Protein 4EPA (pdb70)

CATH classification: 2.40.170.20

B-factor: mean 43.35, std 13.49, range [16.46, 123.56]

Radius of gyration: 24.28 Å; Cα contacts (8 Å, |Δi|>4): 1868; chains: 1; bounding box: 48×56×70 Å

Structure (mmCIF, N/CA/C/O backbone):
data_4EPA
#
_entry.id   4EPA
#
_cell.length_a   181.179
_cell.length_b   181.179
_cell.length_c   319.861
_cell.angle_alpha   90.00
_cell.angle_beta   90.00
_cell.angle_gamma   90.00
#
_symmetry.space_group_name_H-M   'I 41 2 2'
#
loop_
_entity.id
_entity.type
_entity.pdbx_description
1 polymer 'Pesticin receptor'
2 non-polymer 'LAURYL DIMETHYLAMINE-N-OXIDE'
#
loop_
_atom_site.group_PDB
_atom_site.id
_atom_site.type_symbol
_atom_site.label_atom_id
_atom_site.label_alt_id
_atom_site.label_comp_id
_atom_site.label_asym_id
_atom_site.label_entity_id
_atom_site.label_seq_id
_atom_site.pdbx_PDB_ins_code
_atom_site.Cartn_x
_atom_site.Cartn_y
_atom_site.Cartn_z
_atom_site.occupancy
_atom_site.B_iso_or_equiv
_atom_site.auth_seq_id
_atom_site.auth_comp_id
_atom_site.auth_asym_id
_atom_site.auth_atom_id
_atom_site.pdbx_PDB_model_num
ATOM 1 N N . THR A 1 17 ? 75.825 77.296 111.862 1.00 60.42 13 THR A N 1
ATOM 2 C CA . THR A 1 17 ? 74.337 77.381 111.752 1.00 59.67 13 THR A CA 1
ATOM 3 C C . THR A 1 17 ? 73.723 78.028 113.037 1.00 60.37 13 THR A C 1
ATOM 4 O O . THR A 1 17 ? 72.678 78.683 112.994 1.00 57.40 13 THR A O 1
ATOM 8 N N . ALA A 1 18 ? 74.395 77.823 114.170 1.00 61.32 14 ALA A N 1
ATOM 9 C CA . ALA A 1 18 ? 74.212 78.625 115.383 1.00 59.83 14 ALA A CA 1
ATOM 10 C C . ALA A 1 18 ? 75.589 79.151 115.783 1.00 57.58 14 ALA A C 1
ATOM 11 O O . ALA A 1 18 ? 75.892 79.332 116.958 1.00 54.04 14 ALA A O 1
ATOM 13 N N . SER A 1 19 ? 76.418 79.366 114.765 1.00 57.07 15 SER A N 1
ATOM 14 C CA . SER A 1 19 ? 77.701 80.044 114.894 1.00 55.82 15 SER A CA 1
ATOM 15 C C . SER A 1 19 ? 77.530 81.495 114.491 1.00 53.91 15 SER A C 1
ATOM 16 O O . SER A 1 19 ? 78.506 82.227 114.396 1.00 52.90 15 SER A O 1
ATOM 19 N N . LYS A 1 20 ? 76.284 81.885 114.224 1.00 52.62 16 LYS A N 1
ATOM 20 C CA . LYS A 1 20 ? 75.941 83.225 113.755 1.00 52.57 16 LYS A CA 1
ATOM 21 C C . LYS A 1 20 ? 76.657 83.665 112.466 1.00 50.75 16 LYS A C 1
ATOM 22 O O . LYS A 1 20 ? 76.606 84.838 112.114 1.00 51.13 16 LYS A O 1
ATOM 28 N N . GLN A 1 21 ? 77.292 82.743 111.746 1.00 48.56 17 GLN A N 1
ATOM 29 C CA . GLN A 1 21 ? 78.063 83.124 110.566 1.00 48.98 17 GLN A CA 1
ATOM 30 C C . GLN A 1 21 ? 78.100 82.025 109.517 1.00 46.31 17 GLN A C 1
ATOM 31 O O . GLN A 1 21 ? 77.343 81.077 109.599 1.00 48.56 17 GLN A O 1
ATOM 37 N N . SER A 1 22 ? 78.963 82.152 108.522 1.00 44.57 18 SER A N 1
ATOM 38 C CA . SER A 1 22 ? 78.918 81.252 107.374 1.00 46.64 18 SER A CA 1
ATOM 39 C C . SER A 1 22 ? 79.084 79.772 107.736 1.00 46.04 18 SER A C 1
ATOM 40 O O . SER A 1 22 ? 79.630 79.433 108.766 1.00 44.73 18 SER A O 1
ATOM 43 N N . SER A 1 23 ? 78.610 78.898 106.856 1.00 49.39 19 SER A N 1
ATOM 44 C CA . SER A 1 23 ? 78.757 77.447 107.012 1.00 52.38 19 SER A CA 1
ATOM 45 C C . SER A 1 23 ? 80.212 77.029 106.972 1.00 53.55 19 SER A C 1
ATOM 46 O O . SER A 1 23 ? 80.555 75.939 107.415 1.00 53.13 19 SER A O 1
ATOM 49 N N . ARG A 1 24 ? 81.052 77.897 106.413 1.00 56.73 20 ARG A N 1
ATOM 50 C CA . ARG A 1 24 ? 82.458 77.595 106.152 1.00 59.46 20 ARG A CA 1
ATOM 51 C C . ARG A 1 24 ? 83.429 78.155 107.177 1.00 57.06 20 ARG A C 1
ATOM 52 O O . ARG A 1 24 ? 84.618 77.848 107.119 1.00 60.22 20 ARG A O 1
ATOM 60 N N . SER A 1 25 ? 82.933 78.967 108.104 1.00 53.37 21 SER A N 1
ATOM 61 C CA . SER A 1 25 ? 83.791 79.742 108.993 1.00 50.58 21 SER A CA 1
ATOM 62 C C . SER A 1 25 ? 84.620 78.926 109.977 1.00 50.22 21 SER A C 1
ATOM 63 O O . SER A 1 25 ? 84.448 77.709 110.123 1.00 48.73 21 SER A O 1
ATOM 66 N N . ALA A 1 26 ? 85.513 79.633 110.665 1.00 49.81 22 ALA A N 1
ATOM 67 C CA . ALA A 1 26 ? 86.342 79.054 111.719 1.00 50.07 22 ALA A CA 1
ATOM 68 C C . ALA A 1 26 ? 85.483 78.521 112.832 1.00 48.16 22 ALA A C 1
ATOM 69 O O . ALA A 1 26 ? 85.621 77.373 113.238 1.00 46.81 22 ALA A O 1
ATOM 71 N N . SER A 1 27 ? 84.593 79.380 113.313 1.00 47.09 23 SER A N 1
ATOM 72 C CA . SER A 1 27 ? 83.709 79.045 114.422 1.00 47.93 23 SER A CA 1
ATOM 73 C C . SER A 1 27 ? 82.689 77.935 114.125 1.00 46.96 23 SER A C 1
ATOM 74 O O . SER A 1 27 ? 82.144 77.343 115.047 1.00 49.69 23 SER A O 1
ATOM 77 N N . ALA A 1 28 ? 82.418 77.653 112.858 1.00 45.75 24 ALA A N 1
ATOM 78 C CA . ALA A 1 28 ? 81.470 76.611 112.522 1.00 43.88 24 ALA A CA 1
ATOM 79 C C . ALA A 1 28 ? 82.168 75.285 112.477 1.00 44.71 24 ALA A C 1
ATOM 80 O O . ALA A 1 28 ? 81.566 74.270 112.764 1.00 46.76 24 ALA A O 1
ATOM 82 N N . ASN A 1 29 ? 83.441 75.281 112.114 1.00 47.77 25 ASN A N 1
ATOM 83 C CA . ASN A 1 29 ? 84.130 74.020 111.819 1.00 50.04 25 ASN A CA 1
ATOM 84 C C . ASN A 1 29 ? 85.228 73.640 112.807 1.00 48.62 25 ASN A C 1
ATOM 85 O O . ASN A 1 29 ? 85.472 72.459 113.052 1.00 46.52 25 ASN A O 1
ATOM 90 N N . ASN A 1 30 ? 85.900 74.633 113.367 1.00 48.96 26 ASN A N 1
ATOM 91 C CA . ASN A 1 30 ? 86.937 74.371 114.349 1.00 50.58 26 ASN A CA 1
ATOM 92 C C . ASN A 1 30 ? 86.312 74.359 115.755 1.00 50.73 26 ASN A C 1
ATOM 93 O O . ASN A 1 30 ? 86.677 75.160 116.612 1.00 53.84 26 ASN A O 1
ATOM 98 N N . VAL A 1 31 ? 85.361 73.451 115.974 1.00 47.78 27 VAL A N 1
ATOM 99 C CA . VAL A 1 31 ? 84.560 73.418 117.198 1.00 44.25 27 VAL A CA 1
ATOM 100 C C . VAL A 1 31 ? 83.859 72.075 117.310 1.00 40.03 27 VAL A C 1
ATOM 101 O O . VAL A 1 31 ? 83.487 71.492 116.308 1.00 37.95 27 VAL A O 1
ATOM 105 N N . SER A 1 32 ? 83.679 71.574 118.522 1.00 37.92 28 SER A N 1
ATOM 106 C CA . SER A 1 32 ? 82.930 70.347 118.683 1.00 38.42 28 SER A CA 1
ATOM 107 C C . SER A 1 32 ? 81.498 70.734 118.899 1.00 41.61 28 SER A C 1
ATOM 108 O O . SER A 1 32 ? 81.168 71.346 119.918 1.00 46.40 28 SER A O 1
ATOM 111 N N . SER A 1 33 ? 80.649 70.392 117.933 1.00 42.11 29 SER A N 1
ATOM 112 C CA . SER A 1 33 ? 79.236 70.717 117.993 1.00 39.78 29 SER A CA 1
ATOM 113 C C . SER A 1 33 ? 78.446 69.476 117.711 1.00 38.46 29 SER A C 1
ATOM 114 O O . SER A 1 33 ? 78.987 68.515 117.190 1.00 37.36 29 SER A O 1
ATOM 117 N N . THR A 1 34 ? 77.164 69.515 118.051 1.00 38.28 30 THR A N 1
ATOM 118 C CA . THR A 1 34 ? 76.242 68.440 117.747 1.00 40.71 30 THR A CA 1
ATOM 119 C C . THR A 1 34 ? 74.907 69.059 117.453 1.00 39.91 30 THR A C 1
ATOM 120 O O . THR A 1 34 ? 74.492 69.955 118.180 1.00 43.36 30 THR A O 1
ATOM 124 N N . VAL A 1 35 ? 74.244 68.585 116.394 1.00 38.90 31 VAL A N 1
ATOM 125 C CA . VAL A 1 35 ? 72.922 69.078 116.007 1.00 35.58 31 VAL A CA 1
ATOM 126 C C . VAL A 1 35 ? 71.940 67.935 115.968 1.00 35.17 31 VAL A C 1
ATOM 127 O O . VAL A 1 35 ? 72.255 66.866 115.500 1.00 37.04 31 VAL A O 1
ATOM 131 N N . VAL A 1 36 ? 70.739 68.184 116.454 1.00 36.49 32 VAL A N 1
ATOM 132 C CA . VAL A 1 36 ? 69.723 67.170 116.579 1.00 37.68 32 VAL A CA 1
ATOM 133 C C . VAL A 1 36 ? 68.467 67.757 115.992 1.00 38.21 32 VAL A C 1
ATOM 134 O O . VAL A 1 36 ? 68.115 68.881 116.317 1.00 37.58 32 VAL A O 1
ATOM 138 N N . SER A 1 37 ? 67.805 66.992 115.129 1.00 40.32 33 SER A N 1
ATOM 139 C CA . SER A 1 37 ? 66.649 67.458 114.365 1.00 40.21 33 SER A CA 1
ATOM 140 C C . SER A 1 37 ? 65.367 67.151 115.100 1.00 39.28 33 SER A C 1
ATOM 141 O O . SER A 1 37 ? 65.359 66.307 115.983 1.00 39.79 33 SER A O 1
ATOM 144 N N . ALA A 1 38 ? 64.280 67.804 114.694 1.00 39.75 34 ALA A N 1
ATOM 145 C CA . ALA A 1 38 ? 62.978 67.682 115.370 1.00 39.29 34 ALA A CA 1
ATOM 146 C C . ALA A 1 38 ? 62.460 66.252 115.454 1.00 40.10 34 ALA A C 1
ATOM 147 O O . ALA A 1 38 ? 61.960 65.847 116.494 1.00 40.25 34 ALA A O 1
ATOM 149 N N . PRO A 1 39 ? 62.559 65.484 114.361 1.00 42.27 35 PRO A N 1
ATOM 150 C CA . PRO A 1 39 ? 62.138 64.092 114.464 1.00 44.45 35 PRO A CA 1
ATOM 151 C C . PRO A 1 39 ? 62.975 63.256 115.434 1.00 46.75 35 PRO A C 1
ATOM 152 O O . PRO A 1 39 ? 62.427 62.412 116.127 1.00 49.58 35 PRO A O 1
ATOM 156 N N . GLU A 1 40 ? 64.282 63.480 115.483 1.00 48.59 36 GLU A N 1
ATOM 157 C CA . GLU A 1 40 ? 65.138 62.747 116.414 1.00 51.67 36 GLU A CA 1
ATOM 158 C C . GLU A 1 40 ? 64.758 63.039 117.868 1.00 47.91 36 GLU A C 1
ATOM 159 O O . GLU A 1 40 ? 64.828 62.157 118.721 1.00 48.45 36 GLU A O 1
ATOM 165 N N . LEU A 1 41 ? 64.353 64.275 118.145 1.00 44.07 37 LEU A N 1
ATOM 166 C CA . LEU A 1 41 ? 63.958 64.663 119.487 1.00 41.79 37 LEU A CA 1
ATOM 167 C C . LEU A 1 41 ? 62.745 63.860 119.937 1.00 42.98 37 LEU A C 1
ATOM 168 O O . LEU A 1 41 ? 62.700 63.400 121.075 1.00 42.99 37 LEU A O 1
ATOM 173 N N . SER A 1 42 ? 61.776 63.680 119.038 1.00 44.75 38 SER A N 1
ATOM 174 C CA . SER A 1 42 ? 60.569 62.879 119.326 1.00 45.88 38 SER A CA 1
ATOM 175 C C . SER A 1 42 ? 60.899 61.427 119.527 1.00 44.37 38 SER A C 1
ATOM 176 O O . SER A 1 42 ? 60.414 60.809 120.459 1.00 46.29 38 SER A O 1
ATOM 179 N N . ASP A 1 43 ? 61.728 60.884 118.647 1.00 43.91 39 ASP A N 1
ATOM 180 C CA . ASP A 1 43 ? 62.149 59.494 118.753 1.00 44.16 39 ASP A CA 1
ATOM 181 C C . ASP A 1 43 ? 62.762 59.190 120.112 1.00 39.64 39 ASP A C 1
ATOM 182 O O . ASP A 1 43 ? 62.563 58.104 120.635 1.00 38.74 39 ASP A O 1
ATOM 187 N N . ALA A 1 44 ? 63.490 60.147 120.682 1.00 36.61 40 ALA A N 1
ATOM 188 C CA . ALA A 1 44 ? 64.106 59.966 122.002 1.00 34.54 40 ALA A CA 1
ATOM 189 C C . ALA A 1 44 ? 63.212 60.421 123.138 1.00 32.57 40 ALA A C 1
ATOM 190 O O . ALA A 1 44 ? 63.604 60.346 124.288 1.00 33.08 40 ALA A O 1
ATOM 192 N N . GLY A 1 45 ? 62.022 60.913 122.831 1.00 32.40 41 GLY A N 1
ATOM 193 C CA . GLY A 1 45 ? 61.115 61.388 123.872 1.00 33.19 41 GLY A CA 1
ATOM 194 C C . GLY A 1 45 ? 61.571 62.658 124.572 1.00 32.36 41 GLY A C 1
ATOM 195 O O . GLY A 1 45 ? 61.251 62.871 125.753 1.00 33.16 41 GLY A O 1
ATOM 196 N N . VAL A 1 46 ? 62.310 63.505 123.852 1.00 29.76 42 VAL A N 1
ATOM 197 C CA . VAL A 1 46 ? 62.785 64.753 124.412 1.00 28.49 42 VAL A CA 1
ATOM 198 C C . VAL A 1 46 ? 61.656 65.734 124.265 1.00 30.48 42 VAL A C 1
ATOM 199 O O . VAL A 1 46 ? 61.515 66.407 123.252 1.00 36.66 42 VAL A O 1
ATOM 203 N N . THR A 1 47 ? 60.840 65.809 125.293 1.00 31.01 43 THR A N 1
ATOM 204 C CA . THR A 1 47 ? 59.698 66.680 125.299 1.00 30.41 43 THR A CA 1
ATOM 205 C C . THR A 1 47 ? 59.970 67.967 126.058 1.00 30.46 43 THR A C 1
ATOM 206 O O . THR A 1 47 ? 59.095 68.799 126.156 1.00 33.69 43 THR A O 1
ATOM 210 N N . ALA A 1 48 ? 61.169 68.119 126.619 1.00 32.18 44 ALA A N 1
ATOM 211 C CA . ALA A 1 48 ? 61.492 69.238 127.519 1.00 31.34 44 ALA A CA 1
ATOM 212 C C . ALA A 1 48 ? 62.998 69.404 127.629 1.00 31.98 44 ALA A C 1
ATOM 213 O O . ALA A 1 48 ? 63.715 68.441 127.433 1.00 34.37 44 ALA A O 1
ATOM 215 N N . SER A 1 49 ? 63.470 70.611 127.948 1.00 34.18 45 SER A N 1
ATOM 216 C CA . SER A 1 49 ? 64.921 70.936 127.998 1.00 37.29 45 SER A CA 1
ATOM 217 C C . SER A 1 49 ? 65.761 69.902 128.691 1.00 38.03 45 SER A C 1
ATOM 218 O O . SER A 1 49 ? 66.798 69.488 128.189 1.00 41.02 45 SER A O 1
ATOM 221 N N . ASP A 1 50 ? 65.291 69.504 129.865 1.00 39.57 46 ASP A N 1
ATOM 222 C CA . ASP A 1 50 ? 66.026 68.653 130.783 1.00 39.15 46 ASP A CA 1
ATOM 223 C C . ASP A 1 50 ? 66.153 67.243 130.3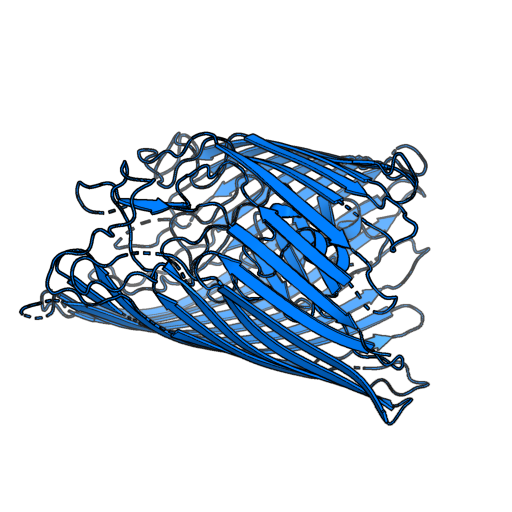19 1.00 34.30 46 ASP A C 1
ATOM 224 O O . ASP A 1 50 ? 66.602 66.421 131.073 1.00 38.62 46 ASP A O 1
ATOM 229 N N . LYS A 1 51 ? 65.714 66.935 129.115 1.00 32.93 47 LYS A N 1
ATOM 230 C CA . LYS A 1 51 ? 65.897 65.605 128.571 1.00 33.57 47 LYS A CA 1
ATOM 231 C C . LYS A 1 51 ? 66.833 65.624 127.376 1.00 31.82 47 LYS A C 1
ATOM 232 O O . LYS A 1 51 ? 67.064 64.608 126.743 1.00 33.69 47 LYS A O 1
ATOM 238 N N . LEU A 1 52 ? 67.409 66.779 127.091 1.00 31.18 48 LEU A N 1
ATOM 239 C CA . LEU A 1 52 ? 68.369 66.892 126.021 1.00 32.89 48 LEU A CA 1
ATOM 240 C C . LEU A 1 52 ? 69.585 65.990 126.219 1.00 34.88 48 LEU A C 1
ATOM 241 O O . LEU A 1 52 ? 70.185 65.560 125.245 1.00 40.28 48 LEU A O 1
ATOM 246 N N . PRO A 1 53 ? 69.970 65.694 127.470 1.00 34.75 49 PRO A N 1
ATOM 247 C CA . PRO A 1 53 ? 71.043 64.725 127.589 1.00 33.58 49 PRO A CA 1
ATOM 248 C C . PRO A 1 53 ? 70.837 63.461 126.771 1.00 33.35 49 PRO A C 1
ATOM 249 O O . PRO A 1 53 ? 71.803 62.912 126.283 1.00 38.60 49 PRO A O 1
ATOM 253 N N . ARG A 1 54 ? 69.605 63.008 126.590 1.00 32.88 50 ARG A N 1
ATOM 254 C CA . ARG A 1 54 ? 69.367 61.804 125.787 1.00 33.86 50 ARG A CA 1
ATOM 255 C C . ARG A 1 54 ? 69.898 61.899 124.355 1.00 32.28 50 ARG A C 1
ATOM 256 O O . ARG A 1 54 ? 70.069 60.881 123.704 1.00 33.55 50 ARG A O 1
ATOM 264 N N . VAL A 1 55 ? 70.102 63.111 123.849 1.00 31.08 51 VAL A N 1
ATOM 265 C CA . VAL A 1 55 ? 70.548 63.306 122.472 1.00 32.54 51 VAL A CA 1
ATOM 266 C C . VAL A 1 55 ? 71.783 64.205 122.342 1.00 34.46 51 VAL A C 1
ATOM 267 O O . VAL A 1 55 ? 72.340 64.324 121.258 1.00 39.24 51 VAL A O 1
ATOM 271 N N . LEU A 1 56 ? 72.213 64.844 123.424 1.00 36.09 52 LEU A N 1
ATOM 272 C CA . LEU A 1 56 ? 73.416 65.681 123.403 1.00 36.88 52 LEU A CA 1
ATOM 273 C C . LEU A 1 56 ? 74.513 65.075 124.301 1.00 37.22 52 LEU A C 1
ATOM 274 O O . LEU A 1 56 ? 74.525 65.278 125.505 1.00 38.45 52 LEU A O 1
ATOM 279 N N . PRO A 1 57 ? 75.417 64.291 123.718 1.00 36.92 53 PRO A N 1
ATOM 280 C CA . PRO A 1 57 ? 76.454 63.654 124.491 1.00 37.49 53 PRO A CA 1
ATOM 281 C C . PRO A 1 57 ? 77.265 64.615 125.334 1.00 37.45 53 PRO A C 1
ATOM 282 O O . PRO A 1 57 ? 77.621 65.682 124.864 1.00 35.68 53 PRO A O 1
ATOM 286 N N . GLY A 1 58 ? 77.546 64.223 126.574 1.00 39.29 54 GLY A N 1
ATOM 287 C CA . GLY A 1 58 ? 78.382 65.010 127.475 1.00 40.35 54 GLY A CA 1
ATOM 288 C C . GLY A 1 58 ? 77.599 65.976 128.345 1.00 41.77 54 GLY A C 1
ATOM 289 O O . GLY A 1 58 ? 78.156 66.581 129.265 1.00 45.76 54 GLY A O 1
ATOM 290 N N . LEU A 1 59 ? 76.311 66.133 128.061 1.00 40.72 55 LEU A N 1
ATOM 291 C CA . LEU A 1 59 ? 75.496 67.117 128.745 1.00 39.40 55 LEU A CA 1
ATOM 292 C C . LEU A 1 59 ? 74.848 66.431 129.908 1.00 40.62 55 LEU A C 1
ATOM 293 O O . LEU A 1 59 ? 74.332 65.329 129.760 1.00 41.32 55 LEU A O 1
ATOM 298 N N . ASN A 1 60 ? 74.901 67.077 131.068 1.00 42.08 56 ASN A N 1
ATOM 299 C CA . ASN A 1 60 ? 74.171 66.634 132.245 1.00 42.24 56 ASN A CA 1
ATOM 300 C C . ASN A 1 60 ? 73.322 67.768 132.761 1.00 41.05 56 ASN A C 1
ATOM 301 O O . ASN A 1 60 ? 73.845 68.832 133.046 1.00 42.74 56 ASN A O 1
ATOM 306 N N . ILE A 1 61 ? 72.014 67.542 132.837 1.00 40.63 57 ILE A N 1
ATOM 307 C CA . ILE A 1 61 ? 71.095 68.480 133.447 1.00 40.81 57 ILE A CA 1
ATOM 308 C C . ILE A 1 61 ? 70.338 67.738 134.513 1.00 43.06 57 ILE A C 1
ATOM 309 O O . ILE A 1 61 ? 69.886 66.615 134.274 1.00 43.18 57 ILE A O 1
ATOM 314 N N . GLU A 1 62 ? 70.213 68.368 135.680 1.00 45.39 58 GLU A N 1
ATOM 315 C CA . GLU A 1 62 ? 69.335 67.896 136.752 1.00 47.16 58 GLU A CA 1
ATOM 316 C C . GLU A 1 62 ? 68.771 69.100 137.500 1.00 45.51 58 GLU A C 1
ATOM 317 O O . GLU A 1 62 ? 69.378 70.161 137.491 1.00 44.80 58 GLU A O 1
ATOM 323 N N . ASN A 1 63 ? 67.610 68.943 138.133 1.00 46.18 59 ASN A N 1
ATOM 324 C CA . ASN A 1 63 ? 67.067 70.000 139.004 1.00 47.10 59 ASN A CA 1
ATOM 325 C C . ASN A 1 63 ? 67.883 70.039 140.284 1.00 46.89 59 ASN A C 1
ATOM 326 O O . ASN A 1 63 ? 68.182 68.998 140.861 1.00 50.61 59 ASN A O 1
ATOM 331 N N . SER A 1 64 ? 68.230 71.229 140.741 1.00 45.25 60 SER A N 1
ATOM 332 C CA . SER A 1 64 ? 68.831 71.374 142.048 1.00 45.49 60 SER A CA 1
ATOM 333 C C . SER A 1 64 ? 67.753 71.957 142.945 1.00 43.02 60 SER A C 1
ATOM 334 O O . SER A 1 64 ? 67.581 73.175 143.018 1.00 41.66 60 SER A O 1
ATOM 337 N N . GLY A 1 65 ? 67.003 71.084 143.604 1.00 40.11 61 GLY A N 1
ATOM 338 C CA . GLY A 1 65 ? 65.894 71.524 144.424 1.00 39.23 61 GLY A CA 1
ATOM 339 C C . GLY A 1 65 ? 64.625 71.524 143.609 1.00 38.76 61 GLY A C 1
ATOM 340 O O . GLY A 1 65 ? 63.683 70.849 143.977 1.00 35.93 61 GLY A O 1
ATOM 341 N N . ASN A 1 66 ? 64.600 72.285 142.513 1.00 41.12 62 ASN A N 1
ATOM 342 C CA . ASN A 1 66 ? 63.504 72.221 141.538 1.00 43.82 62 ASN A CA 1
ATOM 343 C C . ASN A 1 66 ? 63.716 73.001 140.254 1.00 45.92 62 ASN A C 1
ATOM 344 O O . ASN A 1 66 ? 64.484 73.940 140.208 1.00 47.56 62 ASN A O 1
ATOM 357 N N . LEU A 1 68 ? 63.316 75.597 138.676 1.00 45.64 64 LEU A N 1
ATOM 358 C CA . LEU A 1 68 ? 63.862 76.939 138.531 1.00 40.09 64 LEU A CA 1
ATOM 359 C C . LEU A 1 68 ? 65.382 76.958 138.517 1.00 38.05 64 LEU A C 1
ATOM 360 O O . LEU A 1 68 ? 65.988 77.864 137.965 1.00 41.07 64 LEU A O 1
ATOM 365 N N . PHE A 1 69 ? 66.006 75.974 139.138 1.00 33.80 65 PHE A N 1
ATOM 366 C CA . PHE A 1 69 ? 67.442 75.957 139.228 1.00 34.82 65 PHE A CA 1
ATOM 367 C C . PHE A 1 69 ? 67.947 74.672 138.660 1.00 36.26 65 PHE A C 1
ATOM 368 O O . PHE A 1 69 ? 67.610 73.613 139.156 1.00 40.17 65 PHE A O 1
ATOM 376 N N . SER A 1 70 ? 68.737 74.758 137.604 1.00 38.25 66 SER A N 1
ATOM 377 C CA . SER A 1 70 ? 69.335 73.578 137.025 1.00 40.25 66 SER A CA 1
ATOM 378 C C . SER A 1 70 ? 70.729 73.425 137.586 1.00 41.27 66 SER A C 1
ATOM 379 O O . SER A 1 70 ? 71.246 74.317 138.252 1.00 41.96 66 SER A O 1
ATOM 382 N N . THR A 1 71 ? 71.317 72.267 137.336 1.00 43.68 67 THR A N 1
ATOM 383 C CA . THR A 1 71 ? 72.713 72.014 137.649 1.00 45.05 67 THR A CA 1
ATOM 384 C C . THR A 1 71 ? 73.332 71.542 136.351 1.00 42.60 67 THR A C 1
ATOM 385 O O . THR A 1 71 ? 73.968 70.493 136.279 1.00 44.23 67 THR A O 1
ATOM 389 N N . ILE A 1 72 ? 73.109 72.331 135.313 1.00 40.20 68 ILE A N 1
ATOM 390 C CA . ILE A 1 72 ? 73.576 72.001 133.988 1.00 40.26 68 ILE A CA 1
ATOM 391 C C . ILE A 1 72 ? 75.095 71.982 133.994 1.00 37.80 68 ILE A C 1
ATOM 392 O O . ILE A 1 72 ? 75.714 72.852 134.611 1.00 40.58 68 ILE A O 1
ATOM 397 N N . SER A 1 73 ? 75.692 70.981 133.348 1.00 35.29 69 SER A N 1
ATOM 398 C CA . SER A 1 73 ? 77.150 70.880 133.282 1.00 36.79 69 SER A CA 1
ATOM 399 C C . SER A 1 73 ? 77.640 70.146 132.037 1.00 38.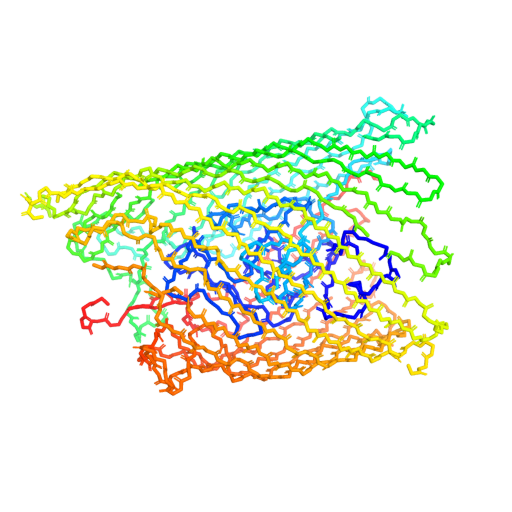41 69 SER A C 1
ATOM 400 O O . SER A 1 73 ? 76.982 69.228 131.552 1.00 41.25 69 SER A O 1
ATOM 403 N N . LEU A 1 74 ? 78.822 70.528 131.555 1.00 39.31 70 LEU A N 1
ATOM 404 C CA . LEU A 1 74 ? 79.333 70.056 130.264 1.00 39.69 70 LEU A CA 1
ATOM 405 C C . LEU A 1 74 ? 80.830 70.324 130.156 1.00 40.53 70 LEU A C 1
ATOM 406 O O . LEU A 1 74 ? 81.270 71.447 130.383 1.00 37.56 70 LEU A O 1
ATOM 411 N N . ARG A 1 75 ? 81.602 69.304 129.779 1.00 42.34 71 ARG A N 1
ATOM 412 C CA . ARG A 1 75 ? 83.051 69.424 129.720 1.00 43.36 71 ARG A CA 1
ATOM 413 C C . ARG A 1 75 ? 83.567 69.752 131.105 1.00 42.96 71 ARG A C 1
ATOM 414 O O . ARG A 1 75 ? 84.444 70.596 131.271 1.00 45.90 71 ARG A O 1
ATOM 422 N N . GLY A 1 76 ? 82.990 69.122 132.113 1.00 42.75 72 GLY A N 1
ATOM 423 C CA . GLY A 1 76 ? 83.454 69.307 133.481 1.00 43.63 72 GLY A CA 1
ATOM 424 C C . GLY A 1 76 ? 83.561 70.743 133.964 1.00 42.89 72 GLY A C 1
ATOM 425 O O . GLY A 1 76 ? 84.393 71.051 134.821 1.00 44.01 72 GLY A O 1
ATOM 426 N N . VAL A 1 77 ? 82.732 71.616 133.405 1.00 40.53 73 VAL A N 1
ATOM 427 C CA . VAL A 1 77 ? 82.582 72.967 133.895 1.00 40.92 73 VAL A CA 1
ATOM 428 C C . VAL A 1 77 ? 81.188 72.992 134.473 1.00 44.60 73 VAL A C 1
ATOM 429 O O . VAL A 1 77 ? 80.265 72.492 133.845 1.00 47.12 73 VAL A O 1
ATOM 433 N N . SER A 1 78 ? 81.016 73.537 135.673 1.00 50.43 74 SER A N 1
ATOM 434 C CA . SER A 1 78 ? 79.692 73.549 136.275 1.00 53.41 74 SER A CA 1
ATOM 435 C C . SER A 1 78 ? 79.391 74.691 137.221 1.00 55.42 74 SER A C 1
ATOM 436 O O . SER A 1 78 ? 80.175 75.602 137.403 1.00 53.37 74 SER A O 1
ATOM 439 N N . SER A 1 79 ? 78.247 74.558 137.869 1.00 62.17 75 SER A N 1
ATOM 440 C CA . SER A 1 79 ? 77.408 75.684 138.257 1.00 67.69 75 SER A CA 1
ATOM 441 C C . SER A 1 79 ? 77.930 76.682 139.313 1.00 68.16 75 SER A C 1
ATOM 442 O O . SER A 1 79 ? 77.712 77.872 139.107 1.00 67.32 75 SER A O 1
ATOM 445 N N . ALA A 1 80 ? 78.527 76.282 140.451 1.00 70.21 76 ALA A N 1
ATOM 446 C CA . ALA A 1 80 ? 78.423 74.965 141.103 1.00 70.16 76 ALA A CA 1
ATOM 447 C C . ALA A 1 80 ? 77.512 75.145 142.332 1.00 69.06 76 ALA A C 1
ATOM 448 O O . ALA A 1 80 ? 76.452 74.529 142.423 1.00 69.94 76 ALA A O 1
ATOM 450 N N . GLN A 1 81 ? 77.927 76.006 143.260 1.00 67.24 77 GLN A N 1
ATOM 451 C CA . GLN A 1 81 ? 77.062 76.450 144.357 1.00 67.76 77 GLN A CA 1
ATOM 452 C C . GLN A 1 81 ? 76.021 77.523 143.909 1.00 68.07 77 GLN A C 1
ATOM 453 O O . GLN A 1 81 ? 74.948 77.613 144.502 1.00 68.52 77 GLN A O 1
ATOM 455 N N . ASP A 1 82 ? 76.319 78.321 142.874 1.00 69.44 78 ASP A N 1
ATOM 456 C CA . ASP A 1 82 ? 75.414 79.422 142.414 1.00 68.19 78 ASP A CA 1
ATOM 457 C C . ASP A 1 82 ? 74.554 79.063 141.196 1.00 63.42 78 ASP A C 1
ATOM 458 O O . ASP A 1 82 ? 75.072 78.898 140.086 1.00 59.38 78 ASP A O 1
ATOM 463 N N . PHE A 1 83 ? 73.240 79.019 141.395 1.00 58.10 79 PHE A N 1
ATOM 464 C CA . PHE A 1 83 ? 72.349 78.467 140.388 1.00 57.10 79 PHE A CA 1
ATOM 465 C C . PHE A 1 83 ? 71.631 79.495 139.533 1.00 52.77 79 PHE A C 1
ATOM 466 O O . PHE A 1 83 ? 70.928 79.122 138.604 1.00 50.84 79 PHE A O 1
ATOM 474 N N . TYR A 1 84 ? 71.802 80.776 139.833 1.00 48.24 80 TYR A N 1
ATOM 475 C CA . TYR A 1 84 ? 71.306 81.826 138.952 1.00 45.60 80 TYR A CA 1
ATOM 476 C C . TYR A 1 84 ? 72.271 82.171 137.803 1.00 45.93 80 TYR A C 1
ATOM 477 O O . TYR A 1 84 ? 71.926 82.948 136.926 1.00 46.39 80 TYR A O 1
ATOM 486 N N . ASN A 1 85 ? 73.478 81.620 137.809 1.00 47.85 81 ASN A N 1
ATOM 487 C CA . ASN A 1 85 ? 74.428 81.835 136.714 1.00 48.99 81 ASN A CA 1
ATOM 488 C C . ASN A 1 85 ? 75.073 80.523 136.308 1.00 48.10 81 ASN A C 1
ATOM 489 O O . ASN A 1 85 ? 76.074 80.126 136.890 1.00 49.75 81 ASN A O 1
ATOM 494 N N . PRO A 1 86 ? 74.524 79.857 135.294 1.00 46.31 82 PRO A N 1
ATOM 495 C CA . PRO A 1 86 ? 75.009 78.542 134.909 1.00 46.70 82 PRO A CA 1
ATOM 496 C C . PRO A 1 86 ? 76.268 78.627 134.051 1.00 46.71 82 PRO A C 1
ATOM 497 O O . PRO A 1 86 ? 76.693 79.730 133.689 1.00 48.93 82 PRO A O 1
ATOM 501 N N . ALA A 1 87 ? 76.853 77.472 133.729 1.00 43.99 83 ALA A N 1
ATOM 502 C CA . ALA A 1 87 ? 78.030 77.412 132.855 1.00 40.42 83 ALA A CA 1
ATOM 503 C C . ALA A 1 87 ? 77.629 77.226 131.398 1.00 37.63 83 ALA A C 1
ATOM 504 O O . ALA A 1 87 ? 78.360 77.621 130.501 1.00 39.17 83 ALA A O 1
ATOM 506 N N . VAL A 1 88 ? 76.483 76.599 131.165 1.00 34.30 84 VAL A N 1
ATOM 507 C CA . VAL A 1 88 ? 75.909 76.506 129.834 1.00 32.28 84 VAL A CA 1
ATOM 508 C C . VAL A 1 88 ? 74.677 77.368 129.815 1.00 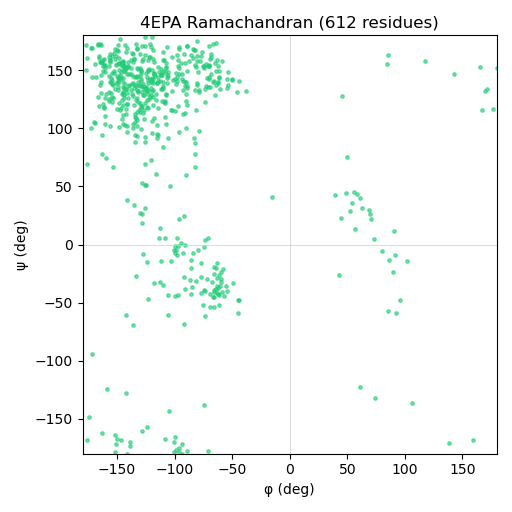31.46 84 VAL A C 1
ATOM 509 O O . VAL A 1 88 ? 73.912 77.329 130.764 1.00 35.61 84 VAL A O 1
ATOM 513 N N . THR A 1 89 ? 74.466 78.146 128.758 1.00 28.69 85 THR A N 1
ATOM 514 C CA . THR A 1 89 ? 73.246 78.935 128.673 1.00 28.34 85 THR A CA 1
ATOM 515 C C . THR A 1 89 ? 72.391 78.515 127.489 1.00 27.42 85 THR A C 1
ATOM 516 O O . THR A 1 89 ? 72.906 78.107 126.458 1.00 29.09 85 THR A O 1
ATOM 520 N N . LEU A 1 90 ? 71.078 78.583 127.672 1.00 26.45 86 LEU A N 1
ATOM 521 C CA . LEU A 1 90 ? 70.130 78.158 126.663 1.00 27.62 86 LEU A CA 1
ATOM 522 C C . LEU A 1 90 ? 69.688 79.383 125.909 1.00 29.43 86 LEU A C 1
ATOM 523 O O . LEU A 1 90 ? 69.130 80.293 126.511 1.00 36.59 86 LEU A O 1
ATOM 528 N N . TYR A 1 91 ? 69.943 79.423 124.607 1.00 29.35 87 TYR A N 1
ATOM 529 C CA . TYR A 1 91 ? 69.473 80.516 123.773 1.00 29.48 87 TYR A CA 1
ATOM 530 C C . TYR A 1 91 ? 68.394 79.945 122.876 1.00 30.47 87 TYR A C 1
ATOM 531 O O . TYR A 1 91 ? 68.526 78.825 122.430 1.00 35.13 87 TYR A O 1
ATOM 540 N N . VAL A 1 92 ? 67.312 80.683 122.644 1.00 31.37 88 VAL A N 1
ATOM 541 C CA . VAL A 1 92 ? 66.264 80.262 121.711 1.00 31.39 88 VAL A CA 1
ATOM 542 C C . VAL A 1 92 ? 66.107 81.260 120.580 1.00 34.66 88 VAL A C 1
ATOM 543 O O . VAL A 1 92 ? 65.532 82.331 120.764 1.00 34.45 88 VAL A O 1
ATOM 547 N N . ASP A 1 93 ? 66.588 80.861 119.403 1.00 38.32 89 ASP A N 1
ATOM 548 C CA . ASP A 1 93 ? 66.816 81.745 118.263 1.00 40.14 89 ASP A CA 1
ATOM 549 C C . ASP A 1 93 ? 67.773 82.833 118.657 1.00 40.26 89 ASP A C 1
ATOM 550 O O . ASP A 1 93 ? 67.581 83.999 118.344 1.00 46.53 89 ASP A O 1
ATOM 555 N N . GLY A 1 94 ? 68.821 82.446 119.357 1.00 41.54 90 GLY A N 1
ATOM 556 C CA . GLY A 1 94 ? 69.868 83.388 119.721 1.00 43.91 90 GLY A CA 1
ATOM 557 C C . GLY A 1 94 ? 69.542 84.262 120.915 1.00 42.29 90 GLY A C 1
ATOM 558 O O . GLY A 1 94 ? 70.412 85.001 121.377 1.00 45.52 90 GLY A O 1
ATOM 559 N N . VAL A 1 95 ? 68.313 84.172 121.423 1.00 37.61 91 VAL A N 1
ATOM 560 C CA . VAL A 1 95 ? 67.905 84.954 122.577 1.00 37.27 91 VAL A CA 1
ATOM 561 C C . VAL A 1 95 ? 68.197 84.219 123.877 1.00 34.92 91 VAL A C 1
ATOM 562 O O . VAL A 1 95 ? 67.656 83.154 124.111 1.00 38.35 91 VAL A O 1
ATOM 566 N N . PRO A 1 96 ? 69.012 84.801 124.759 1.00 33.74 92 PRO A N 1
ATOM 567 C CA . PRO A 1 96 ? 69.294 84.074 125.986 1.00 32.97 92 PRO A CA 1
ATOM 568 C C . PRO A 1 96 ? 68.055 83.946 126.823 1.00 32.22 92 PRO A C 1
ATOM 569 O O . PRO A 1 96 ? 67.281 84.893 126.924 1.00 34.65 92 PRO A O 1
ATOM 573 N N . GLN A 1 97 ? 67.875 82.792 127.431 1.00 31.04 93 GLN A N 1
ATOM 574 C CA . GLN A 1 97 ? 66.766 82.608 128.327 1.00 34.62 93 GLN A CA 1
ATOM 575 C C . GLN A 1 97 ? 67.113 83.082 129.738 1.00 34.50 93 GLN A C 1
ATOM 576 O O . GLN A 1 97 ? 68.272 83.298 130.063 1.00 38.18 93 GLN A O 1
ATOM 582 N N . LEU A 1 98 ? 66.098 83.292 130.566 1.00 32.68 94 LEU A N 1
ATOM 583 C CA . LEU A 1 98 ? 66.336 83.559 131.960 1.00 29.63 94 LEU A CA 1
ATOM 584 C C . LEU A 1 98 ? 66.872 82.263 132.529 1.00 30.06 94 LEU A C 1
ATOM 585 O O . LEU A 1 98 ? 66.522 81.188 132.062 1.00 31.44 94 LEU A O 1
ATOM 590 N N . SER A 1 99 ? 67.755 82.352 133.510 1.00 33.00 95 SER A N 1
ATOM 591 C CA . SER A 1 99 ? 68.319 81.150 134.143 1.00 34.04 95 SER A CA 1
ATOM 592 C C . SER A 1 99 ? 67.217 80.300 134.730 1.00 30.75 95 SER A C 1
ATOM 593 O O . SER A 1 99 ? 67.245 79.088 134.634 1.00 30.06 95 SER A O 1
ATOM 596 N N . THR A 1 100 ? 66.245 80.968 135.339 1.00 30.16 96 THR A N 1
ATOM 597 C CA . THR A 1 100 ? 65.095 80.320 135.946 1.00 31.14 96 THR A CA 1
ATOM 598 C C . THR A 1 100 ? 64.080 79.787 134.946 1.00 30.59 96 THR A C 1
ATOM 599 O O . THR A 1 100 ? 63.041 79.311 135.339 1.00 32.43 96 THR A O 1
ATOM 603 N N . ASN A 1 101 ? 64.364 79.882 133.659 1.00 33.51 97 ASN A N 1
ATOM 604 C CA . ASN A 1 101 ? 63.487 79.339 132.636 1.00 35.25 97 ASN A CA 1
ATOM 605 C C . ASN A 1 101 ? 64.272 78.454 131.695 1.00 36.36 97 ASN A C 1
ATOM 606 O O . ASN A 1 101 ? 63.908 78.300 130.538 1.00 41.75 97 ASN A O 1
ATOM 611 N N . THR A 1 102 ? 65.368 77.890 132.174 1.00 35.90 98 THR A N 1
ATOM 612 C CA . THR A 1 102 ? 66.171 77.012 131.353 1.00 35.24 98 THR A CA 1
ATOM 613 C C . THR A 1 102 ? 65.494 75.676 131.173 1.00 34.76 98 THR A C 1
ATOM 614 O O . THR A 1 102 ? 65.552 75.110 130.099 1.00 37.17 98 THR A O 1
ATOM 618 N N . ILE A 1 103 ? 64.872 75.159 132.224 1.00 34.17 99 ILE A N 1
ATOM 619 C CA . ILE A 1 103 ? 64.161 73.907 132.117 1.00 34.10 99 ILE A CA 1
ATOM 620 C C . ILE A 1 103 ? 62.773 74.305 131.737 1.00 33.96 99 ILE A C 1
ATOM 621 O O . ILE A 1 103 ? 62.020 74.735 132.584 1.00 35.98 99 ILE A O 1
ATOM 626 N N . GLN A 1 104 ? 62.464 74.194 130.449 1.00 33.61 100 GLN A N 1
ATOM 627 C CA . GLN A 1 104 ? 61.177 74.582 129.878 1.00 33.06 100 GLN A CA 1
ATOM 628 C C . GLN A 1 104 ? 60.710 73.449 128.989 1.00 32.18 100 GLN A C 1
ATOM 629 O O . GLN A 1 104 ? 61.474 72.539 128.715 1.00 35.07 100 GLN A O 1
ATOM 635 N N . ALA A 1 105 ? 59.460 73.484 128.548 1.00 33.69 101 ALA A N 1
ATOM 636 C CA . ALA A 1 105 ? 58.971 72.505 127.581 1.00 34.08 101 ALA A CA 1
ATOM 637 C C . ALA A 1 105 ? 59.458 72.939 126.218 1.00 36.55 101 ALA A C 1
ATOM 638 O O . ALA A 1 105 ? 59.629 74.136 125.982 1.00 40.04 101 ALA A O 1
ATOM 640 N N . LEU A 1 106 ? 59.711 71.984 125.329 1.00 39.36 102 LEU A N 1
ATOM 641 C CA . LEU A 1 106 ? 60.034 72.304 123.934 1.00 43.49 102 LEU A CA 1
ATOM 642 C C . LEU A 1 106 ? 58.727 72.338 123.182 1.00 46.01 102 LEU A C 1
ATOM 643 O O . LEU A 1 106 ? 57.987 71.357 123.206 1.00 48.80 102 LEU A O 1
ATOM 648 N N . THR A 1 107 ? 58.419 73.454 122.529 1.00 47.05 103 THR A N 1
ATOM 649 C CA . THR A 1 107 ? 57.080 73.615 122.021 1.00 50.20 103 THR A CA 1
ATOM 650 C C . THR A 1 107 ? 56.999 73.449 120.513 1.00 54.43 103 THR A C 1
ATOM 651 O O . THR A 1 107 ? 56.079 72.800 120.038 1.00 60.78 103 THR A O 1
ATOM 655 N N . ASP A 1 108 ? 57.921 74.018 119.744 1.00 56.91 104 ASP A N 1
ATOM 656 C CA . ASP A 1 108 ? 57.877 73.816 118.283 1.00 58.77 104 ASP A CA 1
ATOM 657 C C . ASP A 1 108 ? 59.250 73.954 117.681 1.00 56.08 104 ASP A C 1
ATOM 658 O O . ASP A 1 108 ? 59.536 74.873 116.919 1.00 55.92 104 ASP A O 1
ATOM 663 N N . VAL A 1 109 ? 60.098 73.010 118.038 1.00 53.90 105 VAL A N 1
ATOM 664 C CA . VAL A 1 109 ? 61.500 73.105 117.722 1.00 53.63 105 VAL A CA 1
ATOM 665 C C . VAL A 1 109 ? 61.757 72.462 116.384 1.00 50.53 105 VAL A C 1
ATOM 666 O O . VAL A 1 109 ? 61.177 71.431 116.071 1.00 52.45 105 VAL A O 1
ATOM 670 N N . GLN A 1 110 ? 62.614 73.083 115.590 1.00 47.68 106 GLN A N 1
ATOM 671 C CA . GLN A 1 110 ? 63.100 72.466 114.364 1.00 47.91 106 GLN A CA 1
ATOM 672 C C . GLN A 1 110 ? 64.370 71.688 114.623 1.00 44.79 106 GLN A C 1
ATOM 673 O O . GLN A 1 110 ? 64.574 70.642 114.031 1.00 45.92 106 GLN A O 1
ATOM 679 N N . SER A 1 111 ? 65.230 72.217 115.486 1.00 43.88 107 SER A N 1
ATOM 680 C CA . SER A 1 111 ? 66.503 71.578 115.825 1.00 43.28 107 SER A CA 1
ATOM 681 C C . SER A 1 111 ? 67.085 72.166 117.096 1.00 42.34 107 SER A C 1
ATOM 682 O O . SER A 1 111 ? 66.747 73.289 117.460 1.00 45.07 107 SER A O 1
ATOM 685 N N . VAL A 1 112 ? 67.951 71.409 117.768 1.00 39.82 108 VAL A N 1
ATOM 686 C CA . VAL A 1 112 ? 68.754 71.951 118.857 1.00 39.97 108 VAL A CA 1
ATOM 687 C C . VAL A 1 112 ? 70.208 71.716 118.539 1.00 41.06 108 VAL A C 1
ATOM 688 O O . VAL A 1 112 ? 70.607 70.637 118.138 1.00 42.90 108 VAL A O 1
ATOM 692 N N . GLU A 1 113 ? 71.001 72.749 118.706 1.00 42.74 109 GLU A N 1
ATOM 693 C CA . GLU A 1 113 ? 72.385 72.687 118.376 1.00 47.74 109 GLU A CA 1
ATOM 694 C C . GLU A 1 113 ? 73.148 72.948 119.658 1.00 40.92 109 GLU A C 1
ATOM 695 O O . GLU A 1 113 ? 72.757 73.803 120.445 1.00 40.42 109 GLU A O 1
ATOM 701 N N . LEU A 1 114 ? 74.220 72.199 119.879 1.00 36.70 110 LEU A N 1
ATOM 702 C CA . LEU A 1 114 ? 75.036 72.347 121.075 1.00 36.31 110 LEU A CA 1
ATOM 703 C C . LEU A 1 114 ? 76.431 72.692 120.672 1.00 34.37 110 LEU A C 1
ATOM 704 O O . LEU A 1 114 ? 77.006 71.997 119.869 1.00 40.41 110 LEU A O 1
ATOM 709 N N . LEU A 1 115 ? 77.002 73.733 121.242 1.00 32.32 111 LEU A N 1
ATOM 710 C CA . LEU A 1 115 ? 78.405 74.000 121.012 1.00 32.81 111 LEU A CA 1
ATOM 711 C C . LEU A 1 115 ? 79.176 73.754 122.293 1.00 33.29 111 LEU A C 1
ATOM 712 O O . LEU A 1 115 ? 78.889 74.362 123.312 1.00 34.34 111 LEU A O 1
ATOM 717 N N . ARG A 1 116 ? 80.172 72.883 122.236 1.00 31.78 112 ARG A N 1
ATOM 718 C CA . ARG A 1 116 ? 80.951 72.562 123.404 1.00 30.24 112 ARG A CA 1
ATOM 719 C C . ARG A 1 116 ? 82.127 73.507 123.451 1.00 31.92 112 ARG A C 1
ATOM 720 O O . ARG A 1 116 ? 82.526 74.043 122.421 1.00 34.88 112 ARG A O 1
ATOM 728 N N . GLY A 1 117 ? 82.675 73.712 124.646 1.00 33.92 113 GLY A N 1
ATOM 729 C CA . GLY A 1 117 ? 83.776 74.652 124.865 1.00 33.96 113 GLY A CA 1
ATOM 730 C C . GLY A 1 117 ? 83.241 76.060 125.083 1.00 34.49 113 GLY A C 1
ATOM 731 O O . GLY A 1 117 ? 82.094 76.339 124.746 1.00 37.04 113 GLY A O 1
ATOM 732 N N . PRO A 1 118 ? 84.069 76.968 125.626 1.00 33.14 114 PRO A N 1
ATOM 733 C CA . PRO A 1 118 ? 83.593 78.302 125.955 1.00 32.82 114 PRO A CA 1
ATOM 734 C C . PRO A 1 118 ? 83.187 79.022 124.722 1.00 34.04 114 PRO A C 1
ATOM 735 O O . PRO A 1 118 ? 83.757 78.783 123.677 1.00 36.67 114 PRO A O 1
ATOM 739 N N . GLN A 1 119 ? 82.214 79.905 124.841 1.00 35.20 115 GLN A N 1
ATOM 740 C CA . GLN A 1 119 ? 81.704 80.612 123.692 1.00 36.77 115 GLN A CA 1
ATOM 741 C C . GLN A 1 119 ? 81.542 82.076 123.996 1.00 36.49 115 GLN A C 1
ATOM 742 O O . GLN A 1 119 ? 80.654 82.735 123.481 1.00 38.48 115 GLN A O 1
ATOM 748 N N . GLY A 1 120 ? 82.425 82.602 124.822 1.00 36.33 116 GLY A N 1
ATOM 749 C CA . GLY A 1 120 ? 82.227 83.942 125.330 1.00 37.58 116 GLY A CA 1
ATOM 750 C C . GLY A 1 120 ? 82.158 84.998 124.256 1.00 36.96 116 GLY A C 1
ATOM 751 O O . GLY A 1 120 ? 81.455 85.997 124.414 1.00 34.61 116 GLY A O 1
ATOM 752 N N . THR A 1 121 ? 82.896 84.769 123.171 1.00 39.23 117 THR A N 1
ATOM 753 C CA . THR A 1 121 ? 83.006 85.727 122.078 1.00 41.30 117 THR A CA 1
ATOM 754 C C . THR A 1 121 ? 81.687 85.906 121.365 1.00 41.06 117 THR A C 1
ATOM 755 O O . THR A 1 121 ? 81.187 87.024 121.218 1.00 38.06 117 THR A O 1
ATOM 759 N N . LEU A 1 122 ? 81.128 84.784 120.928 1.00 40.76 118 LEU A N 1
ATOM 760 C CA . LEU A 1 122 ? 79.937 84.809 120.114 1.00 40.63 118 LEU A CA 1
ATOM 761 C C . LEU A 1 122 ? 78.673 84.982 120.933 1.00 39.96 118 LEU A C 1
ATOM 762 O O . LEU A 1 122 ? 77.729 85.579 120.448 1.00 45.32 118 LEU A O 1
ATOM 767 N N . TYR A 1 123 ? 78.646 84.482 122.165 1.00 39.19 119 TYR A N 1
ATOM 768 C CA . TYR A 1 123 ? 77.404 84.467 122.951 1.00 39.18 119 TYR A CA 1
ATOM 769 C C . TYR A 1 123 ? 77.421 85.272 124.244 1.00 39.08 119 TYR A C 1
ATOM 770 O O . TYR A 1 123 ? 76.384 85.804 124.629 1.00 42.84 119 TYR A O 1
ATOM 779 N N . GLY A 1 124 ? 78.562 85.345 124.920 1.00 38.16 120 GLY A N 1
ATOM 780 C CA . GLY A 1 124 ? 78.711 86.231 126.071 1.00 37.96 120 GLY A CA 1
ATOM 781 C C . GLY A 1 124 ? 78.730 85.531 127.418 1.00 38.77 120 GLY A C 1
ATOM 782 O O . GLY A 1 124 ? 79.403 84.500 127.603 1.00 39.12 120 GLY A O 1
ATOM 783 N N . LYS A 1 125 ? 78.003 86.099 128.374 1.00 37.12 121 LYS A N 1
ATOM 784 C CA . LYS A 1 125 ? 78.093 85.622 129.737 1.00 38.80 121 LYS A CA 1
ATOM 785 C C . LYS A 1 125 ? 77.495 84.239 129.890 1.00 34.94 121 LYS A C 1
ATOM 786 O O . LYS A 1 125 ? 76.731 83.784 129.054 1.00 33.02 121 LYS A O 1
ATOM 792 N N . SER A 1 126 ? 77.895 83.573 130.964 1.00 36.02 122 SER A N 1
ATOM 793 C CA . SER A 1 126 ? 77.463 82.218 131.285 1.00 37.38 122 SER A CA 1
ATOM 794 C C . SER A 1 126 ? 77.600 81.271 130.086 1.00 36.06 122 SER A C 1
ATOM 795 O O . SER A 1 126 ? 76.706 80.485 129.801 1.00 35.80 122 SER A O 1
ATOM 798 N N . ALA A 1 127 ? 78.730 81.350 129.386 1.00 37.37 123 ALA A N 1
ATOM 799 C CA . ALA A 1 127 ? 78.960 80.530 128.197 1.00 36.16 123 ALA A CA 1
ATOM 800 C C . ALA A 1 127 ? 80.280 79.790 128.283 1.00 35.79 123 ALA A C 1
ATOM 801 O O . ALA A 1 127 ? 81.067 79.853 127.357 1.00 39.99 123 ALA A O 1
ATOM 803 N N . GLN A 1 128 ? 80.501 79.061 129.371 1.00 34.31 124 GLN A N 1
ATOM 804 C CA . GLN A 1 128 ? 81.809 78.488 129.669 1.00 34.73 124 GLN A CA 1
ATOM 805 C C . GLN A 1 128 ? 81.930 77.026 129.303 1.00 33.60 124 GLN A C 1
ATOM 806 O O . GLN A 1 128 ? 82.949 76.596 128.781 1.00 36.17 124 GLN A O 1
ATOM 812 N N . GLY A 1 129 ? 80.920 76.241 129.634 1.00 33.53 125 GLY A N 1
ATOM 813 C CA . GLY A 1 129 ? 80.886 74.847 129.196 1.00 34.54 125 GLY A CA 1
ATOM 814 C C . GLY A 1 129 ? 80.516 74.799 127.723 1.00 33.14 125 GLY A C 1
ATOM 815 O O . GLY A 1 129 ? 81.200 74.181 126.899 1.00 31.44 125 GLY A O 1
ATOM 816 N N . GLY A 1 130 ? 79.421 75.471 127.396 1.00 29.96 126 GLY A N 1
ATOM 817 C CA . GLY A 1 130 ? 79.050 75.642 126.019 1.00 28.91 126 GLY A CA 1
ATOM 818 C C . GLY A 1 130 ? 77.862 76.552 125.864 1.00 27.36 126 GLY A C 1
ATOM 819 O O . GLY A 1 130 ? 77.689 77.489 126.636 1.00 27.49 126 GLY A O 1
ATOM 820 N N . ILE A 1 131 ? 77.073 76.283 124.829 1.00 25.72 127 ILE A N 1
ATOM 821 C CA . ILE A 1 131 ? 75.743 76.823 124.706 1.00 24.99 127 ILE A CA 1
ATOM 822 C C . ILE A 1 131 ? 74.865 75.808 124.014 1.00 24.85 127 ILE A C 1
ATOM 823 O O . ILE A 1 131 ? 75.341 75.023 123.202 1.00 21.57 127 ILE A O 1
ATOM 828 N N . ILE A 1 132 ? 73.584 75.827 124.381 1.00 27.96 128 ILE A N 1
ATOM 829 C CA . ILE A 1 132 ? 72.535 75.078 123.713 1.00 27.42 128 ILE A CA 1
ATOM 830 C C . ILE A 1 132 ? 71.689 76.109 123.007 1.00 28.09 128 ILE A C 1
ATOM 831 O O . ILE A 1 132 ? 71.353 77.145 123.596 1.00 24.59 128 ILE A O 1
ATOM 836 N N . ASN A 1 133 ? 71.354 75.828 121.749 1.00 28.81 129 ASN A N 1
ATOM 837 C CA . ASN A 1 133 ? 70.591 76.752 120.935 1.00 28.97 129 ASN A CA 1
ATOM 838 C C . ASN A 1 133 ? 69.452 76.070 120.227 1.00 29.98 129 ASN A C 1
ATOM 839 O O . ASN A 1 133 ? 69.666 75.327 119.285 1.00 31.67 129 ASN A O 1
ATOM 844 N N . ILE A 1 134 ? 68.240 76.334 120.694 1.00 32.53 130 ILE A N 1
ATOM 845 C CA . ILE A 1 134 ? 67.030 75.898 120.029 1.00 32.84 130 ILE A CA 1
ATOM 846 C C . ILE A 1 134 ? 66.720 76.819 118.850 1.00 35.31 130 ILE A C 1
ATOM 847 O O . ILE A 1 134 ? 66.735 78.045 118.999 1.00 34.73 130 ILE A O 1
ATOM 852 N N . VAL A 1 135 ? 66.442 76.218 117.687 1.00 37.22 131 VAL A N 1
ATOM 853 C CA . VAL A 1 135 ? 66.023 76.949 116.489 1.00 37.14 131 VAL A CA 1
ATOM 854 C C . VAL A 1 135 ? 64.571 76.634 116.291 1.00 36.90 131 VAL A C 1
ATOM 855 O O . VAL A 1 135 ? 64.234 75.512 115.963 1.00 37.05 131 VAL A O 1
ATOM 859 N N . THR A 1 136 ? 63.699 77.604 116.521 1.00 39.68 132 THR A N 1
ATOM 860 C CA . THR A 1 136 ? 62.266 77.366 116.385 1.00 42.77 132 THR A CA 1
ATOM 861 C C . THR A 1 136 ? 61.982 77.365 114.910 1.00 43.08 132 THR A C 1
ATOM 862 O O . THR A 1 136 ? 62.797 77.874 114.146 1.00 44.37 132 THR A O 1
ATOM 866 N N . GLN A 1 137 ? 60.844 76.816 114.497 1.00 43.37 133 GLN A N 1
ATOM 867 C CA . GLN A 1 137 ? 60.557 76.770 113.068 1.00 45.21 133 GLN A CA 1
ATOM 868 C C . GLN A 1 137 ? 59.645 77.865 112.635 1.00 44.45 133 GLN A C 1
ATOM 869 O O . GLN A 1 137 ? 58.660 78.162 113.304 1.00 43.87 133 GLN A O 1
ATOM 875 N N . GLN A 1 138 ? 60.003 78.435 111.484 1.00 45.73 134 GLN A N 1
ATOM 876 C CA . GLN A 1 138 ? 59.332 79.588 110.918 1.00 45.78 134 GLN A CA 1
ATOM 877 C C . GLN A 1 138 ? 58.237 79.082 110.018 1.00 40.75 134 GLN A C 1
ATOM 878 O O . GLN A 1 138 ? 58.443 78.128 109.282 1.00 36.81 134 GLN A O 1
ATOM 884 N N . PRO A 1 139 ? 57.055 79.699 110.106 1.00 38.76 135 PRO A N 1
ATOM 885 C CA . PRO A 1 139 ? 55.972 79.323 109.230 1.00 39.39 135 PRO A CA 1
ATOM 886 C C . PRO A 1 139 ? 56.284 79.804 107.839 1.00 39.18 135 PRO A C 1
ATOM 887 O O . PRO A 1 139 ? 56.857 80.876 107.688 1.00 38.03 135 PRO A O 1
ATOM 891 N N . ASP A 1 140 ? 55.909 79.023 106.835 1.00 39.58 136 ASP A N 1
ATOM 892 C CA . ASP A 1 140 ? 56.179 79.390 105.461 1.00 40.30 136 ASP A CA 1
ATOM 893 C C . ASP A 1 140 ? 54.971 79.066 104.598 1.00 39.29 136 ASP A C 1
ATOM 894 O O . ASP A 1 140 ? 53.917 78.748 105.126 1.00 39.41 136 ASP A O 1
ATOM 899 N N . SER A 1 141 ? 55.135 79.150 103.279 1.00 39.80 137 SER A N 1
ATOM 900 C CA . SER A 1 141 ? 54.038 78.977 102.323 1.00 38.64 137 SER A CA 1
ATOM 901 C C . SER A 1 141 ? 53.430 77.597 102.346 1.00 35.80 137 SER A C 1
ATOM 902 O O . SER A 1 141 ? 52.260 77.458 102.043 1.00 36.40 137 SER A O 1
ATOM 905 N N . THR A 1 142 ? 54.209 76.582 102.697 1.00 33.65 138 THR A N 1
ATOM 906 C CA . THR A 1 142 ? 53.659 75.235 102.855 1.00 35.32 138 THR A CA 1
ATOM 907 C C . THR A 1 142 ? 52.829 75.104 104.122 1.00 36.05 138 THR A C 1
ATOM 908 O O . THR A 1 142 ? 53.325 75.355 105.214 1.00 40.52 138 THR A O 1
ATOM 912 N N . PRO A 1 143 ? 51.562 74.715 103.994 1.00 36.83 139 PRO A N 1
ATOM 913 C CA . PRO A 1 143 ? 50.777 74.462 105.183 1.00 38.08 139 PRO A CA 1
ATOM 914 C C . PRO A 1 143 ? 51.259 73.221 105.885 1.00 37.04 139 PRO A C 1
ATOM 915 O O . PRO A 1 143 ? 51.610 72.250 105.231 1.00 36.66 139 PRO A O 1
ATOM 919 N N . ARG A 1 144 ? 51.245 73.261 107.210 1.00 36.27 140 ARG A N 1
ATOM 920 C CA . ARG A 1 144 ? 51.889 72.260 108.026 1.00 37.69 140 ARG A CA 1
ATOM 921 C C . ARG A 1 144 ? 51.189 72.260 109.370 1.00 33.20 140 ARG A C 1
ATOM 922 O O . ARG A 1 144 ? 50.843 73.319 109.879 1.00 32.51 140 ARG A O 1
ATOM 930 N N . GLY A 1 145 ? 50.966 71.086 109.945 1.00 30.79 141 GLY A N 1
ATOM 931 C CA . GLY A 1 145 ? 50.378 71.010 111.285 1.00 30.50 141 GLY A CA 1
ATOM 932 C C . GLY A 1 145 ? 50.260 69.596 111.823 1.00 29.78 141 GLY A C 1
ATOM 933 O O . GLY A 1 145 ? 50.488 68.649 111.083 1.00 33.29 141 GLY A O 1
ATOM 934 N N . TYR A 1 146 ? 49.898 69.446 113.099 1.00 26.79 142 TYR A N 1
ATOM 935 C CA . TYR A 1 146 ? 49.737 68.129 113.686 1.00 25.44 142 TYR A CA 1
ATOM 936 C C . TYR A 1 146 ? 49.167 68.114 115.079 1.00 24.57 142 TYR A C 1
ATOM 937 O O . TYR A 1 146 ? 49.069 69.120 115.739 1.00 24.76 142 TYR A O 1
ATOM 946 N N . ILE A 1 147 ? 48.817 66.920 115.519 1.00 26.06 143 ILE A N 1
ATOM 947 C CA . ILE A 1 147 ? 48.422 66.644 116.884 1.00 26.70 143 ILE A CA 1
ATOM 948 C C . ILE A 1 147 ? 49.363 65.600 117.431 1.00 27.90 143 ILE A C 1
ATOM 949 O O . ILE A 1 147 ? 49.738 64.685 116.723 1.00 32.25 143 ILE A O 1
ATOM 954 N N . GLU A 1 148 ? 49.737 65.715 118.688 1.00 27.51 144 GLU A N 1
ATOM 955 C CA . GLU A 1 148 ? 50.583 64.721 119.304 1.00 29.36 144 GLU A CA 1
ATOM 956 C C . GLU A 1 148 ? 49.931 64.503 120.653 1.00 29.09 144 GLU A C 1
ATOM 957 O O . GLU A 1 148 ? 49.475 65.443 121.269 1.00 31.26 144 GLU A O 1
ATOM 960 N N . GLY A 1 149 ? 49.844 63.271 121.116 1.00 31.44 145 GLY A N 1
ATOM 961 C CA . GLY A 1 149 ? 49.071 63.019 122.328 1.00 33.19 145 GLY A CA 1
ATOM 962 C C . GLY A 1 149 ? 49.394 61.721 123.026 1.00 32.36 145 GLY A C 1
ATOM 963 O O . GLY A 1 149 ? 49.320 60.653 122.430 1.00 32.35 145 GLY A O 1
ATOM 964 N N . GLY A 1 150 ? 49.717 61.821 124.309 1.00 33.25 146 GLY A N 1
ATOM 965 C CA . GLY A 1 150 ? 50.188 60.677 125.063 1.00 34.49 146 GLY A CA 1
ATOM 966 C C . GLY A 1 150 ? 49.544 60.510 126.417 1.00 33.35 146 GLY A C 1
ATOM 967 O O . GLY A 1 150 ? 48.770 61.347 126.867 1.00 35.55 146 GLY A O 1
ATOM 968 N N . VAL A 1 151 ? 49.854 59.390 127.046 1.00 30.39 147 VAL A N 1
ATOM 969 C CA . VAL A 1 151 ? 49.479 59.155 128.411 1.00 29.48 147 VAL A CA 1
ATOM 970 C C . VAL A 1 151 ? 50.563 58.226 128.930 1.00 30.44 147 VAL A C 1
ATOM 971 O O . VAL A 1 151 ? 51.013 57.359 128.191 1.00 35.29 147 VAL A O 1
ATOM 975 N N . SER A 1 152 ? 51.027 58.439 130.162 1.00 30.74 148 SER A N 1
ATOM 976 C CA . SER A 1 152 ? 52.163 57.685 130.713 1.00 30.95 148 SER A CA 1
ATOM 977 C C . SER A 1 152 ? 51.926 57.315 132.159 1.00 28.68 148 SER A C 1
ATOM 978 O O . SER A 1 152 ? 50.853 57.544 132.690 1.00 30.84 148 SER A O 1
ATOM 981 N N . SER A 1 153 ? 52.944 56.748 132.795 1.00 28.52 149 SER A N 1
ATOM 982 C CA . SER A 1 153 ? 52.849 56.311 134.180 1.00 28.31 149 SER A CA 1
ATOM 983 C C . SER A 1 153 ? 52.602 57.475 135.102 1.00 26.98 149 SER A C 1
ATOM 984 O O . SER A 1 153 ? 52.873 58.607 134.764 1.00 27.88 149 SER A O 1
ATOM 987 N N . ARG A 1 154 ? 52.074 57.178 136.275 1.00 29.65 150 ARG A N 1
ATOM 988 C CA . ARG A 1 154 ? 51.829 58.187 137.302 1.00 31.88 150 ARG A CA 1
ATOM 989 C C . ARG A 1 154 ? 50.822 59.216 136.828 1.00 32.40 150 ARG A C 1
ATOM 990 O O . ARG A 1 154 ? 50.861 60.375 137.233 1.00 36.33 150 ARG A O 1
ATOM 998 N N . ASP A 1 155 ? 49.901 58.770 135.987 1.00 33.62 151 ASP A N 1
ATOM 999 C CA . ASP A 1 155 ? 48.835 59.616 135.485 1.00 35.97 151 ASP A CA 1
ATOM 1000 C C . ASP A 1 155 ? 49.366 60.864 134.819 1.00 34.36 151 ASP A C 1
ATOM 1001 O O . ASP A 1 155 ? 48.871 61.964 135.066 1.00 36.83 151 ASP A O 1
ATOM 1006 N N . SER A 1 156 ? 50.387 60.673 133.992 1.00 31.95 152 SER A N 1
ATOM 1007 C CA . SER A 1 156 ? 50.986 61.734 133.210 1.00 30.78 152 SER A CA 1
ATOM 1008 C C . SER A 1 156 ? 50.379 61.714 131.819 1.00 31.06 152 SER A C 1
ATOM 1009 O O . SER A 1 156 ? 50.022 60.662 131.330 1.00 36.11 152 SER A O 1
ATOM 1012 N N . TYR A 1 157 ? 50.242 62.879 131.198 1.00 30.26 153 TYR A N 1
ATOM 1013 C CA . TYR A 1 157 ? 49.756 62.983 129.834 1.00 29.30 153 TYR A CA 1
ATOM 1014 C C . TYR A 1 157 ? 50.413 64.152 129.170 1.00 29.73 153 TYR A C 1
ATOM 1015 O O . TYR A 1 157 ? 51.167 64.881 129.799 1.00 33.97 153 TYR A O 1
ATOM 1024 N N . ARG A 1 158 ? 50.120 64.334 127.894 1.00 28.19 154 ARG A N 1
ATOM 1025 C CA . ARG A 1 158 ? 50.797 65.329 127.095 1.00 27.35 154 ARG A CA 1
ATOM 1026 C C . ARG A 1 158 ? 49.960 65.532 125.861 1.00 27.13 154 ARG A C 1
ATOM 1027 O O . ARG A 1 158 ? 49.442 64.574 125.319 1.00 31.82 154 ARG A O 1
ATOM 1035 N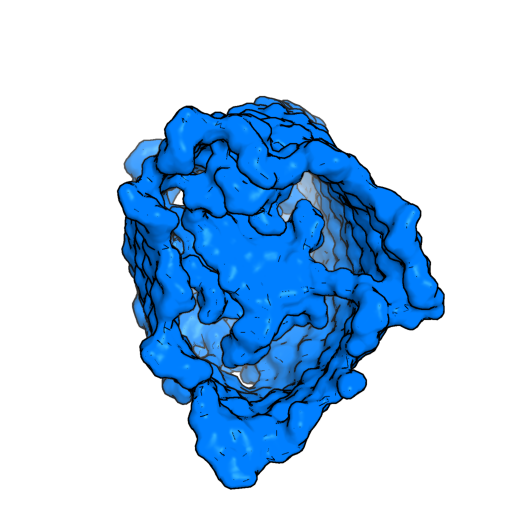 N . SER A 1 159 ? 49.815 66.769 125.413 1.00 27.20 155 SER A N 1
ATOM 1036 C CA . SER A 1 159 ? 48.919 67.059 124.308 1.00 27.48 155 SER A CA 1
ATOM 1037 C C . SER A 1 159 ? 49.284 68.339 123.612 1.00 26.35 155 SER A C 1
ATOM 1038 O O . SER A 1 159 ? 49.303 69.387 124.228 1.00 30.16 155 SER A O 1
ATOM 1041 N N . LYS A 1 160 ? 49.528 68.254 122.315 1.00 25.67 156 LYS A N 1
ATOM 1042 C CA . LYS A 1 160 ? 50.065 69.350 121.553 1.00 24.63 156 LYS A CA 1
ATOM 1043 C C . LYS A 1 160 ? 49.317 69.502 120.231 1.00 24.45 156 LYS A C 1
ATOM 1044 O O . LYS A 1 160 ? 49.048 68.527 119.543 1.00 26.79 156 LYS A O 1
ATOM 1050 N N . PHE A 1 161 ? 48.966 70.732 119.888 1.00 23.50 157 PHE A N 1
ATOM 1051 C CA . PHE A 1 161 ? 48.278 71.025 118.642 1.00 22.20 157 PHE A CA 1
ATOM 1052 C C . PHE A 1 161 ? 49.056 72.118 117.977 1.00 20.63 157 PHE A C 1
ATOM 1053 O O . PHE A 1 161 ? 49.371 73.104 118.604 1.00 21.91 157 PHE A O 1
ATOM 1061 N N . ASN A 1 162 ? 49.363 71.950 116.706 1.00 21.72 158 ASN A N 1
ATOM 1062 C CA . ASN A 1 162 ? 50.111 72.946 115.973 1.00 22.73 158 ASN A CA 1
ATOM 1063 C C . ASN A 1 162 ? 49.567 73.111 114.580 1.00 22.73 158 ASN A C 1
ATOM 1064 O O . ASN A 1 162 ? 49.281 72.139 113.918 1.00 24.41 158 ASN A O 1
ATOM 1069 N N . LEU A 1 163 ? 49.452 74.350 114.133 1.00 25.99 159 LEU A N 1
ATOM 1070 C CA . LEU A 1 163 ? 48.959 74.662 112.803 1.00 28.64 159 LEU A CA 1
ATOM 1071 C C . LEU A 1 163 ? 49.774 75.818 112.301 1.00 28.24 159 LEU A C 1
ATOM 1072 O O . LEU A 1 163 ? 49.933 76.775 113.027 1.00 32.98 159 LEU A O 1
ATOM 1077 N N . SER A 1 164 ? 50.315 75.741 111.092 1.00 28.88 160 SER A N 1
ATOM 1078 C CA . SER A 1 164 ? 51.042 76.882 110.528 1.00 30.66 160 SER A CA 1
ATOM 1079 C C . SER A 1 164 ? 50.808 77.022 109.038 1.00 32.03 160 SER A C 1
ATOM 1080 O O . SER A 1 164 ? 50.216 76.141 108.411 1.00 37.07 160 SER A O 1
ATOM 1083 N N . GLY A 1 165 ? 51.282 78.115 108.457 1.00 31.89 161 GLY A N 1
ATOM 1084 C CA . GLY A 1 165 ? 51.099 78.325 107.020 1.00 32.62 161 GLY A CA 1
ATOM 1085 C C . GLY A 1 165 ? 50.735 79.744 106.647 1.00 32.45 161 GLY A C 1
ATOM 1086 O O . GLY A 1 165 ? 50.777 80.628 107.483 1.00 37.22 161 GLY A O 1
ATOM 1087 N N . PRO A 1 166 ? 50.370 79.970 105.384 1.00 31.91 162 PRO A N 1
ATOM 1088 C CA . PRO A 1 166 ? 50.108 81.306 104.873 1.00 32.73 162 PRO A CA 1
ATOM 1089 C C . PRO A 1 166 ? 48.847 81.941 105.394 1.00 32.36 162 PRO A C 1
ATOM 1090 O O . PRO A 1 166 ? 47.816 81.288 105.455 1.00 32.97 162 PRO A O 1
ATOM 1094 N N . ILE A 1 167 ? 48.953 83.212 105.763 1.00 35.19 163 ILE A N 1
ATOM 1095 C CA . ILE A 1 167 ? 47.810 84.029 106.153 1.00 40.17 163 ILE A CA 1
ATOM 1096 C C . ILE A 1 167 ? 47.354 84.843 104.961 1.00 43.85 163 ILE A C 1
ATOM 1097 O O . ILE A 1 167 ? 46.156 84.976 104.729 1.00 48.83 163 ILE A O 1
ATOM 1102 N N . GLN A 1 168 ? 48.317 85.406 104.230 1.00 45.92 164 GLN A N 1
ATOM 1103 C CA . GLN A 1 168 ? 48.088 86.050 102.938 1.00 46.83 164 GLN A CA 1
ATOM 1104 C C . GLN A 1 168 ? 49.264 85.710 102.031 1.00 42.79 164 GLN A C 1
ATOM 1105 O O . GLN A 1 168 ? 50.297 86.365 102.095 1.00 41.80 164 GLN A O 1
ATOM 1111 N N . ASP A 1 169 ? 49.115 84.688 101.191 1.00 40.98 165 ASP A N 1
ATOM 1112 C CA . ASP A 1 169 ? 50.284 84.070 100.543 1.00 40.20 165 ASP A CA 1
ATOM 1113 C C . ASP A 1 169 ? 51.133 85.102 99.823 1.00 37.08 165 ASP A C 1
ATOM 1114 O O . ASP A 1 169 ? 50.638 86.112 99.348 1.00 36.54 165 ASP A O 1
ATOM 1119 N N . GLY A 1 170 ? 52.429 84.838 99.783 1.00 36.73 166 GLY A N 1
ATOM 1120 C CA . GLY A 1 170 ? 53.408 85.779 99.262 1.00 36.33 166 GLY A CA 1
ATOM 1121 C C . GLY A 1 170 ? 53.681 86.977 100.156 1.00 34.35 166 GLY A C 1
ATOM 1122 O O . GLY A 1 170 ? 54.421 87.873 99.768 1.00 36.43 166 GLY A O 1
ATOM 1123 N N . LEU A 1 171 ? 53.097 87.012 101.346 1.00 31.52 167 LEU A N 1
ATOM 1124 C CA . LEU A 1 171 ? 53.294 88.154 102.216 1.00 30.98 167 LEU A CA 1
ATOM 1125 C C . LEU A 1 171 ? 53.420 87.768 103.687 1.00 31.27 167 LEU A C 1
ATOM 1126 O O . LEU A 1 171 ? 54.439 88.040 104.297 1.00 37.18 167 LEU A O 1
ATOM 1131 N N . LEU A 1 172 ? 52.397 87.151 104.256 1.00 28.96 168 LEU A N 1
ATOM 1132 C CA . LEU A 1 172 ? 52.323 86.966 105.694 1.00 27.39 168 LEU A CA 1
ATOM 1133 C C . LEU A 1 172 ? 52.078 85.509 106.019 1.00 28.60 168 LEU A C 1
ATOM 1134 O O . LEU A 1 172 ? 51.177 84.896 105.474 1.00 35.55 168 LEU A O 1
ATOM 1139 N N . TYR A 1 173 ? 52.883 84.937 106.896 1.00 27.89 169 TYR A N 1
ATOM 1140 C CA . TYR A 1 173 ? 52.680 83.560 107.295 1.00 26.65 169 TYR A CA 1
ATOM 1141 C C . TYR A 1 173 ? 52.594 83.515 108.808 1.00 26.41 169 TYR A C 1
ATOM 1142 O O . TYR A 1 173 ? 52.970 84.472 109.479 1.00 27.21 169 TYR A O 1
ATOM 1151 N N . GLY A 1 174 ? 52.067 82.420 109.342 1.00 24.85 170 GLY A N 1
ATOM 1152 C CA . GLY A 1 174 ? 51.736 82.348 110.761 1.00 22.52 170 GLY A CA 1
ATOM 1153 C C . GLY A 1 174 ? 51.727 80.947 111.325 1.00 20.57 170 GLY A C 1
ATOM 1154 O O . GLY A 1 174 ? 51.672 79.966 110.584 1.00 21.03 170 GLY A O 1
ATOM 1155 N N . SER A 1 175 ? 51.800 80.856 112.645 1.00 18.65 171 SER A N 1
ATOM 1156 C CA . SER A 1 175 ? 51.720 79.575 113.316 1.00 21.40 171 SER A CA 1
ATOM 1157 C C . SER A 1 175 ? 51.244 79.724 114.735 1.00 20.29 171 SER A C 1
ATOM 1158 O O . SER A 1 175 ? 51.350 80.780 115.327 1.00 18.41 171 SER A O 1
ATOM 1161 N N . VAL A 1 176 ? 50.702 78.635 115.257 1.00 23.64 172 VAL A N 1
ATOM 1162 C CA . VAL A 1 176 ? 50.128 78.593 116.585 1.00 25.49 172 VAL A CA 1
ATOM 1163 C C . VAL A 1 176 ? 50.422 77.230 117.160 1.00 26.98 172 VAL A C 1
ATOM 1164 O O . VAL A 1 176 ? 50.179 76.228 116.499 1.00 30.70 172 VAL A O 1
ATOM 1168 N N . THR A 1 177 ? 50.943 77.184 118.381 1.00 26.33 173 THR A N 1
ATOM 1169 C CA . THR A 1 177 ? 51.104 75.917 119.069 1.00 25.23 173 THR A CA 1
ATOM 1170 C C . THR A 1 177 ? 50.525 76.033 120.461 1.00 20.67 173 THR A C 1
ATOM 1171 O O . THR A 1 177 ? 50.694 77.046 121.113 1.00 18.57 173 THR A O 1
ATOM 1175 N N . LEU A 1 178 ? 49.793 75.006 120.867 1.00 18.17 174 LEU A N 1
ATOM 1176 C CA . LEU A 1 178 ? 49.275 74.882 122.210 1.00 18.88 174 LEU A CA 1
ATOM 1177 C C . LEU A 1 178 ? 49.737 73.558 122.764 1.00 19.54 174 LEU A C 1
ATOM 1178 O O . LEU A 1 178 ? 49.648 72.539 122.089 1.00 16.46 174 LEU A O 1
ATOM 1183 N N . LEU A 1 179 ? 50.205 73.581 124.008 1.00 21.27 175 LEU A N 1
ATOM 1184 C CA . LEU A 1 179 ? 50.786 72.415 124.639 1.00 22.70 175 LEU A CA 1
ATOM 1185 C C . LEU A 1 179 ? 50.299 72.301 126.063 1.00 20.99 175 LEU A C 1
ATOM 1186 O O . LEU A 1 179 ? 50.208 73.277 126.767 1.00 22.41 175 LEU A O 1
ATOM 1191 N N . ARG A 1 180 ? 49.984 71.086 126.471 1.00 22.38 176 ARG A N 1
ATOM 1192 C CA . ARG A 1 180 ? 49.695 70.783 127.847 1.00 22.72 176 ARG A CA 1
ATOM 1193 C C . ARG A 1 180 ? 50.496 69.542 128.181 1.00 23.28 176 ARG A C 1
ATOM 1194 O O . ARG A 1 180 ? 50.117 68.463 127.776 1.00 26.19 176 ARG A O 1
ATOM 1202 N N . GLN A 1 181 ? 51.618 69.707 128.877 1.00 24.37 177 GLN A N 1
ATOM 1203 C CA . GLN A 1 181 ? 52.406 68.591 129.390 1.00 26.32 177 GLN A CA 1
ATOM 1204 C C . GLN A 1 181 ? 52.246 68.487 130.888 1.00 25.77 177 GLN A C 1
ATOM 1205 O O . GLN A 1 181 ? 52.426 69.473 131.597 1.00 27.49 177 GLN A O 1
ATOM 1211 N N . VAL A 1 182 ? 51.918 67.288 131.360 1.00 25.65 178 VAL A N 1
ATOM 1212 C CA . VAL A 1 182 ? 51.938 66.960 132.778 1.00 25.45 178 VAL A CA 1
ATOM 1213 C C . VAL A 1 182 ? 52.785 65.729 132.971 1.00 27.27 178 VAL A C 1
ATOM 1214 O O . VAL A 1 182 ? 52.360 64.661 132.579 1.00 29.56 178 VAL A O 1
ATOM 1218 N N . ASP A 1 183 ? 53.980 65.872 133.550 1.00 30.49 179 ASP A N 1
ATOM 1219 C CA . ASP A 1 183 ? 54.861 64.723 133.849 1.00 30.50 179 ASP A CA 1
ATOM 1220 C C . ASP A 1 183 ? 54.910 64.526 135.379 1.00 29.90 179 ASP A C 1
ATOM 1221 O O . ASP A 1 183 ? 55.813 64.994 136.038 1.00 32.49 179 ASP A O 1
ATOM 1223 N N . ASP A 1 184 ? 53.922 63.819 135.922 1.00 32.24 180 ASP A N 1
ATOM 1224 C CA . ASP A 1 184 ? 53.673 63.754 137.372 1.00 35.42 180 ASP A CA 1
ATOM 1225 C C . ASP A 1 184 ? 54.539 62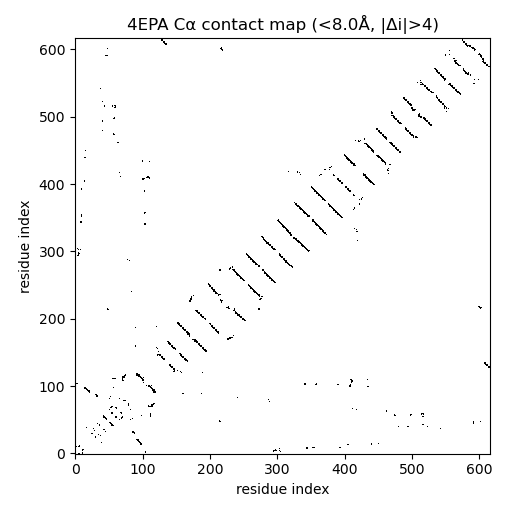.775 138.115 1.00 33.42 180 ASP A C 1
ATOM 1226 O O . ASP A 1 184 ? 54.934 61.773 137.558 1.00 34.18 180 ASP A O 1
ATOM 1231 N N . GLY A 1 185 ? 54.769 63.054 139.397 1.00 33.55 181 GLY A N 1
ATOM 1232 C CA . GLY A 1 185 ? 55.506 62.160 140.287 1.00 34.96 181 GLY A CA 1
ATOM 1233 C C . GLY A 1 185 ? 54.538 61.387 141.150 1.00 35.25 181 GLY A C 1
ATOM 1234 O O . GLY A 1 185 ? 53.345 61.538 141.002 1.00 39.24 181 GLY A O 1
ATOM 1235 N N . ASP A 1 186 ? 55.043 60.549 142.045 1.00 37.70 182 ASP A N 1
ATOM 1236 C CA . ASP A 1 186 ? 54.176 59.737 142.905 1.00 38.81 182 ASP A CA 1
ATOM 1237 C C . ASP A 1 186 ? 54.632 59.761 144.357 1.00 38.39 182 ASP A C 1
ATOM 1238 O O . ASP A 1 186 ? 54.378 58.829 145.095 1.00 37.82 182 ASP A O 1
ATOM 1251 N N . ILE A 1 188 ? 54.959 61.071 148.348 1.00 36.00 184 ILE A N 1
ATOM 1252 C CA . ILE A 1 188 ? 53.929 61.236 149.370 1.00 35.21 184 ILE A CA 1
ATOM 1253 C C . ILE A 1 188 ? 54.366 62.218 150.416 1.00 32.79 184 ILE A C 1
ATOM 1254 O O . ILE A 1 188 ? 55.536 62.293 150.742 1.00 33.09 184 ILE A O 1
ATOM 1259 N N . ASN A 1 189 ? 53.411 62.976 150.930 1.00 34.25 185 ASN A N 1
ATOM 1260 C CA . ASN A 1 189 ? 53.637 63.878 152.047 1.00 35.53 185 ASN A CA 1
ATOM 1261 C C . ASN A 1 189 ? 52.961 63.272 153.251 1.00 37.69 185 ASN A C 1
ATOM 1262 O O . ASN A 1 189 ? 51.743 63.332 153.370 1.00 43.20 185 ASN A O 1
ATOM 1267 N N . PRO A 1 190 ? 53.734 62.675 154.149 1.00 38.52 186 PRO A N 1
ATOM 1268 C CA . PRO A 1 190 ? 53.155 62.147 155.360 1.00 39.48 186 PRO A CA 1
ATOM 1269 C C . PRO A 1 190 ? 52.159 63.107 155.994 1.00 39.24 186 PRO A C 1
ATOM 1270 O O . PRO A 1 190 ? 51.058 62.707 156.326 1.00 38.53 186 PRO A O 1
ATOM 1274 N N . ALA A 1 191 ? 52.544 64.372 156.123 1.00 40.00 187 ALA A N 1
ATOM 1275 C CA . ALA A 1 191 ? 51.725 65.377 156.800 1.00 40.73 187 ALA A CA 1
ATOM 1276 C C . ALA A 1 191 ? 50.298 65.503 156.254 1.00 42.10 187 ALA A C 1
ATOM 1277 O O . ALA A 1 191 ? 49.367 65.673 157.028 1.00 45.19 187 ALA A O 1
ATOM 1279 N N . THR A 1 192 ? 50.128 65.424 154.934 1.00 44.56 188 THR A N 1
ATOM 1280 C CA . THR A 1 192 ? 48.812 65.593 154.293 1.00 45.23 188 THR A CA 1
ATOM 1281 C C . THR A 1 192 ? 48.271 64.316 153.711 1.00 44.94 188 THR A C 1
ATOM 1282 O O . THR A 1 192 ? 47.067 64.108 153.683 1.00 47.79 188 THR A O 1
ATOM 1286 N N . GLY A 1 193 ? 49.161 63.487 153.190 1.00 45.00 189 GLY A N 1
ATOM 1287 C CA . GLY A 1 193 ? 48.765 62.249 152.554 1.00 45.86 189 GLY A CA 1
ATOM 1288 C C . GLY A 1 193 ? 48.516 62.410 151.070 1.00 45.76 189 GLY A C 1
ATOM 1289 O O . GLY A 1 193 ? 47.975 61.506 150.440 1.00 49.96 189 GLY A O 1
ATOM 1290 N N . SER A 1 194 ? 48.902 63.550 150.501 1.00 43.52 190 SER A N 1
ATOM 1291 C CA . SER A 1 194 ? 48.918 63.698 149.052 1.00 42.54 190 SER A CA 1
ATOM 1292 C C . SER A 1 194 ? 49.965 62.745 148.516 1.00 41.06 190 SER A C 1
ATOM 1293 O O . SER A 1 194 ? 51.021 62.602 149.107 1.00 40.78 190 SER A O 1
ATOM 1296 N N . ASP A 1 195 ? 49.680 62.098 147.396 1.00 41.30 191 ASP A N 1
ATOM 1297 C CA . ASP A 1 195 ? 50.550 61.046 146.882 1.00 42.77 191 ASP A CA 1
ATOM 1298 C C . ASP A 1 195 ? 50.909 61.231 145.409 1.00 41.17 191 ASP A C 1
ATOM 1299 O O . ASP A 1 195 ? 51.205 60.269 144.711 1.00 42.14 191 ASP A O 1
ATOM 1304 N N . ASP A 1 196 ? 50.908 62.476 144.952 1.00 40.03 192 ASP A N 1
ATOM 1305 C CA . ASP A 1 196 ? 51.133 62.794 143.552 1.00 40.15 192 ASP A CA 1
ATOM 1306 C C . ASP A 1 196 ? 52.227 63.839 143.387 1.00 38.74 192 ASP A C 1
ATOM 1307 O O . ASP A 1 196 ? 52.329 64.471 142.327 1.00 43.75 192 ASP A O 1
ATOM 1312 N N . LEU A 1 197 ? 53.053 64.011 144.415 1.00 34.42 193 LEU A N 1
ATOM 1313 C CA . LEU A 1 197 ? 54.007 65.113 144.453 1.00 31.29 193 LEU A CA 1
ATOM 1314 C C . LEU A 1 197 ? 55.251 64.789 143.661 1.00 30.80 193 LEU A C 1
ATOM 1315 O O . LEU A 1 197 ? 55.453 63.648 143.273 1.00 33.29 193 LEU A O 1
ATOM 1320 N N . GLY A 1 198 ? 56.070 65.803 143.406 1.00 30.93 194 GLY A N 1
ATOM 1321 C CA . GLY A 1 198 ? 57.342 65.625 142.694 1.00 32.53 194 GLY A CA 1
ATOM 1322 C C . GLY A 1 198 ? 57.332 66.033 141.231 1.00 34.47 194 GLY A C 1
ATOM 1323 O O . GLY A 1 198 ? 58.393 66.185 140.622 1.00 33.37 194 GLY A O 1
ATOM 1324 N N . GLY A 1 199 ? 56.135 66.223 140.671 1.00 37.45 195 GLY A N 1
ATOM 1325 C CA . GLY A 1 199 ? 55.968 66.486 139.236 1.00 37.46 195 GLY A CA 1
ATOM 1326 C C . GLY A 1 199 ? 55.754 67.934 138.814 1.00 36.29 195 GLY A C 1
ATOM 1327 O O . GLY A 1 199 ? 55.901 68.867 139.607 1.00 38.34 195 GLY A O 1
ATOM 1328 N N . THR A 1 200 ? 55.407 68.102 137.543 1.00 32.93 196 THR A N 1
ATOM 1329 C CA . THR A 1 200 ? 55.215 69.404 136.938 1.00 32.80 196 THR A CA 1
ATOM 1330 C C . THR A 1 200 ? 54.044 69.350 135.978 1.00 33.61 196 THR A C 1
ATOM 1331 O O . THR A 1 200 ? 53.762 68.303 135.395 1.00 37.40 196 THR A O 1
ATOM 1335 N N . ARG A 1 201 ? 53.384 70.492 135.793 1.00 32.36 197 ARG A N 1
ATOM 1336 C CA . ARG A 1 201 ? 52.205 70.593 134.955 1.00 29.04 197 ARG A CA 1
ATOM 1337 C C . ARG A 1 201 ? 52.160 71.940 134.247 1.00 27.16 197 ARG A C 1
ATOM 1338 O O . ARG A 1 201 ? 51.809 72.935 134.858 1.00 27.18 197 ARG A O 1
ATOM 1346 N N . ALA A 1 202 ? 52.496 71.969 132.961 1.00 25.92 198 ALA A N 1
ATOM 1347 C CA . ALA A 1 202 ? 52.589 73.225 132.227 1.00 26.75 198 ALA A CA 1
ATOM 1348 C C . ALA A 1 202 ? 51.545 73.320 131.146 1.00 26.87 198 ALA A C 1
ATOM 1349 O O . ALA A 1 202 ? 51.206 72.321 130.528 1.00 27.89 198 ALA A O 1
ATOM 1351 N N . SER A 1 203 ? 51.042 74.535 130.937 1.00 25.66 199 SER A N 1
ATOM 1352 C CA . SER A 1 203 ? 50.198 74.873 129.803 1.00 25.04 199 SER A CA 1
ATOM 1353 C C . SER A 1 203 ? 50.953 75.941 129.032 1.00 23.00 199 SER A C 1
ATOM 1354 O O . SER A 1 203 ? 51.428 76.866 129.631 1.00 26.97 199 SER A O 1
ATOM 1357 N N . ILE A 1 204 ? 51.073 75.823 127.719 1.00 22.43 200 ILE A N 1
ATOM 1358 C CA . ILE A 1 204 ? 51.878 76.756 126.953 1.00 22.18 200 ILE A CA 1
ATOM 1359 C C . ILE A 1 204 ? 51.246 77.149 125.645 1.00 21.71 200 ILE A C 1
ATOM 1360 O O . ILE A 1 204 ? 50.754 76.308 124.925 1.00 20.09 200 ILE A O 1
ATOM 1365 N N . GLY A 1 205 ? 51.308 78.437 125.330 1.00 24.76 201 GLY A N 1
ATOM 1366 C CA . GLY A 1 205 ? 50.798 78.981 124.068 1.00 24.63 201 GLY A CA 1
ATOM 1367 C C . GLY A 1 205 ? 51.893 79.711 123.329 1.00 22.68 201 GLY A C 1
ATOM 1368 O O . GLY A 1 205 ? 52.796 80.252 123.943 1.00 25.60 201 GLY A O 1
ATOM 1369 N N . ASN A 1 206 ? 51.822 79.733 122.009 1.00 22.32 202 ASN A N 1
ATOM 1370 C CA . ASN A 1 206 ? 52.905 80.262 121.232 1.00 25.04 202 ASN A CA 1
ATOM 1371 C C . ASN A 1 206 ? 52.470 80.623 119.848 1.00 23.94 202 ASN A C 1
ATOM 1372 O O . ASN A 1 206 ? 52.189 79.718 119.079 1.00 28.87 202 ASN A O 1
ATOM 1377 N N . VAL A 1 207 ? 52.429 81.916 119.515 1.00 22.13 203 VAL A N 1
ATOM 1378 C CA . VAL A 1 207 ? 52.088 82.360 118.147 1.00 23.34 203 VAL A CA 1
ATOM 1379 C C . VAL A 1 207 ? 53.253 82.987 117.385 1.00 26.23 203 VAL A C 1
ATOM 1380 O O . VAL A 1 207 ? 54.081 83.647 117.979 1.00 32.94 203 VAL A O 1
ATOM 1384 N N . LYS A 1 208 ? 53.316 82.780 116.071 1.00 28.66 204 LYS A N 1
ATOM 1385 C CA . LYS A 1 208 ? 54.335 83.419 115.227 1.00 31.12 204 LYS A CA 1
ATOM 1386 C C . LYS A 1 208 ? 53.726 84.137 114.035 1.00 29.09 204 LYS A C 1
ATOM 1387 O O . LYS A 1 208 ? 52.811 83.642 113.419 1.00 34.69 204 LYS A O 1
ATOM 1393 N N . LEU A 1 209 ? 54.228 85.319 113.724 1.00 27.88 205 LEU A N 1
ATOM 1394 C CA . LEU A 1 209 ? 53.926 85.975 112.474 1.00 26.59 205 LEU A CA 1
ATOM 1395 C C . LEU A 1 209 ? 55.232 86.196 111.739 1.00 27.22 205 LEU A C 1
ATOM 1396 O O . LEU A 1 209 ? 56.225 86.610 112.331 1.00 25.75 205 LEU A O 1
ATOM 1401 N N . ARG A 1 210 ? 55.235 85.894 110.449 1.00 29.16 206 ARG A N 1
ATOM 1402 C CA . ARG A 1 210 ? 56.392 86.145 109.597 1.00 30.85 206 ARG A CA 1
ATOM 1403 C C . ARG A 1 210 ? 55.948 86.962 108.390 1.00 27.48 206 ARG A C 1
ATOM 1404 O O . ARG A 1 210 ? 54.998 86.610 107.726 1.00 29.64 206 ARG A O 1
ATOM 1412 N N . LEU A 1 211 ? 56.630 88.059 108.121 1.00 25.33 207 LEU A N 1
ATOM 1413 C CA . LEU A 1 211 ? 56.229 88.963 107.065 1.00 25.62 207 LEU A CA 1
ATOM 1414 C C . LEU A 1 211 ? 57.324 88.947 106.030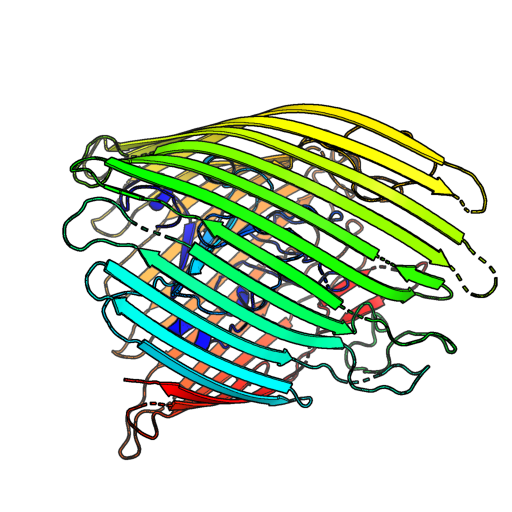 1.00 27.07 207 LEU A C 1
ATOM 1415 O O . LEU A 1 211 ? 58.262 89.714 106.130 1.00 27.75 207 LEU A O 1
ATOM 1420 N N . ALA A 1 212 ? 57.202 88.070 105.039 1.00 29.99 208 ALA A N 1
ATOM 1421 C CA . ALA A 1 212 ? 58.251 87.849 104.053 1.00 34.31 208 ALA A CA 1
ATOM 1422 C C . ALA A 1 212 ? 57.778 88.129 102.635 1.00 38.28 208 ALA A C 1
ATOM 1423 O O . ALA A 1 212 ? 57.579 87.191 101.872 1.00 41.57 208 ALA A O 1
ATOM 1425 N N . PRO A 1 213 ? 57.582 89.410 102.275 1.00 43.36 209 PRO A N 1
ATOM 1426 C CA . PRO A 1 213 ? 57.145 89.815 100.954 1.00 46.65 209 PRO A CA 1
ATOM 1427 C C . PRO A 1 213 ? 57.873 89.078 99.861 1.00 50.99 209 PRO A C 1
ATOM 1428 O O . PRO A 1 213 ? 59.074 88.877 99.969 1.00 52.58 209 PRO A O 1
ATOM 1432 N N . ASP A 1 214 ? 57.141 88.718 98.809 1.00 55.61 210 ASP A N 1
ATOM 1433 C CA . ASP A 1 214 ? 57.542 87.644 97.917 1.00 58.47 210 ASP A CA 1
ATOM 1434 C C . ASP A 1 214 ? 58.814 87.953 97.125 1.00 59.55 210 ASP A C 1
ATOM 1435 O O . ASP A 1 214 ? 59.662 87.080 96.959 1.00 59.13 210 ASP A O 1
ATOM 1440 N N . ASP A 1 215 ? 58.960 89.182 96.644 1.00 61.64 211 ASP A N 1
ATOM 1441 C CA . ASP A 1 215 ? 60.164 89.546 95.897 1.00 64.67 211 ASP A CA 1
ATOM 1442 C C . ASP A 1 215 ? 60.804 90.764 96.520 1.00 62.12 211 ASP A C 1
ATOM 1443 O O . ASP A 1 215 ? 60.798 91.851 95.952 1.00 61.98 211 ASP A O 1
ATOM 1448 N N . GLN A 1 216 ? 61.344 90.560 97.713 1.00 59.79 212 GLN A N 1
ATOM 1449 C CA . GLN A 1 216 ? 62.032 91.603 98.464 1.00 57.40 212 GLN A CA 1
ATOM 1450 C C . GLN A 1 216 ? 63.210 90.960 99.167 1.00 55.25 212 GLN A C 1
ATOM 1451 O O . GLN A 1 216 ? 63.288 89.742 99.231 1.00 56.29 212 GLN A O 1
ATOM 1457 N N . PRO A 1 217 ? 64.149 91.766 99.673 1.00 54.07 213 PRO A N 1
ATOM 1458 C CA . PRO A 1 217 ? 65.295 91.164 100.346 1.00 54.04 213 PRO A CA 1
ATOM 1459 C C . PRO A 1 217 ? 65.154 91.040 101.880 1.00 53.35 213 PRO A C 1
ATOM 1460 O O . PRO A 1 217 ? 66.075 90.532 102.535 1.00 54.57 213 PRO A O 1
ATOM 1464 N N . TRP A 1 218 ? 64.017 91.464 102.438 1.00 50.16 214 TRP A N 1
ATOM 1465 C CA . TRP A 1 218 ? 63.860 91.552 103.888 1.00 47.90 214 TRP A CA 1
ATOM 1466 C C . TRP A 1 218 ? 62.672 90.788 104.437 1.00 47.90 214 TRP A C 1
ATOM 1467 O O . TRP A 1 218 ? 61.648 90.677 103.765 1.00 50.73 214 TRP A O 1
ATOM 1478 N N . GLU A 1 219 ? 62.825 90.268 105.663 1.00 45.54 215 GLU A N 1
ATOM 1479 C CA . GLU A 1 219 ? 61.735 89.644 106.416 1.00 42.85 215 GLU A CA 1
ATOM 1480 C C . GLU A 1 219 ? 61.603 90.321 107.748 1.00 43.38 215 GLU A C 1
ATOM 1481 O O . GLU A 1 219 ? 62.446 91.094 108.139 1.00 40.75 215 GLU A O 1
ATOM 1495 N N . GLY A 1 221 ? 59.903 89.192 111.833 1.00 42.48 217 GLY A N 1
ATOM 1496 C CA . GLY A 1 221 ? 59.293 88.136 112.631 1.00 40.55 217 GLY A CA 1
ATOM 1497 C C . GLY A 1 221 ? 58.571 88.697 113.828 1.00 36.40 217 GLY A C 1
ATOM 1498 O O . GLY A 1 221 ? 58.907 89.765 114.304 1.00 39.99 217 GLY A O 1
ATOM 1499 N N . PHE A 1 222 ? 57.550 88.004 114.296 1.00 31.56 218 PHE A N 1
ATOM 1500 C CA . PHE A 1 222 ? 57.037 88.275 115.615 1.00 31.15 218 PHE A CA 1
ATOM 1501 C C . PHE A 1 222 ? 56.636 86.977 116.284 1.00 30.13 218 PHE A C 1
ATOM 1502 O O . PHE A 1 222 ? 56.007 86.135 115.666 1.00 34.06 218 PHE A O 1
ATOM 1510 N N . ALA A 1 223 ? 57.040 86.808 117.539 1.00 26.40 219 ALA A N 1
ATOM 1511 C CA . ALA A 1 223 ? 56.688 85.644 118.322 1.00 21.60 219 ALA A CA 1
ATOM 1512 C C . ALA A 1 223 ? 56.184 86.122 119.667 1.00 19.31 219 ALA A C 1
ATOM 1513 O O . ALA A 1 223 ? 56.678 87.082 120.217 1.00 18.67 219 ALA A O 1
ATOM 1515 N N . ALA A 1 224 ? 55.151 85.475 120.166 1.00 19.00 220 ALA A N 1
ATOM 1516 C CA . ALA A 1 224 ? 54.660 85.719 121.499 1.00 18.17 220 ALA A CA 1
ATOM 1517 C C . ALA A 1 224 ? 54.590 84.353 122.148 1.00 19.89 220 ALA A C 1
ATOM 1518 O O . ALA A 1 224 ? 54.552 83.354 121.442 1.00 23.72 220 ALA A O 1
ATOM 1520 N N . SER A 1 225 ? 54.608 84.284 123.474 1.00 21.92 221 SER A N 1
ATOM 1521 C CA . SER A 1 225 ? 54.372 83.008 124.152 1.00 24.89 221 SER A CA 1
ATOM 1522 C C . SER A 1 225 ? 53.990 83.187 125.601 1.00 23.63 221 SER A C 1
ATOM 1523 O O . SER A 1 225 ? 54.246 84.214 126.197 1.00 23.12 221 SER A O 1
ATOM 1526 N N . ARG A 1 226 ? 53.364 82.170 126.162 1.00 27.12 222 ARG A N 1
ATOM 1527 C CA . ARG A 1 226 ? 52.910 82.230 127.532 1.00 30.96 222 ARG A CA 1
ATOM 1528 C C . ARG A 1 226 ? 52.953 80.821 128.070 1.00 31.39 222 ARG A C 1
ATOM 1529 O O . ARG A 1 226 ? 52.279 79.949 127.556 1.00 30.04 222 ARG A O 1
ATOM 1537 N N . GLU A 1 227 ? 53.793 80.616 129.076 1.00 33.72 223 GLU A N 1
ATOM 1538 C CA . GLU A 1 227 ? 53.920 79.352 129.758 1.00 36.28 223 GLU A CA 1
ATOM 1539 C C . GLU A 1 227 ? 53.471 79.531 131.186 1.00 33.91 223 GLU A C 1
ATOM 1540 O O . GLU A 1 227 ? 53.784 80.527 131.789 1.00 33.52 223 GLU A O 1
ATOM 1546 N N . CYS A 1 228 ? 52.742 78.556 131.712 1.00 34.56 224 CYS A N 1
ATOM 1547 C CA . CYS A 1 228 ? 52.385 78.513 133.110 1.00 37.80 224 CYS A CA 1
ATOM 1548 C C . CYS A 1 228 ? 52.572 77.128 133.619 1.00 35.12 224 CYS A C 1
ATOM 1549 O O . CYS A 1 228 ? 51.716 76.288 133.397 1.00 37.23 224 CYS A O 1
ATOM 1552 N N . THR A 1 229 ? 53.686 76.889 134.303 1.00 34.79 225 THR A N 1
ATOM 1553 C CA . THR A 1 229 ? 53.917 75.618 134.968 1.00 32.39 225 THR A CA 1
ATOM 1554 C C . THR A 1 229 ? 53.650 75.722 136.454 1.00 31.28 225 THR A C 1
ATOM 1555 O O . THR A 1 229 ? 53.945 76.739 137.051 1.00 33.29 225 THR A O 1
ATOM 1559 N N . ARG A 1 230 ? 53.068 74.670 137.025 1.00 31.16 226 ARG A N 1
ATOM 1560 C CA . ARG A 1 230 ? 52.987 74.477 138.465 1.00 31.87 226 ARG A CA 1
ATOM 1561 C C . ARG A 1 230 ? 53.816 73.280 138.760 1.00 31.62 226 ARG A C 1
ATOM 1562 O O . ARG A 1 230 ? 53.759 72.322 138.011 1.00 37.45 226 ARG A O 1
ATOM 1570 N N . ALA A 1 231 ? 54.564 73.307 139.852 1.00 30.01 227 ALA A N 1
ATOM 1571 C CA . ALA A 1 231 ? 55.333 72.147 140.252 1.00 28.86 227 ALA A CA 1
ATOM 1572 C C . ALA A 1 231 ? 55.247 72.001 141.753 1.00 30.13 227 ALA A C 1
ATOM 1573 O O . ALA A 1 231 ? 55.145 72.989 142.473 1.00 29.43 227 ALA A O 1
ATOM 1575 N N . THR A 1 232 ? 55.257 70.757 142.217 1.00 32.87 228 THR A N 1
ATOM 1576 C CA . THR A 1 232 ? 55.276 70.462 143.642 1.00 34.29 228 THR A CA 1
ATOM 1577 C C . THR A 1 232 ? 56.527 69.686 143.894 1.00 33.96 228 THR A C 1
ATOM 1578 O O . THR A 1 232 ? 56.533 68.482 143.689 1.00 33.73 228 THR A O 1
ATOM 1582 N N . GLN A 1 233 ? 57.589 70.369 144.313 1.00 34.73 229 GLN A N 1
ATOM 1583 C CA . GLN A 1 233 ? 58.887 69.735 144.398 1.00 35.86 229 GLN A CA 1
ATOM 1584 C C . GLN A 1 233 ? 59.964 70.634 144.983 1.00 36.57 229 GLN A C 1
ATOM 1585 O O . GLN A 1 233 ? 60.854 71.053 144.279 1.00 43.63 229 GLN A O 1
ATOM 1591 N N . ASP A 1 234 ? 59.914 70.963 146.253 1.00 34.91 230 ASP A N 1
ATOM 1592 C CA . ASP A 1 234 ? 61.125 71.441 146.891 1.00 34.56 230 ASP A CA 1
ATOM 1593 C C . ASP A 1 234 ? 61.252 70.499 148.061 1.00 34.95 230 ASP A C 1
ATOM 1594 O O . ASP A 1 234 ? 61.364 70.922 149.200 1.00 37.62 230 ASP A O 1
ATOM 1599 N N . ALA A 1 235 ? 61.185 69.204 147.775 1.00 34.64 231 ALA A N 1
ATOM 1600 C CA . ALA A 1 235 ? 61.119 68.198 148.823 1.00 34.07 231 ALA A CA 1
ATOM 1601 C C . ALA A 1 235 ? 62.160 67.141 148.567 1.00 33.16 231 ALA A C 1
ATOM 1602 O O . ALA A 1 235 ? 62.482 66.855 147.425 1.00 34.92 231 ALA A O 1
ATOM 1604 N N . TYR A 1 236 ? 62.692 66.580 149.645 1.00 32.02 232 TYR A N 1
ATOM 1605 C CA . TYR A 1 236 ? 63.758 65.605 149.573 1.00 30.24 232 TYR A CA 1
ATOM 1606 C C . TYR A 1 236 ? 63.349 64.354 150.327 1.00 30.91 232 TYR A C 1
ATOM 1607 O O . TYR A 1 236 ? 62.328 64.324 151.005 1.00 33.29 232 TYR A O 1
ATOM 1616 N N . VAL A 1 237 ? 64.152 63.317 150.185 1.00 28.79 233 VAL A N 1
ATOM 1617 C CA . VAL A 1 237 ? 63.884 62.056 150.804 1.00 28.66 233 VAL A CA 1
ATOM 1618 C C . VAL A 1 237 ? 65.169 61.697 151.557 1.00 29.81 233 VAL A C 1
ATOM 1619 O O . VAL A 1 237 ? 66.163 62.390 151.423 1.00 32.40 233 VAL A O 1
ATOM 1623 N N . GLY A 1 238 ? 65.169 60.658 152.380 1.00 31.35 234 GLY A N 1
ATOM 1624 C CA . GLY A 1 238 ? 66.384 60.344 153.136 1.00 33.27 234 GLY A CA 1
ATOM 1625 C C . GLY A 1 238 ? 67.513 60.029 152.180 1.00 33.19 234 GLY A C 1
ATOM 1626 O O . GLY A 1 238 ? 67.275 59.414 151.161 1.00 38.75 234 GLY A O 1
ATOM 1627 N N . TRP A 1 239 ? 68.738 60.428 152.486 1.00 33.60 235 TRP A N 1
ATOM 1628 C CA . TRP A 1 239 ? 69.838 60.180 151.555 1.00 36.40 235 TRP A CA 1
ATOM 1629 C C . TRP A 1 239 ? 70.110 58.721 151.227 1.00 38.17 235 TRP A C 1
ATOM 1630 O O . TRP A 1 239 ? 70.729 58.436 150.209 1.00 35.83 235 TRP A O 1
ATOM 1641 N N . ASN A 1 240 ? 69.711 57.802 152.095 1.00 43.54 236 ASN A N 1
ATOM 1642 C CA . ASN A 1 240 ? 69.964 56.392 151.839 1.00 48.63 236 ASN A CA 1
ATOM 1643 C C . ASN A 1 240 ? 68.687 55.640 151.601 1.00 50.97 236 ASN A C 1
ATOM 1644 O O . ASN A 1 240 ? 68.693 54.420 151.593 1.00 53.14 236 ASN A O 1
ATOM 1649 N N . ASP A 1 241 ? 67.606 56.380 151.373 1.00 55.21 237 ASP A N 1
ATOM 1650 C CA . ASP A 1 241 ? 66.271 55.822 151.156 1.00 58.33 237 ASP A CA 1
ATOM 1651 C C . ASP A 1 241 ? 65.792 56.149 149.732 1.00 58.37 237 ASP A C 1
ATOM 1652 O O . ASP A 1 241 ? 64.775 56.827 149.559 1.00 58.71 237 ASP A O 1
ATOM 1657 N N . ILE A 1 242 ? 66.519 55.679 148.715 1.00 57.69 238 ILE A N 1
ATOM 1658 C CA . ILE A 1 242 ? 66.264 56.140 147.340 1.00 56.63 238 ILE A CA 1
ATOM 1659 C C . ILE A 1 242 ? 65.011 55.558 146.734 1.00 55.84 238 ILE A C 1
ATOM 1660 O O . ILE A 1 242 ? 64.304 56.260 146.028 1.00 59.58 238 ILE A O 1
ATOM 1665 N N . LYS A 1 243 ? 64.732 54.287 146.999 1.00 54.55 239 LYS A N 1
ATOM 1666 C CA . LYS A 1 243 ? 63.570 53.630 146.396 1.00 54.02 239 LYS A CA 1
ATOM 1667 C C . LYS A 1 243 ? 62.273 54.027 147.067 1.00 51.52 239 LYS A C 1
ATOM 1668 O O . LYS A 1 243 ? 61.203 53.808 146.515 1.00 53.03 239 LYS A O 1
ATOM 1674 N N . GLY A 1 244 ? 62.366 54.620 148.251 1.00 49.28 240 GLY A N 1
ATOM 1675 C CA . GLY A 1 244 ? 61.185 54.979 149.026 1.00 48.14 240 GLY A CA 1
ATOM 1676 C C . GLY A 1 244 ? 60.400 56.112 148.411 1.00 45.39 240 GLY A C 1
ATOM 1677 O O . GLY A 1 244 ? 60.852 56.735 147.469 1.00 44.52 240 GLY A O 1
ATOM 1678 N N . ARG A 1 245 ? 59.214 56.364 148.955 1.00 44.84 241 ARG A N 1
ATOM 1679 C CA . ARG A 1 245 ? 58.310 57.401 148.457 1.00 44.51 241 ARG A CA 1
ATOM 1680 C C . ARG A 1 245 ? 57.895 58.442 149.504 1.00 41.62 241 ARG A C 1
ATOM 1681 O O . ARG A 1 245 ? 57.368 59.494 149.152 1.00 40.49 241 ARG A O 1
ATOM 1689 N N . LYS A 1 246 ? 58.114 58.157 150.783 1.00 39.58 242 LYS A N 1
ATOM 1690 C CA . LYS A 1 246 ? 57.660 59.059 151.830 1.00 38.01 242 LYS A CA 1
ATOM 1691 C C . LYS A 1 246 ? 58.684 60.170 151.947 1.00 35.38 242 LYS A C 1
ATOM 1692 O O . LYS A 1 246 ? 59.837 59.929 152.261 1.00 34.82 242 LYS A O 1
ATOM 1695 N N . LEU A 1 247 ? 58.258 61.387 151.647 1.00 34.29 243 LEU A N 1
ATOM 1696 C CA . LEU A 1 247 ? 59.131 62.551 151.718 1.00 33.96 243 LEU A CA 1
ATOM 1697 C C . LEU A 1 247 ? 59.461 62.891 153.170 1.00 31.83 243 LEU A C 1
ATOM 1698 O O . LEU A 1 247 ? 58.694 62.574 154.069 1.00 31.32 243 LEU A O 1
ATOM 1703 N N . SER A 1 248 ? 60.602 63.539 153.381 1.00 31.01 244 SER A N 1
ATOM 1704 C CA . SER A 1 248 ? 61.006 64.008 154.702 1.00 31.03 244 SER A CA 1
ATOM 1705 C C . SER A 1 248 ? 60.360 65.330 155.037 1.00 31.48 244 SER A C 1
ATOM 1706 O O . SER A 1 248 ? 60.992 66.365 154.965 1.00 30.42 244 SER A O 1
ATOM 1709 N N . ILE A 1 249 ? 59.095 65.285 155.416 1.00 34.28 245 ILE A N 1
ATOM 1710 C CA . ILE A 1 249 ? 58.364 66.468 155.800 1.00 37.50 245 ILE A CA 1
ATOM 1711 C C . ILE A 1 249 ? 57.672 66.187 157.131 1.00 39.88 245 ILE A C 1
ATOM 1712 O O . ILE A 1 249 ? 56.804 65.317 157.207 1.00 44.17 245 ILE A O 1
ATOM 1717 N N . SER A 1 250 ? 58.063 66.905 158.180 1.00 42.33 246 SER A N 1
ATOM 1718 C CA . SER A 1 250 ? 57.487 66.718 159.513 1.00 44.80 246 SER A CA 1
ATOM 1719 C C . SER A 1 250 ? 56.012 67.098 159.536 1.00 47.35 246 SER A C 1
ATOM 1720 O O . SER A 1 250 ? 55.565 67.878 158.706 1.00 46.16 246 SER A O 1
ATOM 1723 N N . ASP A 1 251 ? 55.263 66.546 160.491 1.00 52.45 247 ASP A N 1
ATOM 1724 C CA . ASP A 1 251 ? 53.808 66.742 160.549 1.00 55.62 247 ASP A CA 1
ATOM 1725 C C . ASP A 1 251 ? 53.524 68.203 160.756 1.00 54.08 247 ASP A C 1
ATOM 1726 O O . ASP A 1 251 ? 54.360 68.915 161.300 1.00 54.52 247 ASP A O 1
ATOM 1731 N N . GLY A 1 252 ? 52.354 68.650 160.305 1.00 53.69 248 GLY A N 1
ATOM 1732 C CA . GLY A 1 252 ? 51.993 70.070 160.359 1.00 53.17 248 GLY A CA 1
ATOM 1733 C C . GLY A 1 252 ? 52.292 70.772 159.048 1.00 52.03 248 GLY A C 1
ATOM 1734 O O . GLY A 1 252 ? 51.449 71.492 158.524 1.00 54.83 248 GLY A O 1
ATOM 1735 N N . SER A 1 253 ? 53.492 70.554 158.514 1.00 50.15 249 SER A N 1
ATOM 1736 C CA . SER A 1 253 ? 53.903 71.112 157.222 1.00 47.76 249 SER A CA 1
ATOM 1737 C C . SER A 1 253 ? 52.878 70.848 156.125 1.00 46.25 249 SER A C 1
ATOM 1738 O O . SER A 1 253 ? 52.307 69.769 156.067 1.00 48.45 249 SER A O 1
ATOM 1741 N N . PRO A 1 254 ? 52.669 71.822 155.232 1.00 44.27 250 PRO A N 1
ATOM 1742 C CA . PRO A 1 254 ? 51.783 71.628 154.106 1.00 44.25 250 PRO A CA 1
ATOM 1743 C C . PRO A 1 254 ? 52.583 71.071 152.938 1.00 43.53 250 PRO A C 1
ATOM 1744 O O . PRO A 1 254 ? 53.775 70.833 153.095 1.00 45.21 250 PRO A O 1
ATOM 1748 N N . ASP A 1 255 ? 51.954 70.872 151.777 1.00 42.11 251 ASP A N 1
ATOM 1749 C CA . ASP A 1 255 ? 52.697 70.466 150.576 1.00 38.92 251 ASP A CA 1
ATOM 1750 C C . ASP A 1 255 ? 53.498 71.661 150.076 1.00 35.54 251 ASP A C 1
ATOM 1751 O O . ASP A 1 255 ? 53.140 72.799 150.339 1.00 34.60 251 ASP A O 1
ATOM 1756 N N . PRO A 1 256 ? 54.581 71.412 149.342 1.00 33.40 252 PRO A N 1
ATOM 1757 C CA . PRO A 1 256 ? 55.276 72.490 148.675 1.00 34.73 252 PRO A CA 1
ATOM 1758 C C . PRO A 1 256 ? 54.511 72.865 147.428 1.00 37.25 252 PRO A C 1
ATOM 1759 O O . PRO A 1 256 ? 53.735 72.052 146.926 1.00 39.28 252 PRO A O 1
ATOM 1763 N N . TYR A 1 257 ? 54.717 74.077 146.929 1.00 39.89 253 TYR A N 1
ATOM 1764 C CA . TYR A 1 257 ? 53.941 74.552 145.803 1.00 42.99 253 TYR A CA 1
ATOM 1765 C C . TYR A 1 257 ? 54.573 75.748 145.197 1.00 43.51 253 TYR A C 1
ATOM 1766 O O . TYR A 1 257 ? 54.688 76.775 145.842 1.00 44.21 253 TYR A O 1
ATOM 1783 N N . ARG A 1 259 ? 54.648 77.977 141.245 1.00 40.22 255 ARG A N 1
ATOM 1784 C CA . ARG A 1 259 ? 53.880 78.206 140.055 1.00 37.72 255 ARG A CA 1
ATOM 1785 C C . ARG A 1 259 ? 54.489 79.356 139.312 1.00 33.03 255 ARG A C 1
ATOM 1786 O O . ARG A 1 259 ? 54.498 80.462 139.812 1.00 29.86 255 ARG A O 1
ATOM 1794 N N . ARG A 1 260 ? 54.994 79.109 138.115 1.00 30.77 256 ARG A N 1
ATOM 1795 C CA . ARG A 1 260 ? 55.681 80.150 137.403 1.00 32.54 256 ARG A CA 1
ATOM 1796 C C . ARG A 1 260 ? 54.968 80.473 136.120 1.00 32.85 256 ARG A C 1
ATOM 1797 O O . ARG A 1 260 ? 54.393 79.585 135.518 1.00 36.14 256 ARG A O 1
ATOM 1805 N N . CYS A 1 261 ? 55.027 81.747 135.715 1.00 32.91 257 CYS A N 1
ATOM 1806 C CA . CYS A 1 261 ? 54.503 82.218 134.440 1.00 32.89 257 CYS A CA 1
ATOM 1807 C C . CYS A 1 261 ? 55.545 83.032 133.716 1.00 29.30 257 CYS A C 1
ATOM 1808 O O . CYS A 1 261 ? 55.950 84.050 134.212 1.00 32.43 257 CYS A O 1
ATOM 1811 N N . THR A 1 262 ? 55.973 82.583 132.546 1.00 28.30 258 THR A N 1
ATOM 1812 C CA . THR A 1 262 ? 56.880 83.348 131.725 1.00 29.11 258 THR A CA 1
ATOM 1813 C C . THR A 1 262 ? 56.152 83.796 130.477 1.00 30.87 258 THR A C 1
ATOM 1814 O O . THR A 1 262 ? 55.467 82.999 129.854 1.00 32.22 258 THR A O 1
ATOM 1818 N N . ASP A 1 263 ? 56.304 85.073 130.124 1.00 32.32 259 ASP A N 1
ATOM 1819 C CA . ASP A 1 263 ? 55.768 85.637 128.890 1.00 32.93 259 ASP A CA 1
ATOM 1820 C C . ASP A 1 263 ? 56.932 86.142 128.104 1.00 31.65 259 ASP A C 1
ATOM 1821 O O . ASP A 1 263 ? 57.761 86.828 128.656 1.00 32.65 259 ASP A O 1
ATOM 1826 N N . SER A 1 264 ? 56.989 85.812 126.820 1.00 32.98 260 SER A N 1
ATOM 1827 C CA . SER A 1 264 ? 58.100 86.207 125.965 1.00 32.93 260 SER A CA 1
ATOM 1828 C C . SER A 1 264 ? 57.571 86.854 124.705 1.00 31.89 260 SER A C 1
ATOM 1829 O O . SER A 1 264 ? 56.458 86.548 124.271 1.00 34.00 260 SER A O 1
ATOM 1832 N N . GLN A 1 265 ? 58.353 87.779 124.154 1.00 29.15 261 GLN A N 1
ATOM 1833 C CA . GLN A 1 265 ? 57.999 88.469 122.928 1.00 27.42 261 GLN A CA 1
ATOM 1834 C C . GLN A 1 265 ? 59.258 88.770 122.168 1.00 28.11 261 GLN A C 1
ATOM 1835 O O . GLN A 1 265 ? 60.074 89.520 122.638 1.00 27.61 261 GLN A O 1
ATOM 1841 N N . THR A 1 266 ? 59.411 88.181 120.995 1.00 33.14 262 THR A N 1
ATOM 1842 C CA . THR A 1 266 ? 60.547 88.462 120.132 1.00 36.97 262 THR A CA 1
ATOM 1843 C C . THR A 1 266 ? 60.125 89.203 118.876 1.00 36.57 262 THR A C 1
ATOM 1844 O O . THR A 1 266 ? 59.043 88.990 118.357 1.00 37.45 262 THR A O 1
ATOM 1848 N N . LEU A 1 267 ? 61.000 90.080 118.404 1.00 37.94 263 LEU A N 1
ATOM 1849 C CA . LEU A 1 267 ? 60.749 90.870 117.223 1.00 38.06 263 LEU A CA 1
ATOM 1850 C C . LEU A 1 267 ? 61.996 90.813 116.377 1.00 36.79 263 LEU A C 1
ATOM 1851 O O . LEU A 1 267 ? 62.989 91.427 116.709 1.00 36.54 263 LEU A O 1
ATOM 1856 N N . SER A 1 268 ? 61.927 90.040 115.297 1.00 39.22 264 SER A N 1
ATOM 1857 C CA . SER A 1 268 ? 63.058 89.768 114.420 1.00 40.29 264 SER A CA 1
ATOM 1858 C C . SER A 1 268 ? 63.148 90.731 113.224 1.00 40.23 264 SER A C 1
ATOM 1859 O O . SER A 1 268 ? 62.419 91.714 113.139 1.00 46.90 264 SER A O 1
ATOM 1862 N N . GLY A 1 269 ? 64.052 90.433 112.300 1.00 39.73 265 GLY A N 1
ATOM 1863 C CA . GLY A 1 269 ? 64.432 91.361 111.241 1.00 39.81 265 GLY A CA 1
ATOM 1864 C C . GLY A 1 269 ? 65.656 90.853 110.484 1.00 39.83 265 GLY A C 1
ATOM 1865 O O . GLY A 1 269 ? 66.659 90.438 111.075 1.00 42.61 265 GLY A O 1
ATOM 1866 N N . LYS A 1 270 ? 65.573 90.881 109.166 1.00 37.19 266 LYS A N 1
ATOM 1867 C CA . LYS A 1 270 ? 66.582 90.284 108.337 1.00 37.41 266 LYS A CA 1
ATOM 1868 C C . LYS A 1 270 ? 66.705 91.157 107.112 1.00 38.01 266 LYS A C 1
ATOM 1869 O O . LYS A 1 270 ? 65.799 91.902 106.810 1.00 39.22 266 LYS A O 1
ATOM 1875 N N . TYR A 1 271 ? 67.834 91.097 106.423 1.00 39.95 267 TYR A N 1
ATOM 1876 C CA . TYR A 1 271 ? 68.014 91.845 105.185 1.00 39.82 267 TYR A CA 1
ATOM 1877 C C . TYR A 1 271 ? 69.167 91.228 104.419 1.00 41.33 267 TYR A C 1
ATOM 1878 O O . TYR A 1 271 ? 70.294 91.248 104.895 1.00 44.84 267 TYR A O 1
ATOM 1887 N N . THR A 1 272 ? 68.906 90.696 103.233 1.00 41.32 268 THR A N 1
ATOM 1888 C CA . THR A 1 272 ? 69.958 90.029 102.485 1.00 41.47 268 THR A CA 1
ATOM 1889 C C . THR A 1 272 ? 70.438 90.841 101.283 1.00 41.62 268 THR A C 1
ATOM 1890 O O . THR A 1 272 ? 69.687 91.560 100.652 1.00 42.98 268 THR A O 1
ATOM 1894 N N . THR A 1 273 ? 71.727 90.713 101.012 1.00 44.60 269 THR A N 1
ATOM 1895 C CA . THR A 1 273 ? 72.433 91.390 99.940 1.00 45.02 269 THR A CA 1
ATOM 1896 C C . THR A 1 273 ? 73.117 90.292 99.149 1.00 50.24 269 THR A C 1
ATOM 1897 O O . THR A 1 273 ? 72.992 89.111 99.479 1.00 50.01 269 THR A O 1
ATOM 1901 N N . ASP A 1 274 ? 73.813 90.656 98.085 1.00 57.87 270 ASP A N 1
ATOM 1902 C CA . ASP A 1 274 ? 74.579 89.665 97.332 1.00 63.21 270 ASP A CA 1
ATOM 1903 C C . ASP A 1 274 ? 75.661 89.084 98.247 1.00 61.29 270 ASP A C 1
ATOM 1904 O O . ASP A 1 274 ? 75.874 87.874 98.266 1.00 60.98 270 ASP A O 1
ATOM 1909 N N . ASP A 1 275 ? 76.301 89.949 99.031 1.00 59.06 271 ASP A N 1
ATOM 1910 C CA . ASP A 1 275 ? 77.484 89.569 99.803 1.00 58.57 271 ASP A CA 1
ATOM 1911 C C . ASP A 1 275 ? 77.336 89.526 101.347 1.00 54.71 271 ASP A C 1
ATOM 1912 O O . ASP A 1 275 ? 78.195 88.976 102.034 1.00 48.90 271 ASP A O 1
ATOM 1917 N N . TRP A 1 276 ? 76.255 90.099 101.877 1.00 50.71 272 TRP A N 1
ATOM 1918 C CA . TRP A 1 276 ? 76.093 90.304 103.312 1.00 46.88 272 TRP A CA 1
ATOM 1919 C C . TRP A 1 276 ? 74.679 90.030 103.764 1.00 41.57 272 TRP A C 1
ATOM 1920 O O . TRP A 1 276 ? 73.765 90.210 103.003 1.00 43.72 272 TRP A O 1
ATOM 1931 N N . VAL A 1 277 ? 74.503 89.633 105.020 1.00 37.37 273 VAL A N 1
ATOM 1932 C CA . VAL A 1 277 ? 73.176 89.464 105.615 1.00 31.96 273 VAL A CA 1
ATOM 1933 C C . VAL A 1 277 ? 73.149 90.116 106.977 1.00 29.60 273 VAL A C 1
ATOM 1934 O O . VAL A 1 277 ? 73.944 89.788 107.839 1.00 31.81 273 VAL A O 1
ATOM 1938 N N . PHE A 1 278 ? 72.208 91.017 107.175 1.00 28.96 274 PHE A N 1
ATOM 1939 C CA . PHE A 1 278 ? 72.133 91.800 108.387 1.00 32.71 274 PHE A CA 1
ATOM 1940 C C . PHE A 1 278 ? 70.920 91.287 109.142 1.00 34.32 274 PHE A C 1
ATOM 1941 O O . PHE A 1 278 ? 69.833 91.295 108.572 1.00 37.24 274 PHE A O 1
ATOM 1949 N N . ASN A 1 279 ? 71.089 90.826 110.391 1.00 34.08 275 ASN A N 1
ATOM 1950 C CA . ASN A 1 279 ? 69.945 90.486 111.257 1.00 30.98 275 ASN A CA 1
ATOM 1951 C C . ASN A 1 279 ? 69.837 91.489 112.385 1.00 31.16 275 ASN A C 1
ATOM 1952 O O . ASN A 1 279 ? 70.832 92.061 112.813 1.00 29.70 275 ASN A O 1
ATOM 1957 N N . LEU A 1 280 ? 68.605 91.712 112.827 1.00 32.03 276 LEU A N 1
ATOM 1958 C CA . LEU A 1 280 ? 68.304 92.525 113.990 1.00 31.33 276 LEU A CA 1
ATOM 1959 C C . LEU A 1 280 ? 67.369 91.676 114.855 1.00 30.79 276 LEU A C 1
ATOM 1960 O O . LEU A 1 280 ? 66.587 90.895 114.341 1.00 31.38 276 LEU A O 1
ATOM 1965 N N . ILE A 1 281 ? 67.501 91.801 116.170 1.00 30.49 277 ILE A N 1
ATOM 1966 C CA . ILE A 1 281 ? 66.681 91.072 117.129 1.00 27.29 277 ILE A CA 1
ATOM 1967 C C . ILE A 1 281 ? 66.286 92.009 118.252 1.00 24.52 277 ILE A C 1
ATOM 1968 O O . ILE A 1 281 ? 66.974 92.971 118.541 1.00 23.87 277 ILE A O 1
ATOM 1973 N N . SER A 1 282 ? 65.151 91.746 118.865 1.00 24.03 278 SER A N 1
ATOM 1974 C CA . SER A 1 282 ? 64.765 92.492 120.039 1.00 23.84 278 SER A CA 1
ATOM 1975 C C . SER A 1 282 ? 63.720 91.695 120.793 1.00 25.04 278 SER A C 1
ATOM 1976 O O . SER A 1 282 ? 62.568 91.656 120.382 1.00 27.61 278 SER A O 1
ATOM 1979 N N . ALA A 1 283 ? 64.144 91.063 121.887 1.00 23.94 279 ALA A N 1
ATOM 1980 C CA . ALA A 1 283 ? 63.293 90.211 122.690 1.00 21.33 279 ALA A CA 1
ATOM 1981 C C . ALA A 1 283 ? 62.995 90.839 124.046 1.00 20.58 279 ALA A C 1
ATOM 1982 O O . ALA A 1 283 ? 63.609 91.822 124.446 1.00 21.92 279 ALA A O 1
ATOM 1984 N N . TRP A 1 284 ? 62.005 90.266 124.708 1.00 20.82 280 TRP A N 1
ATOM 1985 C CA . TRP A 1 284 ? 61.507 90.708 125.988 1.00 24.35 280 TRP A CA 1
ATOM 1986 C C . TRP A 1 284 ? 61.046 89.443 126.652 1.00 28.18 280 TRP A C 1
ATOM 1987 O O . TRP A 1 284 ? 60.711 88.474 125.981 1.00 33.94 280 TRP A O 1
ATOM 1998 N N . GLN A 1 285 ? 60.999 89.449 127.972 1.00 30.38 281 GLN A N 1
ATOM 1999 C CA . GLN A 1 285 ? 60.702 88.239 128.718 1.00 29.34 281 GLN A CA 1
ATOM 2000 C C . GLN A 1 285 ? 60.396 88.675 130.129 1.00 24.49 281 GLN A C 1
ATOM 2001 O O . GLN A 1 285 ? 61.149 89.422 130.705 1.00 25.99 281 GLN A O 1
ATOM 2007 N N . GLN A 1 286 ? 59.259 88.264 130.660 1.00 22.14 282 GLN A N 1
ATOM 2008 C CA . GLN A 1 286 ? 58.880 88.645 131.994 1.00 21.90 282 GLN A CA 1
ATOM 2009 C C . GLN A 1 286 ? 58.431 87.399 132.707 1.00 22.36 282 GLN A C 1
ATOM 2010 O O . GLN A 1 286 ? 57.582 86.694 132.218 1.00 23.73 282 GLN A O 1
ATOM 2016 N N . GLN A 1 287 ? 59.016 87.127 133.861 1.00 25.39 283 GLN A N 1
ATOM 2017 C CA . GLN A 1 287 ? 58.661 85.964 134.640 1.00 28.48 283 GLN A CA 1
ATOM 2018 C C . GLN A 1 287 ? 58.228 86.407 136.007 1.00 29.46 283 GLN A C 1
ATOM 2019 O O . GLN A 1 287 ? 58.683 87.421 136.497 1.00 32.04 283 GLN A O 1
ATOM 2025 N N . HIS A 1 288 ? 57.330 85.651 136.612 1.00 32.85 284 HIS A N 1
ATOM 2026 C CA . HIS A 1 288 ? 57.044 85.805 138.013 1.00 36.14 284 HIS A CA 1
ATOM 2027 C C . HIS A 1 288 ? 56.535 84.488 138.517 1.00 33.60 284 HIS A C 1
ATOM 2028 O O . HIS A 1 288 ? 55.616 83.932 137.947 1.00 35.20 284 HIS A O 1
ATOM 2035 N N . TYR A 1 289 ? 57.155 83.975 139.569 1.00 31.75 285 TYR A N 1
ATOM 2036 C CA . TYR A 1 289 ? 56.708 82.747 140.178 1.00 29.88 285 TYR A CA 1
ATOM 2037 C C . TYR A 1 289 ? 56.544 82.883 141.658 1.00 29.10 285 TYR A C 1
ATOM 2038 O O . TYR A 1 289 ? 57.233 83.664 142.292 1.00 30.17 285 TYR A O 1
ATOM 2047 N N . SER A 1 290 ? 55.607 82.118 142.195 1.00 27.54 286 SER A N 1
ATOM 2048 C CA . SER A 1 290 ? 55.464 81.968 143.615 1.00 28.96 286 SER A CA 1
ATOM 2049 C C . SER A 1 290 ? 56.213 80.697 143.896 1.00 29.43 286 SER A C 1
ATOM 2050 O O . SER A 1 290 ? 56.306 79.853 143.024 1.00 32.66 286 SER A O 1
ATOM 2053 N N . ARG A 1 291 ? 56.759 80.574 145.100 1.00 29.92 287 ARG A N 1
ATOM 2054 C CA . ARG A 1 291 ? 57.492 79.390 145.520 1.00 26.82 287 ARG A CA 1
ATOM 2055 C C . ARG A 1 291 ? 57.390 79.353 147.014 1.00 26.23 287 ARG A C 1
ATOM 2056 O O . ARG A 1 291 ? 57.666 80.349 147.664 1.00 32.27 287 ARG A O 1
ATOM 2064 N N . THR A 1 292 ? 56.944 78.235 147.562 1.00 25.05 288 THR A N 1
ATOM 2065 C CA . THR A 1 292 ? 56.886 78.063 149.008 1.00 24.63 288 THR A CA 1
ATOM 2066 C C . THR A 1 292 ? 56.924 76.575 149.336 1.00 26.02 288 THR A C 1
ATOM 2067 O O . THR A 1 292 ? 56.286 75.756 148.682 1.00 28.21 288 THR A O 1
ATOM 2071 N N . PHE A 1 293 ? 57.657 76.240 150.379 1.00 26.32 289 PHE A N 1
ATOM 2072 C CA . PHE A 1 293 ? 57.895 74.871 150.703 1.00 25.01 289 PHE A CA 1
ATOM 2073 C C . PHE A 1 293 ? 58.333 74.761 152.135 1.00 25.81 289 PHE A C 1
ATOM 2074 O O . PHE A 1 293 ? 58.888 75.699 152.685 1.00 26.52 289 PHE A O 1
ATOM 2082 N N . PRO A 1 294 ? 58.104 73.602 152.740 1.00 27.11 290 PRO A N 1
ATOM 2083 C CA . PRO A 1 294 ? 58.503 73.412 154.093 1.00 28.08 290 PRO A CA 1
ATOM 2084 C C . PRO A 1 294 ? 59.882 72.811 154.103 1.00 27.54 290 PRO A C 1
ATOM 2085 O O . PRO A 1 294 ? 60.178 71.971 153.268 1.00 25.11 290 PRO A O 1
ATOM 2089 N N . SER A 1 295 ? 60.724 73.253 155.027 1.00 29.93 291 SER A N 1
ATOM 2090 C CA . SER A 1 295 ? 62.035 72.645 155.205 1.00 31.76 291 SER A CA 1
ATOM 2091 C C . SER A 1 295 ? 62.383 72.565 156.673 1.00 31.80 291 SER A C 1
ATOM 2092 O O . SER A 1 295 ? 62.800 73.547 157.281 1.00 34.38 291 SER A O 1
ATOM 2095 N N . GLY A 1 296 ? 62.227 71.376 157.231 1.00 32.42 292 GLY A N 1
ATOM 2096 C CA . GLY A 1 296 ? 62.461 71.174 158.633 1.00 32.72 292 GLY A CA 1
ATOM 2097 C C . GLY A 1 296 ? 61.286 71.793 159.329 1.00 33.52 292 GLY A C 1
ATOM 2098 O O . GLY A 1 296 ? 60.144 71.573 158.934 1.00 35.52 292 GLY A O 1
ATOM 2099 N N . SER A 1 297 ? 61.570 72.598 160.340 1.00 33.51 293 SER A N 1
ATOM 2100 C CA . SER A 1 297 ? 60.532 73.195 161.139 1.00 34.24 293 SER A CA 1
ATOM 2101 C C . SER A 1 297 ? 60.045 74.479 160.494 1.00 34.31 293 SER A C 1
ATOM 2102 O O . SER A 1 297 ? 58.998 74.993 160.876 1.00 35.67 293 SER A O 1
ATOM 2105 N N . LEU A 1 298 ? 60.798 74.979 159.511 1.00 35.13 294 LEU A N 1
ATOM 2106 C CA . LEU A 1 298 ? 60.475 76.226 158.799 1.00 35.35 294 LEU A CA 1
ATOM 2107 C C . LEU A 1 298 ? 59.458 76.011 157.678 1.00 36.09 294 LEU A C 1
ATOM 2108 O O . LEU A 1 298 ? 59.364 74.885 157.157 1.00 33.68 294 LEU A O 1
ATOM 2113 N N . ILE A 1 299 ? 58.704 77.078 157.333 1.00 34.59 295 ILE A N 1
ATOM 2114 C CA . ILE A 1 299 ? 58.094 77.227 155.988 1.00 33.92 295 ILE A CA 1
ATOM 2115 C C . ILE A 1 299 ? 58.709 78.415 155.260 1.00 32.86 295 ILE A C 1
ATOM 2116 O O . ILE A 1 299 ? 58.609 79.555 155.711 1.00 32.46 295 ILE A O 1
ATOM 2121 N N . VAL A 1 300 ? 59.362 78.114 154.135 1.00 32.70 296 VAL A N 1
ATOM 2122 C CA . VAL A 1 300 ? 60.099 79.078 153.328 1.00 30.44 296 VAL A CA 1
ATOM 2123 C C . VAL A 1 300 ? 59.175 79.600 152.258 1.00 29.94 296 VAL A C 1
ATOM 2124 O O . VAL A 1 300 ? 58.371 78.863 151.717 1.00 31.16 296 VAL A O 1
ATOM 2128 N N . ASN A 1 301 ? 59.284 80.877 151.946 1.00 30.59 297 ASN A N 1
ATOM 2129 C CA . ASN A 1 301 ? 58.392 81.480 150.983 1.00 31.39 297 ASN A CA 1
ATOM 2130 C C . ASN A 1 301 ? 59.140 82.528 150.174 1.00 31.65 297 ASN A C 1
ATOM 2131 O O . ASN A 1 301 ? 59.380 83.620 150.665 1.00 34.46 297 ASN A O 1
ATOM 2144 N N . PRO A 1 303 ? 58.984 84.105 146.563 1.00 31.37 299 PRO A N 1
ATOM 2145 C CA . PRO A 1 303 ? 58.534 84.555 145.256 1.00 28.53 299 PRO A CA 1
ATOM 2146 C C . PRO A 1 303 ? 59.505 85.541 144.653 1.00 26.73 299 PRO A C 1
ATOM 2147 O O . PRO A 1 303 ? 60.178 86.236 145.382 1.00 26.54 299 PRO A O 1
ATOM 2151 N N . GLN A 1 304 ? 59.548 85.606 143.330 1.00 26.22 300 GLN A N 1
ATOM 2152 C CA . GLN A 1 304 ? 60.536 86.394 142.623 1.00 25.67 300 GLN A CA 1
ATOM 2153 C C . GLN A 1 304 ? 59.939 86.910 141.315 1.00 25.06 300 GLN A C 1
ATOM 2154 O O . GLN A 1 304 ? 58.944 86.393 140.848 1.00 26.38 300 GLN A O 1
ATOM 2160 N N . ARG A 1 305 ? 60.525 87.950 140.742 1.00 25.97 301 ARG A N 1
ATOM 2161 C CA . ARG A 1 305 ? 60.034 88.531 139.495 1.00 26.17 301 ARG A CA 1
ATOM 2162 C C . ARG A 1 305 ? 61.213 88.838 138.622 1.00 23.51 301 ARG A C 1
ATOM 2163 O O . ARG A 1 305 ? 62.152 89.432 139.084 1.00 24.07 301 ARG A O 1
ATOM 2171 N N . TRP A 1 306 ? 61.163 88.457 137.359 1.00 23.32 302 TRP A N 1
ATOM 2172 C CA . TRP A 1 306 ? 62.236 88.781 136.446 1.00 25.31 302 TRP A CA 1
ATOM 2173 C C . TRP A 1 306 ? 61.724 89.636 135.315 1.00 24.42 302 TRP A C 1
ATOM 2174 O O . TRP A 1 306 ? 60.523 89.689 135.056 1.00 24.53 302 TRP A O 1
ATOM 2185 N N . ASN A 1 307 ? 62.641 90.341 134.664 1.00 23.53 303 ASN A N 1
ATOM 2186 C CA . ASN A 1 307 ? 62.277 91.200 133.569 1.00 23.01 303 ASN A CA 1
ATOM 2187 C C . ASN A 1 307 ? 63.460 91.594 132.708 1.00 23.40 303 ASN A C 1
ATOM 2188 O O . ASN A 1 307 ? 63.951 92.716 132.778 1.00 24.69 303 ASN A O 1
ATOM 2193 N N . GLN A 1 308 ? 63.882 90.670 131.855 1.00 25.10 304 GLN A N 1
ATOM 2194 C CA . GLN A 1 308 ? 64.978 90.920 130.950 1.00 27.78 304 GLN A CA 1
ATOM 2195 C C . GLN A 1 308 ? 64.520 91.326 129.566 1.00 27.22 304 GLN A C 1
ATOM 2196 O O . GLN A 1 308 ? 63.397 91.065 129.185 1.00 29.62 304 GLN A O 1
ATOM 2202 N N . ASP A 1 309 ? 65.417 91.979 128.832 1.00 28.23 305 ASP A N 1
ATOM 2203 C CA . ASP A 1 309 ? 65.215 92.307 127.426 1.00 28.93 305 ASP A CA 1
ATOM 2204 C C . ASP A 1 309 ? 66.566 92.421 126.734 1.00 26.20 305 ASP A C 1
ATOM 2205 O O . ASP A 1 309 ? 67.486 93.008 127.264 1.00 25.46 305 ASP A O 1
ATOM 2210 N N . VAL A 1 310 ? 66.656 91.872 125.535 1.00 24.23 306 VAL A N 1
ATOM 2211 C CA . VAL A 1 310 ? 67.891 91.782 124.811 1.00 24.89 306 VAL A CA 1
ATOM 2212 C C . VAL A 1 310 ? 67.677 92.341 123.431 1.00 24.75 306 VAL A C 1
ATOM 2213 O O . VAL A 1 310 ? 66.661 92.067 122.831 1.00 29.20 306 VAL A O 1
ATOM 2217 N N . GLN A 1 311 ? 68.602 93.149 122.930 1.00 24.62 307 GLN A N 1
ATOM 2218 C CA . GLN A 1 311 ? 68.571 93.541 121.524 1.00 25.03 307 GLN A CA 1
ATOM 2219 C C . GLN A 1 311 ? 69.947 93.349 120.914 1.00 25.14 307 GLN A C 1
ATOM 2220 O O . GLN A 1 311 ? 70.931 93.749 121.488 1.00 26.24 307 GLN A O 1
ATOM 2226 N N . GLU A 1 312 ? 69.987 92.704 119.759 1.00 27.12 308 GLU A N 1
ATOM 2227 C CA . GLU A 1 312 ? 71.211 92.393 119.084 1.00 31.36 308 GLU A CA 1
ATOM 2228 C C . GLU A 1 312 ? 71.047 92.807 117.651 1.00 30.59 308 GLU A C 1
ATOM 2229 O O . GLU A 1 312 ? 69.950 92.791 117.127 1.00 30.20 308 GLU A O 1
ATOM 2235 N N . LEU A 1 313 ? 72.165 93.171 117.033 1.00 33.82 309 LEU A N 1
ATOM 2236 C CA . LEU A 1 313 ? 72.232 93.650 115.662 1.00 33.45 309 LEU A CA 1
ATOM 2237 C C . LEU A 1 313 ? 73.548 93.159 115.100 1.00 31.20 309 LEU A C 1
ATOM 2238 O O . LEU A 1 313 ? 74.573 93.422 115.691 1.00 33.53 309 LEU A O 1
ATOM 2243 N N . ARG A 1 314 ? 73.539 92.438 113.982 1.00 31.12 310 ARG A N 1
ATOM 2244 C CA . ARG A 1 314 ? 74.782 91.881 113.459 1.00 31.08 310 ARG A CA 1
ATOM 2245 C C . ARG A 1 314 ? 74.859 91.666 111.938 1.00 30.13 310 ARG A C 1
ATOM 2246 O O . ARG A 1 314 ? 73.943 91.130 111.332 1.00 31.58 310 ARG A O 1
ATOM 2254 N N . ALA A 1 315 ? 75.986 92.083 111.351 1.00 29.38 311 ALA A N 1
ATOM 2255 C CA . ALA A 1 315 ? 76.305 91.877 109.931 1.00 28.63 311 ALA A CA 1
ATOM 2256 C C . ALA A 1 315 ? 77.208 90.663 109.762 1.00 27.15 311 ALA A C 1
ATOM 2257 O O . ALA A 1 315 ? 78.107 90.447 110.564 1.00 30.29 311 ALA A O 1
ATOM 2259 N N . ALA A 1 316 ? 76.978 89.880 108.716 1.00 25.98 312 ALA A N 1
ATOM 2260 C CA . ALA A 1 316 ? 77.806 88.718 108.438 1.00 25.93 312 ALA A CA 1
ATOM 2261 C C . ALA A 1 316 ? 77.871 88.427 106.942 1.00 26.83 312 ALA A C 1
ATOM 2262 O O . ALA A 1 316 ? 76.914 88.595 106.217 1.00 25.88 312 ALA A O 1
ATOM 2264 N N . THR A 1 317 ? 79.010 87.952 106.487 1.00 30.98 313 THR A N 1
ATOM 2265 C CA . THR A 1 317 ? 79.208 87.736 105.080 1.00 33.44 313 THR A CA 1
ATOM 2266 C C . THR A 1 317 ? 78.851 86.321 104.645 1.00 39.52 313 THR A C 1
ATOM 2267 O O . THR A 1 317 ? 79.542 85.351 105.013 1.00 37.43 313 THR A O 1
ATOM 2271 N N . LEU A 1 318 ? 77.777 86.231 103.852 1.00 47.55 314 LEU A N 1
ATOM 2272 C CA . LEU A 1 318 ? 77.473 85.050 103.009 1.00 52.33 314 LEU A CA 1
ATOM 2273 C C . LEU A 1 318 ? 78.049 85.323 101.635 1.00 56.65 314 LEU A C 1
ATOM 2274 O O . LEU A 1 318 ? 78.274 86.489 101.289 1.00 58.64 314 LEU A O 1
ATOM 2279 N N . GLY A 1 319 ? 78.335 84.287 100.850 1.00 60.78 315 GLY A N 1
ATOM 2280 C CA . GLY A 1 319 ? 78.581 82.922 101.298 1.00 63.09 315 GLY A CA 1
ATOM 2281 C C . GLY A 1 319 ? 79.907 82.627 100.616 1.00 67.61 315 GLY A C 1
ATOM 2282 O O . GLY A 1 319 ? 80.613 83.560 100.204 1.00 69.22 315 GLY A O 1
ATOM 2283 N N . ASP A 1 320 ? 80.259 81.355 100.466 1.00 70.56 316 ASP A N 1
ATOM 2284 C CA . ASP A 1 320 ? 81.556 81.013 99.884 1.00 73.26 316 ASP A CA 1
ATOM 2285 C C . ASP A 1 320 ? 81.415 80.907 98.366 1.00 72.90 316 ASP A C 1
ATOM 2286 O O . ASP A 1 320 ? 80.281 80.940 97.864 1.00 72.01 316 ASP A O 1
ATOM 2291 N N . ALA A 1 321 ? 82.525 80.790 97.619 1.00 73.04 317 ALA A N 1
ATOM 2292 C CA . ALA A 1 321 ? 83.910 80.809 98.131 1.00 70.11 317 ALA A CA 1
ATOM 2293 C C . ALA A 1 321 ? 84.357 82.239 98.361 1.00 69.22 317 ALA A C 1
ATOM 2294 O O . ALA A 1 321 ? 84.062 83.146 97.579 1.00 68.34 317 ALA A O 1
ATOM 2296 N N . ARG A 1 322 ? 85.061 82.423 99.463 1.00 68.28 318 ARG A N 1
ATOM 2297 C CA . ARG A 1 322 ? 85.528 83.719 99.875 1.00 67.33 318 ARG A CA 1
ATOM 2298 C C . ARG A 1 322 ? 86.770 83.451 100.678 1.00 68.00 318 ARG A C 1
ATOM 2299 O O . ARG A 1 322 ? 86.859 82.407 101.329 1.00 70.31 318 ARG A O 1
ATOM 2307 N N . THR A 1 323 ? 87.738 84.362 100.633 1.00 66.77 319 THR A N 1
ATOM 2308 C CA . THR A 1 323 ? 88.969 84.167 101.409 1.00 65.62 319 THR A CA 1
ATOM 2309 C C . THR A 1 323 ? 88.826 84.676 102.862 1.00 61.85 319 THR A C 1
ATOM 2310 O O . THR A 1 323 ? 89.575 84.252 103.736 1.00 63.27 319 THR A O 1
ATOM 2314 N N . VAL A 1 324 ? 87.851 85.549 103.116 1.00 56.22 320 VAL A N 1
ATOM 2315 C CA . VAL A 1 324 ? 87.583 86.053 104.465 1.00 52.17 320 VAL A CA 1
ATOM 2316 C C . VAL A 1 324 ? 86.078 86.049 104.836 1.00 53.58 320 VAL A C 1
ATOM 2317 O O . VAL A 1 324 ? 85.287 86.830 104.305 1.00 55.18 320 VAL A O 1
ATOM 2321 N N . ASP A 1 325 ? 85.702 85.162 105.756 1.00 52.90 321 ASP A N 1
ATOM 2322 C CA . ASP A 1 325 ? 84.367 85.127 106.334 1.00 51.12 321 ASP A CA 1
ATOM 2323 C C . ASP A 1 325 ? 84.372 86.030 107.548 1.00 49.96 321 ASP A C 1
ATOM 2324 O O . ASP A 1 325 ? 85.329 86.031 108.297 1.00 49.17 321 ASP A O 1
ATOM 2337 N N . VAL A 1 327 ? 81.904 88.133 110.821 1.00 46.73 323 VAL A N 1
ATOM 2338 C CA . VAL A 1 327 ? 80.689 88.534 111.553 1.00 43.51 323 VAL A CA 1
ATOM 2339 C C . VAL A 1 327 ? 80.998 89.749 112.387 1.00 41.71 323 VAL A C 1
ATOM 2340 O O . VAL A 1 327 ? 82.113 89.890 112.857 1.00 48.20 323 VAL A O 1
ATOM 2344 N N . PHE A 1 328 ? 80.027 90.618 112.596 1.00 36.99 324 PHE A N 1
ATOM 2345 C CA . PHE A 1 328 ? 80.220 91.753 113.484 1.00 36.32 324 PHE A CA 1
ATOM 2346 C C . PHE A 1 328 ? 78.929 91.857 114.208 1.00 36.15 324 PHE A C 1
ATOM 2347 O O . PHE A 1 328 ? 77.940 91.394 113.679 1.00 41.08 324 PHE A O 1
ATOM 2355 N N . GLY A 1 329 ? 78.922 92.413 115.418 1.00 33.62 325 GLY A N 1
ATOM 2356 C CA . GLY A 1 329 ? 77.718 92.389 116.255 1.00 30.90 325 GLY A CA 1
ATOM 2357 C C . GLY A 1 329 ? 77.647 93.477 117.295 1.00 28.20 325 GLY A C 1
ATOM 2358 O O . GLY A 1 329 ? 78.650 94.038 117.664 1.00 29.08 325 GLY A O 1
ATOM 2359 N N . LEU A 1 330 ? 76.450 93.776 117.765 1.00 27.43 326 LEU A N 1
ATOM 2360 C CA . LEU A 1 330 ? 76.266 94.769 118.811 1.00 29.80 326 LEU A CA 1
ATOM 2361 C C . LEU A 1 330 ? 75.117 94.316 119.677 1.00 30.12 326 LEU A C 1
ATOM 2362 O O . LEU A 1 330 ? 73.974 94.409 119.280 1.00 33.65 326 LEU A O 1
ATOM 2367 N N . TYR A 1 331 ? 75.431 93.880 120.881 1.00 30.62 327 TYR A N 1
ATOM 2368 C CA . TYR A 1 331 ? 74.497 93.183 121.734 1.00 30.73 327 TYR A CA 1
ATOM 2369 C C . TYR A 1 331 ? 74.251 94.060 122.930 1.00 25.47 327 TYR A C 1
ATOM 2370 O O . TYR A 1 331 ? 75.097 94.849 123.286 1.00 23.67 327 TYR A O 1
ATOM 2379 N N . ARG A 1 332 ? 73.080 93.927 123.530 1.00 23.10 328 ARG A N 1
ATOM 2380 C CA . ARG A 1 332 ? 72.708 94.716 124.696 1.00 23.00 328 ARG A CA 1
ATOM 2381 C C . ARG A 1 332 ? 71.631 93.953 125.442 1.00 24.44 328 ARG A C 1
ATOM 2382 O O . ARG A 1 332 ? 70.684 93.500 124.829 1.00 30.48 328 ARG A O 1
ATOM 2390 N N . GLN A 1 333 ? 71.787 93.793 126.751 1.00 25.38 329 GLN A N 1
ATOM 2391 C CA . GLN A 1 333 ? 70.939 92.897 127.542 1.00 26.20 329 GLN A CA 1
ATOM 2392 C C . GLN A 1 333 ? 70.729 93.521 128.895 1.00 22.74 329 GLN A C 1
ATOM 2393 O O . GLN A 1 333 ? 71.677 93.765 129.594 1.00 27.40 329 GLN A O 1
ATOM 2399 N N . ASN A 1 334 ? 69.495 93.787 129.265 1.00 22.01 330 ASN A N 1
ATOM 2400 C CA . ASN A 1 334 ? 69.225 94.366 130.554 1.00 24.81 330 ASN A CA 1
ATOM 2401 C C . ASN A 1 334 ? 68.266 93.502 131.338 1.00 27.37 330 ASN A C 1
ATOM 2402 O O . ASN A 1 334 ? 67.169 93.257 130.874 1.00 32.69 330 ASN A O 1
ATOM 2407 N N . THR A 1 335 ? 68.657 93.100 132.545 1.00 29.32 331 THR A N 1
ATOM 2408 C CA . THR A 1 335 ? 67.825 92.288 133.431 1.00 28.32 331 THR A CA 1
ATOM 2409 C C . THR A 1 335 ? 67.528 92.986 134.753 1.00 29.54 331 THR A C 1
ATOM 2410 O O . THR A 1 335 ? 68.357 93.707 135.280 1.00 31.86 331 THR A O 1
ATOM 2414 N N . ARG A 1 336 ? 66.325 92.787 135.268 1.00 31.38 332 ARG A N 1
ATOM 2415 C CA . ARG A 1 336 ? 65.917 93.337 136.551 1.00 32.52 332 ARG A CA 1
ATOM 2416 C C . ARG A 1 336 ? 65.251 92.198 137.273 1.00 30.94 332 ARG A C 1
ATOM 2417 O O . ARG A 1 336 ? 64.473 91.464 136.685 1.00 31.13 332 ARG A O 1
ATOM 2425 N N . GLU A 1 337 ? 65.558 92.045 138.546 1.00 29.56 333 GLU A N 1
ATOM 2426 C CA . GLU A 1 337 ? 65.017 90.962 139.314 1.00 30.55 333 GLU A CA 1
ATOM 2427 C C . GLU A 1 337 ? 64.610 91.474 140.676 1.00 27.56 333 GLU A C 1
ATOM 2428 O O . GLU A 1 337 ? 65.232 92.375 141.178 1.00 29.20 333 GLU A O 1
ATOM 2434 N N . LYS A 1 338 ? 63.554 90.921 141.259 1.00 27.08 334 LYS A N 1
ATOM 2435 C CA . LYS A 1 338 ? 63.137 91.293 142.599 1.00 30.05 334 LYS A CA 1
ATOM 2436 C C . LYS A 1 338 ? 62.762 90.049 143.387 1.00 29.23 334 LYS A C 1
ATOM 2437 O O . LYS A 1 338 ? 61.970 89.251 142.916 1.00 31.43 334 LYS A O 1
ATOM 2443 N N . LEU A 1 339 ? 63.311 89.910 144.592 1.00 29.94 335 LEU A N 1
ATOM 2444 C CA . LEU A 1 339 ? 63.062 88.763 145.461 1.00 31.19 335 LEU A CA 1
ATOM 2445 C C . LEU A 1 339 ? 62.461 89.205 146.776 1.00 30.54 335 LEU A C 1
ATOM 2446 O O . LEU A 1 339 ? 62.862 90.212 147.304 1.00 33.84 335 LEU A O 1
ATOM 2451 N N . ASN A 1 340 ? 61.491 88.457 147.289 1.00 32.11 336 ASN A N 1
ATOM 2452 C CA . ASN A 1 340 ? 61.063 88.553 148.683 1.00 34.02 336 ASN A CA 1
ATOM 2453 C C . ASN A 1 340 ? 61.300 87.218 149.335 1.00 35.11 336 ASN A C 1
ATOM 2454 O O . ASN A 1 340 ? 60.872 86.203 148.819 1.00 38.83 336 ASN A O 1
ATOM 2459 N N . SER A 1 341 ? 62.001 87.206 150.453 1.00 34.70 337 SER A N 1
ATOM 2460 C CA . SER A 1 341 ? 62.166 85.979 151.181 1.00 36.14 337 SER A CA 1
ATOM 2461 C C . SER A 1 341 ? 61.374 86.086 152.446 1.00 34.53 337 SER A C 1
ATOM 2462 O O . SER A 1 341 ? 61.036 87.171 152.885 1.00 36.91 337 SER A O 1
ATOM 2465 N N . ALA A 1 342 ? 61.054 84.936 153.007 1.00 33.46 338 ALA A N 1
ATOM 2466 C CA . ALA A 1 342 ? 60.386 84.869 154.274 1.00 32.59 338 ALA A CA 1
ATOM 2467 C C . ALA A 1 342 ? 60.574 83.456 154.781 1.00 33.87 338 ALA A C 1
ATOM 2468 O O . ALA A 1 342 ? 59.826 82.556 154.399 1.00 37.30 338 ALA A O 1
ATOM 2470 N N . TYR A 1 343 ? 61.602 83.266 155.604 1.00 32.82 339 TYR A N 1
ATOM 2471 C CA . TYR A 1 343 ? 61.781 82.036 156.354 1.00 35.08 339 TYR A CA 1
ATOM 2472 C C . TYR A 1 343 ? 61.048 82.176 157.694 1.00 35.23 339 TYR A C 1
ATOM 2473 O O . TYR A 1 343 ? 61.174 83.203 158.324 1.00 35.41 339 TYR A O 1
ATOM 2482 N N . ASP A 1 344 ? 60.292 81.169 158.133 1.00 36.69 340 ASP A N 1
ATOM 2483 C CA . ASP A 1 344 ? 59.394 81.344 159.282 1.00 41.55 340 ASP A CA 1
ATOM 2484 C C . ASP A 1 344 ? 59.236 80.097 160.152 1.00 45.74 340 ASP A C 1
ATOM 2485 O O . ASP A 1 344 ? 58.926 79.012 159.657 1.00 47.25 340 ASP A O 1
ATOM 2498 N N . PRO A 1 346 ? 57.111 78.173 163.245 1.00 50.20 342 PRO A N 1
ATOM 2499 C CA . PRO A 1 346 ? 55.668 78.142 163.474 1.00 49.27 342 PRO A CA 1
ATOM 2500 C C . PRO A 1 346 ? 55.184 79.328 164.270 1.00 48.64 342 PRO A C 1
ATOM 2501 O O . PRO A 1 346 ? 54.184 79.922 163.925 1.00 47.74 342 PRO A O 1
ATOM 2505 N N . THR A 1 347 ? 55.922 79.687 165.307 1.00 51.82 343 THR A N 1
ATOM 2506 C CA . THR A 1 347 ? 55.471 80.682 166.265 1.00 54.16 343 THR A CA 1
ATOM 2507 C C . THR A 1 347 ? 56.002 82.090 166.007 1.00 56.24 343 THR A C 1
ATOM 2508 O O . THR A 1 347 ? 55.483 83.040 166.571 1.00 57.68 343 THR A O 1
ATOM 2520 N N . PRO A 1 349 ? 58.768 84.807 163.194 1.00 57.44 345 PRO A N 1
ATOM 2521 C CA . PRO A 1 349 ? 59.641 84.935 162.041 1.00 54.54 345 PRO A CA 1
ATOM 2522 C C . PRO A 1 349 ? 61.033 84.551 162.392 1.00 50.30 345 PRO A C 1
ATOM 2523 O O . PRO A 1 349 ? 61.374 84.556 163.552 1.00 52.09 345 PRO A O 1
ATOM 2527 N N . TYR A 1 350 ? 61.825 84.233 161.384 1.00 47.69 346 TYR A N 1
ATOM 2528 C CA . TYR A 1 350 ? 63.237 83.948 161.548 1.00 47.71 346 TYR A CA 1
ATOM 2529 C C . TYR A 1 350 ? 64.055 84.875 160.689 1.00 45.77 346 TYR A C 1
ATOM 2530 O O . TYR A 1 350 ? 65.051 85.414 161.133 1.00 47.44 346 TYR A O 1
ATOM 2539 N N . LEU A 1 351 ? 63.650 85.014 159.433 1.00 45.27 347 LEU A N 1
ATOM 2540 C CA . LEU A 1 351 ? 64.290 85.909 158.483 1.00 43.34 347 LEU A CA 1
ATOM 2541 C C . LEU A 1 351 ? 63.252 86.422 157.495 1.00 43.79 347 LEU A C 1
ATOM 2542 O O . LEU A 1 351 ? 62.332 85.701 157.123 1.00 46.12 347 LEU A O 1
ATOM 2547 N N . SER A 1 352 ? 63.389 87.682 157.103 1.00 44.23 348 SER A N 1
ATOM 2548 C CA . SER A 1 352 ? 62.616 88.262 156.007 1.00 44.16 348 SER A CA 1
ATOM 2549 C C . SER A 1 352 ? 63.543 89.173 155.216 1.00 41.85 348 SER A C 1
ATOM 2550 O O . SER A 1 352 ? 64.538 89.641 155.746 1.00 43.52 348 SER A O 1
ATOM 2553 N N . SER A 1 353 ? 63.225 89.425 153.955 1.00 40.75 349 SER A N 1
ATOM 2554 C CA . SER A 1 353 ? 64.074 90.266 153.120 1.00 39.36 349 SER A CA 1
ATOM 2555 C C . SER A 1 353 ? 63.325 90.734 151.878 1.00 38.35 349 SER A C 1
ATOM 2556 O O . SER A 1 353 ? 62.204 90.289 151.617 1.00 39.27 349 SER A O 1
ATOM 2559 N N . THR A 1 354 ? 63.943 91.649 151.133 1.00 36.18 350 THR A N 1
ATOM 2560 C CA . THR A 1 354 ? 63.385 92.156 149.883 1.00 35.94 350 THR A CA 1
ATOM 2561 C C . THR A 1 354 ? 64.498 92.808 149.125 1.00 36.85 350 THR A C 1
ATOM 2562 O O . THR A 1 354 ? 65.089 93.738 149.627 1.00 40.02 350 THR A O 1
ATOM 2566 N N . GLY A 1 355 ? 64.784 92.339 147.917 1.00 40.27 351 GLY A N 1
ATOM 2567 C CA . GLY A 1 355 ? 65.956 92.809 147.187 1.00 42.19 351 GLY A CA 1
ATOM 2568 C C . GLY A 1 355 ? 65.740 92.984 145.706 1.00 42.16 351 GLY A C 1
ATOM 2569 O O . GLY A 1 355 ? 65.410 92.047 145.022 1.00 44.91 351 GLY A O 1
ATOM 2570 N N . TYR A 1 356 ? 65.944 94.196 145.221 1.00 44.63 352 TYR A N 1
ATOM 2571 C CA . TYR A 1 356 ? 65.996 94.473 143.802 1.00 48.04 352 TYR A CA 1
ATOM 2572 C C . TYR A 1 356 ? 67.442 94.265 143.498 1.00 43.86 352 TYR A C 1
ATOM 2573 O O . TYR A 1 356 ? 68.279 94.448 144.366 1.00 45.95 352 TYR A O 1
ATOM 2582 N N . THR A 1 357 ? 67.739 93.833 142.286 1.00 40.25 353 THR A N 1
ATOM 2583 C CA . THR A 1 357 ? 69.116 93.740 141.818 1.00 36.98 353 THR A CA 1
ATOM 2584 C C . THR A 1 357 ? 69.103 93.581 140.317 1.00 33.55 353 THR A C 1
ATOM 2585 O O . THR A 1 357 ? 68.301 92.833 139.797 1.00 35.50 353 THR A O 1
ATOM 2589 N N . THR A 1 358 ? 69.990 94.291 139.633 1.00 31.72 354 THR A N 1
ATOM 2590 C CA . THR A 1 358 ? 69.912 94.439 138.187 1.00 32.94 354 THR A CA 1
ATOM 2591 C C . THR A 1 358 ? 71.264 94.276 137.509 1.00 33.67 354 THR A C 1
ATOM 2592 O O . THR A 1 358 ? 72.279 94.498 138.133 1.00 37.61 354 THR A O 1
ATOM 2596 N N . ALA A 1 359 ? 71.264 93.925 136.227 1.00 34.63 355 ALA A N 1
ATOM 2597 C CA . ALA A 1 359 ? 72.485 93.828 135.442 1.00 36.11 355 ALA A CA 1
ATOM 2598 C C . ALA A 1 359 ? 72.208 94.258 134.000 1.00 40.12 355 ALA A C 1
ATOM 2599 O O . ALA A 1 359 ? 71.255 93.789 133.406 1.00 44.35 355 ALA A O 1
ATOM 2601 N N . GLU A 1 360 ? 73.027 95.159 133.454 1.00 43.38 356 GLU A N 1
ATOM 2602 C CA . GLU A 1 360 ? 72.919 95.621 132.066 1.00 45.15 356 GLU A CA 1
ATOM 2603 C C . GLU A 1 360 ? 74.246 95.354 131.353 1.00 39.62 356 GLU A C 1
ATOM 2604 O O . GLU A 1 360 ? 75.258 95.189 131.999 1.00 38.90 356 GLU A O 1
ATOM 2610 N N . THR A 1 361 ? 74.244 95.283 130.027 1.00 38.97 357 THR A N 1
ATOM 2611 C CA . THR A 1 361 ? 75.475 95.014 129.257 1.00 39.25 357 THR A CA 1
ATOM 2612 C C . THR A 1 361 ? 75.405 95.547 127.850 1.00 37.31 357 THR A C 1
ATOM 2613 O O . THR A 1 361 ? 74.438 95.278 127.162 1.00 40.60 357 THR A O 1
ATOM 2617 N N . LEU A 1 362 ? 76.423 96.287 127.419 1.00 34.37 358 LEU A N 1
ATOM 2618 C CA . LEU A 1 362 ? 76.578 96.637 126.019 1.00 32.30 358 LEU A CA 1
ATOM 2619 C C . LEU A 1 362 ? 77.800 95.866 125.592 1.00 30.38 358 LEU A C 1
ATOM 2620 O O . LEU A 1 362 ? 78.680 95.644 126.393 1.00 33.23 358 LEU A O 1
ATOM 2625 N N . ALA A 1 363 ? 77.852 95.423 124.348 1.00 29.44 359 ALA A N 1
ATOM 2626 C CA . ALA A 1 363 ? 78.961 94.606 123.897 1.00 27.89 359 ALA A CA 1
ATOM 2627 C C . ALA A 1 363 ? 79.074 94.649 122.381 1.00 28.96 359 ALA A C 1
ATOM 2628 O O . ALA A 1 363 ? 78.091 94.455 121.691 1.00 31.45 359 ALA A O 1
ATOM 2630 N N . ALA A 1 364 ? 80.268 94.920 121.869 1.00 29.27 360 ALA A N 1
ATOM 2631 C CA . ALA A 1 364 ? 80.548 94.827 120.439 1.00 28.22 360 ALA A CA 1
ATOM 2632 C C . ALA A 1 364 ? 81.376 93.591 120.259 1.00 28.83 360 ALA A C 1
ATOM 2633 O O . ALA A 1 364 ? 82.187 93.292 121.111 1.00 32.33 360 ALA A O 1
ATOM 2635 N N . TYR A 1 365 ? 81.191 92.853 119.175 1.00 31.46 361 TYR A N 1
ATOM 2636 C CA . TYR A 1 365 ? 82.046 91.694 118.933 1.00 34.05 361 TYR A CA 1
ATOM 2637 C C . TYR A 1 365 ? 82.209 91.415 117.469 1.00 36.00 361 TYR A C 1
ATOM 2638 O O . TYR A 1 365 ? 81.410 91.872 116.667 1.00 38.54 361 TYR A O 1
ATOM 2647 N N . SER A 1 366 ? 83.236 90.641 117.136 1.00 37.01 362 SER A N 1
ATOM 2648 C CA . SER A 1 366 ? 83.580 90.355 115.753 1.00 38.24 362 SER A CA 1
ATOM 2649 C C . SER A 1 366 ? 84.344 89.058 115.644 1.00 38.47 362 SER A C 1
ATOM 2650 O O . SER A 1 366 ? 85.171 88.762 116.490 1.00 40.33 362 SER A O 1
ATOM 2653 N N . ASP A 1 367 ? 84.101 88.300 114.589 1.00 39.80 363 ASP A N 1
ATOM 2654 C CA . ASP A 1 367 ? 84.786 87.036 114.420 1.00 43.58 363 ASP A CA 1
ATOM 2655 C C . ASP A 1 367 ? 85.128 86.821 112.959 1.00 43.42 363 ASP A C 1
ATOM 2656 O O . ASP A 1 367 ? 84.229 86.768 112.115 1.00 46.68 363 ASP A O 1
ATOM 2661 N N . LEU A 1 368 ? 86.429 86.661 112.695 1.00 39.74 364 LEU A N 1
ATOM 2662 C CA . LEU A 1 368 ? 86.993 86.623 111.364 1.00 37.10 364 LEU A CA 1
ATOM 2663 C C . LEU A 1 368 ? 87.515 85.230 111.068 1.00 37.98 364 LEU A C 1
ATOM 2664 O O . LEU A 1 368 ? 87.901 84.510 111.981 1.00 40.16 364 LEU A O 1
ATOM 2669 N N . THR A 1 369 ? 87.511 84.844 109.794 1.00 39.94 365 THR A N 1
ATOM 2670 C CA . THR A 1 369 ? 88.164 83.608 109.347 1.00 42.14 365 THR A CA 1
ATOM 2671 C C . THR A 1 369 ? 88.960 83.898 108.095 1.00 43.02 365 THR A C 1
ATOM 2672 O O . THR A 1 369 ? 88.546 84.702 107.272 1.00 43.83 365 THR A O 1
ATOM 2676 N N . TRP A 1 370 ? 90.106 83.243 107.958 1.00 44.52 366 TRP A N 1
ATOM 2677 C CA . TRP A 1 370 ? 90.996 83.466 106.838 1.00 45.69 366 TRP A CA 1
ATOM 2678 C C . TRP A 1 370 ? 91.297 82.112 106.256 1.00 47.03 366 TRP A C 1
ATOM 2679 O O . TRP A 1 370 ? 91.812 81.249 106.946 1.00 48.60 366 TRP A O 1
ATOM 2690 N N . HIS A 1 371 ? 90.945 81.912 104.994 1.00 49.20 367 HIS A N 1
ATOM 2691 C CA . HIS A 1 371 ? 91.231 80.665 104.320 1.00 49.15 367 HIS A CA 1
ATOM 2692 C C . HIS A 1 371 ? 92.512 80.869 103.552 1.00 50.75 367 HIS A C 1
ATOM 2693 O O . HIS A 1 371 ? 92.503 81.428 102.466 1.00 52.43 367 HIS A O 1
ATOM 2700 N N . LEU A 1 372 ? 93.623 80.451 104.146 1.00 52.69 368 LEU A N 1
ATOM 2701 C CA . LEU A 1 372 ? 94.929 80.635 103.531 1.00 54.68 368 LEU A CA 1
ATOM 2702 C C . LEU A 1 372 ? 95.090 79.663 102.360 1.00 54.36 368 LEU A C 1
ATOM 2703 O O . LEU A 1 372 ? 95.263 80.093 101.237 1.00 56.23 368 LEU A O 1
ATOM 2708 N N . THR A 1 373 ? 95.034 78.363 102.625 1.00 55.06 369 THR A N 1
ATOM 2709 C CA . THR A 1 373 ? 95.007 77.356 101.572 1.00 56.61 369 THR A CA 1
ATOM 2710 C C . THR A 1 373 ? 93.551 77.053 101.305 1.00 61.31 369 THR A C 1
ATOM 2711 O O . THR A 1 373 ? 92.663 77.656 101.913 1.00 60.12 369 THR A O 1
ATOM 2715 N N . ASP A 1 374 ? 93.307 76.144 100.365 1.00 67.58 370 ASP A N 1
ATOM 2716 C CA . ASP A 1 374 ? 91.992 75.530 100.200 1.00 70.57 370 ASP A CA 1
ATOM 2717 C C . ASP A 1 374 ? 91.679 74.650 101.400 1.00 68.39 370 ASP A C 1
ATOM 2718 O O . ASP A 1 374 ? 90.526 74.545 101.805 1.00 67.99 370 ASP A O 1
ATOM 2723 N N . ARG A 1 375 ? 92.711 74.047 101.979 1.00 66.89 371 ARG A N 1
ATOM 2724 C CA . ARG A 1 375 ? 92.530 73.067 103.048 1.00 69.03 371 ARG A CA 1
ATOM 2725 C C . ARG A 1 375 ? 92.943 73.532 104.456 1.00 66.30 371 ARG A C 1
ATOM 2726 O O . ARG A 1 375 ? 92.891 72.749 105.403 1.00 67.66 371 ARG A O 1
ATOM 2734 N N . PHE A 1 376 ? 93.305 74.803 104.597 1.00 62.32 372 PHE A N 1
ATOM 2735 C CA . PHE A 1 376 ? 93.803 75.321 105.858 1.00 59.84 372 PHE A CA 1
ATOM 2736 C C . PHE A 1 376 ? 93.171 76.681 106.168 1.00 59.77 372 PHE A C 1
ATOM 2737 O O . PHE A 1 376 ? 93.195 77.585 105.336 1.00 60.00 372 PHE A O 1
ATOM 2745 N N . ASP A 1 377 ? 92.606 76.822 107.367 1.00 60.07 373 ASP A N 1
ATOM 2746 C CA . ASP A 1 377 ? 92.066 78.113 107.819 1.00 60.45 373 ASP A CA 1
ATOM 2747 C C . ASP A 1 377 ? 92.426 78.456 109.269 1.00 54.28 373 ASP A C 1
ATOM 2748 O O . ASP A 1 377 ? 92.508 77.594 110.123 1.00 52.60 373 ASP A O 1
ATOM 2753 N N . ILE A 1 378 ? 92.638 79.739 109.506 1.00 49.76 374 ILE A N 1
ATOM 2754 C CA . ILE A 1 378 ? 93.054 80.277 110.780 1.00 49.83 374 ILE A CA 1
ATOM 2755 C C . ILE A 1 378 ? 91.975 81.284 111.117 1.00 48.22 374 ILE A C 1
ATOM 2756 O O . ILE A 1 378 ? 91.637 82.115 110.283 1.00 51.31 374 ILE A O 1
ATOM 2761 N N . GLY A 1 379 ? 91.407 81.220 112.312 1.00 45.92 375 GLY A N 1
ATOM 2762 C CA . GLY A 1 379 ? 90.306 82.128 112.659 1.00 43.06 375 GLY A CA 1
ATOM 2763 C C . GLY A 1 379 ? 90.438 82.658 114.061 1.00 39.66 375 GLY A C 1
ATOM 2764 O O . GLY A 1 379 ? 91.121 82.056 114.883 1.00 40.44 375 GLY A O 1
ATOM 2765 N N . GLY A 1 380 ? 89.789 83.779 114.340 1.00 33.94 376 GLY A N 1
ATOM 2766 C CA . GLY A 1 380 ? 89.842 84.334 115.671 1.00 33.26 376 GLY A CA 1
ATOM 2767 C C . GLY A 1 380 ? 88.902 85.489 115.857 1.00 32.28 376 GLY A C 1
ATOM 2768 O O . GLY A 1 380 ? 88.714 86.269 114.946 1.00 34.02 376 GLY A O 1
ATOM 2769 N N . GLY A 1 381 ? 88.319 85.610 117.046 1.00 31.98 377 GLY A N 1
ATOM 2770 C CA . GLY A 1 381 ? 87.400 86.710 117.334 1.00 32.48 377 GLY A CA 1
ATOM 2771 C C . GLY A 1 381 ? 87.606 87.331 118.699 1.00 31.49 377 GLY A C 1
ATOM 2772 O O . GLY A 1 381 ? 88.253 86.752 119.560 1.00 32.14 377 GLY A O 1
ATOM 2773 N N . VAL A 1 382 ? 87.034 88.507 118.897 1.00 29.34 378 VAL A N 1
ATOM 2774 C CA . VAL A 1 382 ? 87.207 89.228 120.124 1.00 33.61 378 VAL A CA 1
ATOM 2775 C C . VAL A 1 382 ? 85.887 89.879 120.492 1.00 37.19 378 VAL A C 1
ATOM 2776 O O . VAL A 1 382 ? 85.127 90.275 119.602 1.00 39.44 378 VAL A O 1
ATOM 2780 N N . ARG A 1 383 ? 85.612 89.990 121.794 1.00 39.31 379 ARG A N 1
ATOM 2781 C CA . ARG A 1 383 ? 84.382 90.623 122.273 1.00 39.46 379 ARG A CA 1
ATOM 2782 C C . ARG A 1 383 ? 84.692 91.615 123.357 1.00 38.45 379 ARG A C 1
ATOM 2783 O O . ARG A 1 383 ? 85.280 91.257 124.348 1.00 38.84 379 ARG A O 1
ATOM 2791 N N . PHE A 1 384 ? 84.301 92.861 123.147 1.00 40.34 380 PHE A N 1
ATOM 2792 C CA . PHE A 1 384 ? 84.391 93.893 124.155 1.00 43.87 380 PHE A CA 1
ATOM 2793 C C . PHE A 1 384 ? 83.037 93.878 124.827 1.00 41.95 380 PHE A C 1
ATOM 2794 O O . PHE A 1 384 ? 82.038 93.615 124.182 1.00 44.03 380 PHE A O 1
ATOM 2802 N N . SER A 1 385 ? 82.997 94.158 126.122 1.00 40.63 381 SER A N 1
ATOM 2803 C CA . SER A 1 385 ? 81.766 94.027 126.884 1.00 38.61 381 SER A CA 1
ATOM 2804 C C . SER A 1 385 ? 81.810 94.905 128.113 1.00 35.50 381 SER A C 1
ATOM 2805 O O . SER A 1 385 ? 82.721 94.776 128.880 1.00 38.02 381 SER A O 1
ATOM 2808 N N . HIS A 1 386 ? 80.828 95.778 128.298 1.00 34.59 382 HIS A N 1
ATOM 2809 C CA . HIS A 1 386 ? 80.779 96.667 129.448 1.00 35.70 382 HIS A CA 1
ATOM 2810 C C . HIS A 1 386 ? 79.581 96.340 130.302 1.00 37.50 382 HIS A C 1
ATOM 2811 O O . HIS A 1 386 ? 78.471 96.747 129.990 1.00 40.91 382 HIS A O 1
ATOM 2818 N N . ASP A 1 387 ? 79.823 95.646 131.407 1.00 39.35 383 ASP A N 1
ATOM 2819 C CA . ASP A 1 387 ? 78.770 95.184 132.308 1.00 40.82 383 ASP A CA 1
ATOM 2820 C C . ASP A 1 387 ? 78.502 96.217 133.404 1.00 37.72 383 ASP A C 1
ATOM 2821 O O . ASP A 1 387 ? 79.418 96.810 133.914 1.00 36.53 383 ASP A O 1
ATOM 2826 N N . LYS A 1 388 ? 77.244 96.436 133.748 1.00 38.11 384 LYS A N 1
ATOM 2827 C CA . LYS A 1 388 ? 76.870 97.252 134.900 1.00 40.76 384 LYS A CA 1
ATOM 2828 C C . LYS A 1 388 ? 76.031 96.390 135.814 1.00 39.72 384 LYS A C 1
ATOM 2829 O O . LYS A 1 388 ? 75.519 95.372 135.384 1.00 43.59 384 LYS A O 1
ATOM 2835 N N . SER A 1 389 ? 75.887 96.776 137.073 1.00 39.69 385 SER A N 1
ATOM 2836 C CA . SER A 1 389 ? 75.145 95.949 138.039 1.00 40.03 385 SER A CA 1
ATOM 2837 C C . SER A 1 389 ? 74.789 96.750 139.258 1.00 34.73 385 SER A C 1
ATOM 2838 O O . SER A 1 389 ? 75.445 97.733 139.539 1.00 36.42 385 SER A O 1
ATOM 2841 N N . SER A 1 390 ? 73.761 96.344 139.990 1.00 30.74 386 SER A N 1
ATOM 2842 C CA . SER A 1 390 ? 73.269 97.205 141.042 1.00 31.90 386 SER A CA 1
ATOM 2843 C C . SER A 1 390 ? 72.224 96.596 141.936 1.00 32.70 386 SER A C 1
ATOM 2844 O O . SER A 1 390 ? 71.051 96.601 141.590 1.00 35.84 386 SER A O 1
ATOM 2847 N N . THR A 1 391 ? 72.642 96.138 143.114 1.00 34.38 387 THR A N 1
ATOM 2848 C CA . THR A 1 391 ? 71.726 95.602 144.125 1.00 31.88 387 THR A CA 1
ATOM 2849 C C . THR A 1 391 ? 71.108 96.689 144.978 1.00 28.46 387 THR A C 1
ATOM 2850 O O . THR A 1 391 ? 71.546 97.836 144.945 1.00 28.04 387 THR A O 1
ATOM 2854 N N . GLN A 1 392 ? 70.091 96.301 145.739 1.00 26.56 388 GLN A N 1
ATOM 2855 C CA . GLN A 1 392 ? 69.498 97.153 146.768 1.00 29.12 388 GLN A CA 1
ATOM 2856 C C . GLN A 1 392 ? 68.530 96.359 147.627 1.00 29.18 388 GLN A C 1
ATOM 2857 O O . GLN A 1 392 ? 67.427 96.083 147.204 1.00 30.07 388 GLN A O 1
ATOM 2863 N N . TYR A 1 393 ? 68.919 96.034 148.851 1.00 31.02 389 TYR A N 1
ATOM 2864 C CA . TYR A 1 393 ? 68.093 95.181 149.684 1.00 31.49 389 TYR A CA 1
ATOM 2865 C C . TYR A 1 393 ? 67.963 95.660 151.113 1.00 32.19 389 TYR A C 1
ATOM 2866 O O . TYR A 1 393 ? 68.717 96.506 151.567 1.00 33.80 389 TYR A O 1
ATOM 2875 N N . HIS A 1 394 ? 66.975 95.109 151.804 1.00 34.19 390 HIS A N 1
ATOM 2876 C CA . HIS A 1 394 ? 66.787 95.340 153.217 1.00 36.50 390 HIS A CA 1
ATOM 2877 C C . HIS A 1 394 ? 66.046 94.157 153.840 1.00 37.77 390 HIS A C 1
ATOM 2878 O O . HIS A 1 394 ? 65.246 93.514 153.186 1.00 38.79 390 HIS A O 1
ATOM 2885 N N . GLY A 1 395 ? 66.336 93.851 155.098 1.00 41.40 391 GLY A N 1
ATOM 2886 C CA . GLY A 1 395 ? 65.750 92.678 155.749 1.00 43.24 391 GLY A CA 1
ATOM 2887 C C . GLY A 1 395 ? 65.859 92.689 157.258 1.00 43.83 391 GLY A C 1
ATOM 2888 O O . GLY A 1 395 ? 66.092 93.730 157.850 1.00 44.80 391 GLY A O 1
ATOM 2889 N N . SER A 1 396 ? 65.686 91.528 157.881 1.00 45.69 392 SER A N 1
ATOM 2890 C CA . SER A 1 396 ? 65.694 91.443 159.333 1.00 49.07 392 SER A CA 1
ATOM 2891 C C . SER A 1 396 ? 65.855 90.021 159.829 1.00 50.10 392 SER A C 1
ATOM 2892 O O . SER A 1 396 ? 64.906 89.247 159.811 1.00 50.28 392 SER A O 1
ATOM 2903 N N . LEU A 1 398 ? 66.417 87.487 162.925 1.00 51.20 394 LEU A N 1
ATOM 2904 C CA . LEU A 1 398 ? 66.287 87.301 164.355 1.00 48.55 394 LEU A CA 1
ATOM 2905 C C . LEU A 1 398 ? 66.086 88.674 164.954 1.00 46.86 394 LEU A C 1
ATOM 2906 O O . LEU A 1 398 ? 66.652 89.002 165.976 1.00 48.79 394 LEU A O 1
ATOM 2911 N N . GLY A 1 399 ? 65.278 89.479 164.280 1.00 47.20 395 GLY A N 1
ATOM 2912 C CA . GLY A 1 399 ? 64.990 90.845 164.708 1.00 49.21 395 GLY A CA 1
ATOM 2913 C C . GLY A 1 399 ? 66.120 91.862 164.588 1.00 49.48 395 GLY A C 1
ATOM 2914 O O . GLY A 1 399 ? 66.095 92.880 165.265 1.00 52.94 395 GLY A O 1
ATOM 2915 N N . ASN A 1 400 ? 67.105 91.614 163.735 1.00 48.88 396 ASN A N 1
ATOM 2916 C CA . ASN A 1 400 ? 68.196 92.562 163.552 1.00 49.63 396 ASN A CA 1
ATOM 2917 C C . ASN A 1 400 ? 68.225 93.151 162.151 1.00 48.71 396 ASN A C 1
ATOM 2918 O O . ASN A 1 400 ? 68.804 92.557 161.240 1.00 46.43 396 ASN A O 1
ATOM 2923 N N . PRO A 1 401 ? 67.606 94.323 161.976 1.00 48.51 397 PRO A N 1
ATOM 2924 C CA . PRO A 1 401 ? 67.642 95.078 160.742 1.00 48.89 397 PRO A CA 1
ATOM 2925 C C . PRO A 1 401 ? 68.974 95.037 160.043 1.00 47.80 397 PRO A C 1
ATOM 2926 O O . PRO A 1 401 ? 69.996 95.220 160.685 1.00 48.51 397 PRO A O 1
ATOM 2930 N N . PHE A 1 402 ? 68.947 94.768 158.741 1.00 47.78 398 PHE A N 1
ATOM 2931 C CA . PHE A 1 402 ? 70.120 94.906 157.883 1.00 48.55 398 PHE A CA 1
ATOM 2932 C C . PHE A 1 402 ? 69.686 95.461 156.546 1.00 47.36 398 PHE A C 1
ATOM 2933 O O . PHE A 1 402 ? 68.506 95.731 156.340 1.00 46.89 398 PHE A O 1
ATOM 2941 N N . GLY A 1 403 ? 70.638 95.645 155.642 1.00 45.84 399 GLY A N 1
ATOM 2942 C CA . GLY A 1 403 ? 70.315 96.150 154.319 1.00 46.58 399 GLY A CA 1
ATOM 2943 C C . GLY A 1 403 ? 71.363 97.092 153.796 1.00 45.53 399 GLY A C 1
ATOM 2944 O O . GLY A 1 403 ? 71.971 97.810 154.564 1.00 48.37 399 GLY A O 1
ATOM 2945 N N . ASP A 1 404 ? 71.567 97.079 152.486 1.00 45.47 400 ASP A N 1
ATOM 2946 C CA . ASP A 1 404 ? 72.552 97.928 151.849 1.00 46.05 400 ASP A CA 1
ATOM 2947 C C . ASP A 1 404 ? 72.110 98.237 150.417 1.00 45.09 400 ASP A C 1
ATOM 2948 O O . ASP A 1 404 ? 71.026 97.839 150.001 1.00 42.69 400 ASP A O 1
ATOM 2953 N N . GLN A 1 405 ? 72.936 98.986 149.690 1.00 44.33 401 GLN A N 1
ATOM 2954 C CA . GLN A 1 405 ? 72.744 99.200 148.260 1.00 43.81 401 GLN A CA 1
ATOM 2955 C C . GLN A 1 405 ? 74.083 99.383 147.579 1.00 40.87 401 GLN A C 1
ATOM 2956 O O . GLN A 1 405 ? 75.093 99.472 148.249 1.00 40.67 401 GLN A O 1
ATOM 2962 N N . GLY A 1 406 ? 74.104 99.417 146.254 1.00 39.29 402 GLY A N 1
ATOM 2963 C CA . GLY A 1 406 ? 75.380 99.496 145.552 1.00 40.01 402 GLY A CA 1
ATOM 2964 C C . GLY A 1 406 ? 75.315 99.319 144.048 1.00 39.11 402 GLY A C 1
ATOM 2965 O O . GLY A 1 406 ? 74.669 98.414 143.564 1.00 40.51 402 GLY A O 1
ATOM 2966 N N . LYS A 1 407 ? 76.001 100.199 143.326 1.00 38.82 403 LYS A N 1
ATOM 2967 C CA . LYS A 1 407 ? 76.119 100.155 141.879 1.00 37.74 403 LYS A CA 1
ATOM 2968 C C . LYS A 1 407 ? 77.519 99.692 141.598 1.00 34.08 403 LYS A C 1
ATOM 2969 O O . LYS A 1 407 ? 78.334 99.631 142.486 1.00 31.51 403 LYS A O 1
ATOM 2973 N N . SER A 1 408 ? 77.799 99.376 140.350 1.00 35.80 404 SER A N 1
ATOM 2974 C CA . SER A 1 408 ? 79.123 98.925 139.959 1.00 38.23 404 SER A CA 1
ATOM 2975 C C . SER A 1 408 ? 79.231 98.823 138.447 1.00 37.74 404 SER A C 1
ATOM 2976 O O . SER A 1 408 ? 78.233 98.934 137.755 1.00 41.33 404 SER A O 1
ATOM 2979 N N . ASN A 1 409 ? 80.445 98.636 137.946 1.00 36.49 405 ASN A N 1
ATOM 2980 C CA . ASN A 1 409 ? 80.644 98.287 136.549 1.00 37.50 405 ASN A CA 1
ATOM 2981 C C . ASN A 1 409 ? 82.045 97.822 136.293 1.00 37.31 405 ASN A C 1
ATOM 2982 O O . ASN A 1 409 ? 82.890 97.920 137.143 1.00 41.07 405 ASN A O 1
ATOM 2987 N N . ASP A 1 410 ? 82.284 97.330 135.097 1.00 39.03 406 ASP A N 1
ATOM 2988 C CA . ASP A 1 410 ? 83.438 96.519 134.828 1.00 43.43 406 ASP A CA 1
ATOM 2989 C C . ASP A 1 410 ? 83.382 96.256 133.333 1.00 43.21 406 ASP A C 1
ATOM 2990 O O . ASP A 1 410 ? 82.330 96.434 132.732 1.00 45.21 406 ASP A O 1
ATOM 2995 N N . ASP A 1 411 ? 84.497 95.879 132.717 1.00 41.39 407 ASP A N 1
ATOM 2996 C CA . ASP A 1 411 ? 84.454 95.457 131.336 1.00 41.05 407 ASP A CA 1
ATOM 2997 C C . ASP A 1 411 ? 85.490 94.431 131.027 1.00 39.82 407 ASP A C 1
ATOM 2998 O O . ASP A 1 411 ? 86.617 94.542 131.456 1.00 40.00 407 ASP A O 1
ATOM 3003 N N . GLN A 1 412 ? 85.087 93.445 130.238 1.00 40.99 408 GLN A N 1
ATOM 3004 C CA . GLN A 1 412 ? 85.936 92.328 129.889 1.00 41.36 408 GLN A CA 1
ATOM 3005 C C . GLN A 1 412 ? 86.174 92.261 128.400 1.00 36.78 408 GLN A C 1
ATOM 3006 O O . GLN A 1 412 ? 85.520 92.942 127.622 1.00 33.82 408 GLN A O 1
ATOM 3012 N N . VAL A 1 413 ? 87.141 91.434 128.032 1.00 33.40 409 VAL A N 1
ATOM 3013 C CA . VAL A 1 413 ? 87.514 91.235 126.663 1.00 32.56 409 VAL A CA 1
ATOM 3014 C C . VAL A 1 413 ? 87.862 89.768 126.482 1.00 35.50 409 VAL A C 1
ATOM 3015 O O . VAL A 1 413 ? 88.928 89.317 126.876 1.00 38.45 409 VAL A O 1
ATOM 3019 N N . LEU A 1 414 ? 86.945 89.026 125.883 1.00 38.83 410 LEU A N 1
ATOM 3020 C CA . LEU A 1 414 ? 87.122 87.598 125.648 1.00 39.64 410 LEU A CA 1
ATOM 3021 C C . LEU A 1 414 ? 87.645 87.414 124.236 1.00 37.46 410 LEU A C 1
ATOM 3022 O O . LEU A 1 414 ? 87.642 88.364 123.467 1.00 41.97 410 LEU A O 1
ATOM 3027 N N . GLY A 1 415 ? 88.078 86.210 123.878 1.00 33.19 411 GLY A N 1
ATOM 3028 C CA . GLY A 1 415 ? 88.581 85.976 122.529 1.00 30.70 411 GLY A CA 1
ATOM 3029 C C . GLY A 1 415 ? 88.715 84.527 122.133 1.00 29.47 411 GLY A C 1
ATOM 3030 O O . GLY A 1 415 ? 88.760 83.648 122.974 1.00 32.66 411 GLY A O 1
ATOM 3031 N N . GLN A 1 416 ? 88.780 84.275 120.837 1.00 28.87 412 GLN A N 1
ATOM 3032 C CA . GLN A 1 416 ? 88.942 82.926 120.338 1.00 32.61 412 GLN A CA 1
ATOM 3033 C C . GLN A 1 416 ? 90.108 82.882 119.396 1.00 30.59 412 GLN A C 1
ATOM 3034 O O . GLN A 1 416 ? 90.514 83.905 118.858 1.00 32.13 412 GLN A O 1
ATOM 3040 N N . LEU A 1 417 ? 90.639 81.689 119.191 1.00 28.73 413 LEU A N 1
ATOM 3041 C CA . LEU A 1 417 ? 91.603 81.447 118.141 1.00 28.86 413 LEU A CA 1
ATOM 3042 C C . LEU A 1 417 ? 91.417 80.029 117.693 1.00 28.81 413 LEU A C 1
ATOM 3043 O O . LEU A 1 417 ? 91.278 79.136 118.515 1.00 30.54 413 LEU A O 1
ATOM 3048 N N . SER A 1 418 ? 91.410 79.802 116.394 1.00 30.97 414 SER A N 1
ATOM 3049 C CA . SER A 1 418 ? 91.219 78.453 115.903 1.00 35.03 414 SER A CA 1
ATOM 3050 C C . SER A 1 418 ? 91.992 78.178 114.639 1.00 34.35 414 SER A C 1
ATOM 3051 O O . SER A 1 418 ? 92.346 79.090 113.900 1.00 36.01 414 SER A O 1
ATOM 3054 N N . ALA A 1 419 ? 92.244 76.903 114.396 1.00 34.13 415 ALA A N 1
ATOM 3055 C CA . ALA A 1 419 ? 92.999 76.490 113.238 1.00 35.52 415 ALA A CA 1
ATOM 3056 C C . ALA A 1 419 ? 92.510 75.133 112.807 1.00 38.34 415 ALA A C 1
ATOM 3057 O O . ALA A 1 419 ? 92.214 74.277 113.629 1.00 37.77 415 ALA A O 1
ATOM 3059 N N . GLY A 1 420 ? 92.427 74.938 111.503 1.00 43.25 416 GLY A N 1
ATOM 3060 C CA . GLY A 1 420 ? 91.933 73.689 110.976 1.00 46.43 416 GLY A CA 1
ATOM 3061 C C . GLY A 1 420 ? 92.580 73.339 109.661 1.00 47.85 416 GLY A C 1
ATOM 3062 O O . GLY A 1 420 ? 92.513 74.095 108.701 1.00 47.50 416 GLY A O 1
ATOM 3063 N N . TYR A 1 421 ? 93.220 72.187 109.640 1.00 51.13 417 TYR A N 1
ATOM 3064 C CA . TYR A 1 421 ? 93.769 71.650 108.437 1.00 57.32 417 TYR A CA 1
ATOM 3065 C C . TYR A 1 421 ? 92.822 70.538 108.057 1.00 59.86 417 TYR A C 1
ATOM 3066 O O . TYR A 1 421 ? 92.369 69.806 108.928 1.00 59.37 417 TYR A O 1
ATOM 3083 N N . LEU A 1 423 ? 92.847 67.233 106.625 1.00 61.55 419 LEU A N 1
ATOM 3084 C CA . LEU A 1 423 ? 93.704 66.109 106.251 1.00 59.64 419 LEU A CA 1
ATOM 3085 C C . LEU A 1 423 ? 93.294 65.572 104.877 1.00 58.13 419 LEU A C 1
ATOM 3086 O O . LEU A 1 423 ? 94.034 65.740 103.918 1.00 60.00 419 LEU A O 1
ATOM 3091 N N . THR A 1 424 ? 92.121 64.951 104.773 1.00 56.62 420 THR A N 1
ATOM 3092 C CA . THR A 1 424 ? 91.567 64.568 103.472 1.00 54.48 420 THR A CA 1
ATOM 3093 C C . THR A 1 424 ? 90.383 65.466 103.140 1.00 57.32 420 THR A C 1
ATOM 3094 O O . THR A 1 424 ? 90.169 66.486 103.800 1.00 58.04 420 THR A O 1
ATOM 3098 N N . ASP A 1 425 ? 89.616 65.084 102.118 1.00 61.12 421 ASP A N 1
ATOM 3099 C CA . ASP A 1 425 ? 88.467 65.876 101.659 1.00 63.42 421 ASP A CA 1
ATOM 3100 C C . ASP A 1 425 ? 87.373 65.926 102.726 1.00 63.58 421 ASP A C 1
ATOM 3101 O O . ASP A 1 425 ? 86.591 66.871 102.776 1.00 63.66 421 ASP A O 1
ATOM 3103 N N . ASP A 1 426 ? 87.343 64.922 103.596 1.00 64.61 422 ASP A N 1
ATOM 3104 C CA . ASP A 1 426 ? 86.299 64.822 104.617 1.00 65.68 422 ASP A CA 1
ATOM 3105 C C . ASP A 1 426 ? 86.828 64.314 105.990 1.00 63.60 422 ASP A C 1
ATOM 3106 O O . ASP A 1 426 ? 86.163 63.557 106.696 1.00 62.19 422 ASP A O 1
ATOM 3111 N N . TRP A 1 427 ? 88.027 64.751 106.357 1.00 60.99 423 TRP A N 1
ATOM 3112 C CA . TRP A 1 427 ? 88.604 64.430 107.651 1.00 59.63 423 TRP A CA 1
ATOM 3113 C C . TRP A 1 427 ? 89.468 65.593 108.074 1.00 56.32 423 TRP A C 1
ATOM 3114 O O . TRP A 1 427 ? 90.584 65.721 107.603 1.00 55.67 423 TRP A O 1
ATOM 3125 N N . ARG A 1 428 ? 88.954 66.441 108.958 1.00 54.19 424 ARG A N 1
ATOM 3126 C CA . ARG A 1 428 ? 89.702 67.617 109.400 1.00 51.94 424 ARG A CA 1
ATOM 3127 C C . ARG A 1 428 ? 90.170 67.496 110.844 1.00 48.66 424 ARG A C 1
ATOM 3128 O O . ARG A 1 428 ? 89.640 66.705 111.619 1.00 48.75 424 ARG A O 1
ATOM 3136 N N . VAL A 1 429 ? 91.187 68.283 111.172 1.00 45.07 425 VAL A N 1
ATOM 3137 C CA . VAL A 1 429 ? 91.732 68.372 112.510 1.00 43.16 425 VAL A CA 1
ATOM 3138 C C . VAL A 1 429 ? 91.727 69.846 112.851 1.00 44.56 425 VAL A C 1
ATOM 3139 O O . VAL A 1 429 ? 92.097 70.667 112.017 1.00 45.80 425 VAL A O 1
ATOM 3143 N N . TYR A 1 430 ? 91.286 70.188 114.058 1.00 45.74 426 TYR A N 1
ATOM 3144 C CA . TYR A 1 430 ? 91.201 71.583 114.462 1.00 45.26 426 TYR A CA 1
ATOM 3145 C C . TYR A 1 430 ? 91.788 71.821 115.842 1.00 42.13 426 TYR A C 1
ATOM 3146 O O . TYR A 1 430 ? 92.083 70.896 116.598 1.00 40.29 426 TYR A O 1
ATOM 3155 N N . THR A 1 431 ? 91.943 73.092 116.155 1.00 38.56 427 THR A N 1
ATOM 3156 C CA . THR A 1 431 ? 92.471 73.489 117.418 1.00 37.97 427 THR A CA 1
ATOM 3157 C C . THR A 1 431 ? 91.860 74.816 117.820 1.00 39.29 427 THR A C 1
ATOM 3158 O O . THR A 1 431 ? 91.523 75.631 116.965 1.00 41.33 427 THR A O 1
ATOM 3162 N N . ARG A 1 432 ? 91.726 75.031 119.124 1.00 39.12 428 ARG A N 1
ATOM 3163 C CA . ARG A 1 432 ? 90.933 76.130 119.641 1.00 38.97 428 ARG A CA 1
ATOM 3164 C C . ARG A 1 432 ? 91.494 76.667 120.906 1.00 36.13 428 ARG A C 1
ATOM 3165 O O . ARG A 1 432 ? 91.936 75.906 121.747 1.00 35.56 428 ARG A O 1
ATOM 3173 N N . VAL A 1 433 ? 91.405 77.974 121.074 1.00 34.40 429 VAL A N 1
ATOM 3174 C CA . VAL A 1 433 ? 91.648 78.580 122.357 1.00 36.27 429 VAL A CA 1
ATOM 3175 C C . VAL A 1 433 ? 90.539 79.573 122.604 1.00 39.06 429 VAL A C 1
ATOM 3176 O O . VAL A 1 433 ? 90.478 80.611 121.955 1.00 45.11 429 VAL A O 1
ATOM 3180 N N . ALA A 1 434 ? 89.650 79.248 123.532 1.00 40.43 430 ALA A N 1
ATOM 3181 C CA . ALA A 1 434 ? 88.455 80.042 123.750 1.00 40.82 430 ALA A CA 1
ATOM 3182 C C . ALA A 1 434 ? 88.425 80.527 125.168 1.00 39.06 430 ALA A C 1
ATOM 3183 O O . ALA A 1 434 ? 89.208 80.099 125.977 1.00 41.68 430 ALA A O 1
ATOM 3185 N N . GLN A 1 435 ? 87.477 81.382 125.486 1.00 38.88 431 GLN A N 1
ATOM 3186 C CA . GLN A 1 435 ? 87.550 82.110 126.717 1.00 40.51 431 GLN A CA 1
ATOM 3187 C C . GLN A 1 435 ? 86.150 82.567 127.173 1.00 40.27 431 GLN A C 1
ATOM 3188 O O . GLN A 1 435 ? 85.609 83.534 126.647 1.00 41.48 431 GLN A O 1
ATOM 3194 N N . GLY A 1 436 ? 85.567 81.861 128.143 1.00 39.68 432 GLY A N 1
ATOM 3195 C CA . GLY A 1 436 ? 84.256 82.223 128.716 1.00 38.80 432 GLY A CA 1
ATOM 3196 C C . GLY A 1 436 ? 84.364 83.046 129.995 1.00 37.01 432 GLY A C 1
ATOM 3197 O O . GLY A 1 436 ? 85.464 83.357 130.432 1.00 37.98 432 GLY A O 1
ATOM 3198 N N . TYR A 1 437 ? 83.226 83.395 130.596 1.00 35.11 433 TYR A N 1
ATOM 3199 C CA . TYR A 1 437 ? 83.213 84.232 131.794 1.00 34.24 433 TYR A CA 1
ATOM 3200 C C . TYR A 1 437 ? 81.807 84.441 132.359 1.00 35.39 433 TYR A C 1
ATOM 3201 O O . TYR A 1 437 ? 80.845 84.423 131.620 1.00 37.67 433 TYR A O 1
ATOM 3210 N N . LYS A 1 438 ? 81.689 84.623 133.670 1.00 37.18 434 LYS A N 1
ATOM 3211 C CA . LYS A 1 438 ? 80.451 85.107 134.287 1.00 39.76 434 LYS A CA 1
ATOM 3212 C C . LYS A 1 438 ? 80.799 86.469 134.814 1.00 37.19 434 LYS A C 1
ATOM 3213 O O . LYS A 1 438 ? 81.864 86.636 135.374 1.00 36.96 434 LYS A O 1
ATOM 3219 N N . PRO A 1 439 ? 79.894 87.440 134.698 1.00 37.55 435 PRO A N 1
ATOM 3220 C CA . PRO A 1 439 ? 80.324 88.795 134.933 1.00 38.91 435 PRO A CA 1
ATOM 3221 C C . PRO A 1 439 ? 80.472 89.048 136.407 1.00 40.92 435 PRO A C 1
ATOM 3222 O O . PRO A 1 439 ? 80.002 88.258 137.216 1.00 41.36 435 PRO A O 1
ATOM 3226 N N . SER A 1 440 ? 81.144 90.143 136.736 1.00 44.60 436 SER A N 1
ATOM 3227 C CA . SER A 1 440 ? 81.173 90.641 138.091 1.00 45.74 436 SER A CA 1
ATOM 3228 C C . SER A 1 440 ? 79.762 91.105 138.326 1.00 46.32 436 SER A C 1
ATOM 3229 O O . SER A 1 440 ? 78.997 91.283 137.380 1.00 46.03 436 SER A O 1
ATOM 3232 N N . GLY A 1 441 ? 79.417 91.305 139.585 1.00 48.68 437 GLY A N 1
ATOM 3233 C CA . GLY A 1 441 ? 78.078 91.728 139.938 1.00 49.56 437 GLY A CA 1
ATOM 3234 C C . GLY A 1 441 ? 77.765 91.409 141.376 1.00 48.93 437 GLY A C 1
ATOM 3235 O O . GLY A 1 441 ? 78.643 91.039 142.153 1.00 50.26 437 GLY A O 1
ATOM 3236 N N . TYR A 1 442 ? 76.495 91.534 141.712 1.00 47.80 438 TYR A N 1
ATOM 3237 C CA . TYR A 1 442 ? 76.061 91.461 143.076 1.00 47.39 438 TYR A CA 1
ATOM 3238 C C . TYR A 1 442 ? 75.320 90.176 143.357 1.00 48.75 438 TYR A C 1
ATOM 3239 O O . TYR A 1 442 ? 74.650 89.614 142.500 1.00 49.38 438 TYR A O 1
ATOM 3248 N N . ASN A 1 443 ? 75.462 89.727 144.591 1.00 50.54 439 ASN A N 1
ATOM 3249 C CA . ASN A 1 443 ? 74.748 88.589 145.108 1.00 51.35 439 ASN A CA 1
ATOM 3250 C C . ASN A 1 443 ? 73.231 88.820 144.893 1.00 47.67 439 ASN A C 1
ATOM 3251 O O . ASN A 1 443 ? 72.732 89.917 145.123 1.00 45.99 439 ASN A O 1
ATOM 3256 N N . ILE A 1 444 ? 72.519 87.804 144.411 1.00 45.44 440 ILE A N 1
ATOM 3257 C CA . ILE A 1 444 ? 71.087 87.916 144.116 1.00 45.23 440 ILE A CA 1
ATOM 3258 C C . ILE A 1 444 ? 70.230 87.865 145.372 1.00 44.71 440 ILE A C 1
ATOM 3259 O O . ILE A 1 444 ? 69.253 88.605 145.478 1.00 44.49 440 ILE A O 1
ATOM 3264 N N . VAL A 1 445 ? 70.578 86.969 146.299 1.00 45.94 441 VAL A N 1
ATOM 3265 C CA . VAL A 1 445 ? 69.910 86.879 147.613 1.00 45.66 441 VAL A CA 1
ATOM 3266 C C . VAL A 1 445 ? 70.603 87.780 148.664 1.00 48.98 441 VAL A C 1
ATOM 3267 O O . VAL A 1 445 ? 71.821 87.741 148.833 1.00 49.84 441 VAL A O 1
ATOM 3271 N N . PRO A 1 446 ? 69.827 88.611 149.361 1.00 51.84 442 PRO A N 1
ATOM 3272 C CA . PRO A 1 446 ? 70.317 89.312 150.524 1.00 54.49 442 PRO A CA 1
ATOM 3273 C C . PRO A 1 446 ? 70.996 88.390 151.515 1.00 57.92 442 PRO A C 1
ATOM 3274 O O . PRO A 1 446 ? 70.559 87.269 151.703 1.00 59.90 442 PRO A O 1
ATOM 3278 N N . THR A 1 447 ? 72.062 88.868 152.134 1.00 62.58 443 THR A N 1
ATOM 3279 C CA . THR A 1 447 ? 72.668 88.205 153.272 1.00 65.57 443 THR A CA 1
ATOM 3280 C C . THR A 1 447 ? 72.562 89.222 154.389 1.00 69.79 443 THR A C 1
ATOM 3281 O O . THR A 1 447 ? 72.748 90.414 154.154 1.00 72.07 443 THR A O 1
ATOM 3285 N N . ALA A 1 448 ? 72.259 88.784 155.601 1.00 74.45 444 ALA A N 1
ATOM 3286 C CA . ALA A 1 448 ? 72.358 89.692 156.736 1.00 76.48 444 ALA A CA 1
ATOM 3287 C C . ALA A 1 448 ? 73.838 89.974 156.997 1.00 78.43 444 ALA A C 1
ATOM 3288 O O . ALA A 1 448 ? 74.706 89.185 156.610 1.00 79.37 444 ALA A O 1
ATOM 3290 N N . GLY A 1 449 ? 74.129 91.132 157.591 1.00 81.46 445 GLY A N 1
ATOM 3291 C CA . GLY A 1 449 ? 75.433 91.350 158.211 1.00 83.88 445 GLY A CA 1
ATOM 3292 C C . GLY A 1 449 ? 76.552 91.839 157.312 1.00 86.18 445 GLY A C 1
ATOM 3293 O O . GLY A 1 449 ? 77.156 92.879 157.593 1.00 86.89 445 GLY A O 1
ATOM 3294 N N . LEU A 1 450 ? 76.865 91.104 156.248 1.00 87.95 446 LEU A N 1
ATOM 3295 C CA . LEU A 1 450 ? 77.954 91.540 155.372 1.00 90.61 446 LEU A CA 1
ATOM 3296 C C . LEU A 1 450 ? 77.437 92.668 154.452 1.00 90.55 446 LEU A C 1
ATOM 3297 O O . LEU A 1 450 ? 76.336 92.569 153.891 1.00 89.91 446 LEU A O 1
ATOM 3302 N N . ASP A 1 451 ? 78.219 93.748 154.341 1.00 89.33 447 ASP A N 1
ATOM 3303 C CA . ASP A 1 451 ? 77.886 94.870 153.450 1.00 87.35 447 ASP A CA 1
ATOM 3304 C C . ASP A 1 451 ? 78.147 94.484 151.998 1.00 82.07 447 ASP A C 1
ATOM 3305 O O . ASP A 1 451 ? 79.013 93.653 151.714 1.00 81.03 447 ASP A O 1
ATOM 3310 N N . ALA A 1 452 ? 77.401 95.110 151.092 1.00 76.03 448 ALA A N 1
ATOM 3311 C CA . ALA A 1 452 ? 77.390 94.722 149.689 1.00 72.98 448 ALA A CA 1
ATOM 3312 C C . ALA A 1 452 ? 78.612 95.251 148.930 1.00 70.76 448 ALA A C 1
ATOM 3313 O O . ALA A 1 452 ? 78.644 96.414 148.516 1.00 71.13 448 ALA A O 1
ATOM 3315 N N . LYS A 1 453 ? 79.621 94.388 148.780 1.00 66.27 449 LYS A N 1
ATOM 3316 C CA . LYS A 1 453 ? 80.738 94.610 147.868 1.00 61.28 449 LYS A CA 1
ATOM 3317 C C . LYS A 1 453 ? 80.549 93.620 146.704 1.00 57.46 449 LYS A C 1
ATOM 3318 O O . LYS A 1 453 ? 80.415 92.429 146.936 1.00 57.94 449 LYS A O 1
ATOM 3320 N N . PRO A 1 454 ? 80.485 94.115 145.455 1.00 52.75 450 PRO A N 1
ATOM 3321 C CA . PRO A 1 454 ? 80.365 93.245 144.281 1.00 49.18 450 PRO A CA 1
ATOM 3322 C C . PRO A 1 454 ? 81.536 92.311 144.099 1.00 44.21 450 PRO A C 1
ATOM 3323 O O . PRO A 1 454 ? 82.665 92.724 144.283 1.00 42.59 450 PRO A O 1
ATOM 3327 N N . PHE A 1 455 ? 81.263 91.071 143.717 1.00 41.10 451 PHE A N 1
ATOM 3328 C CA . PHE A 1 455 ? 82.325 90.109 143.423 1.00 41.60 451 PHE A CA 1
ATOM 3329 C C . PHE A 1 455 ? 82.824 90.375 142.018 1.00 40.22 451 PHE A C 1
ATOM 3330 O O . PHE A 1 455 ? 82.132 91.023 141.244 1.00 40.54 451 PHE A O 1
ATOM 3338 N N . VAL A 1 456 ? 84.012 89.869 141.695 1.00 37.58 452 VAL A N 1
ATOM 3339 C CA . VAL A 1 456 ? 84.625 90.085 140.381 1.00 36.59 452 VAL A CA 1
ATOM 3340 C C . VAL A 1 456 ? 84.374 88.891 139.457 1.00 33.81 452 VAL A C 1
ATOM 3341 O O . VAL A 1 456 ? 84.048 87.804 139.915 1.00 35.40 452 VAL A O 1
ATOM 3345 N N . ALA A 1 457 ? 84.556 89.094 138.160 1.00 30.86 453 ALA A N 1
ATOM 3346 C CA . ALA A 1 457 ? 84.169 88.101 137.168 1.00 28.77 453 ALA A CA 1
ATOM 3347 C C . ALA A 1 457 ? 84.932 86.805 137.322 1.00 27.94 453 ALA A C 1
ATOM 3348 O O . ALA A 1 457 ? 86.118 86.813 137.593 1.00 28.99 453 ALA A O 1
ATOM 3350 N N . GLU A 1 458 ? 84.226 85.696 137.156 1.00 28.67 454 GLU A N 1
ATOM 3351 C CA . GLU A 1 458 ? 84.827 84.392 137.014 1.00 33.28 454 GLU A CA 1
ATOM 3352 C C . GLU A 1 458 ? 85.347 84.411 135.611 1.00 33.16 454 GLU A C 1
ATOM 3353 O O . GLU A 1 458 ? 84.820 85.135 134.785 1.00 36.97 454 GLU A O 1
ATOM 3359 N N . LYS A 1 459 ? 86.378 83.628 135.336 1.00 34.90 455 LYS A N 1
ATOM 3360 C CA . LYS A 1 459 ? 87.110 83.710 134.085 1.00 34.48 455 LYS A CA 1
ATOM 3361 C C . LYS A 1 459 ? 87.538 82.311 133.703 1.00 33.52 455 LYS A C 1
ATOM 3362 O O . LYS A 1 459 ? 88.371 81.722 134.370 1.00 33.69 455 LYS A O 1
ATOM 3368 N N . SER A 1 460 ? 86.962 81.769 132.644 1.00 34.76 456 SER A N 1
ATOM 3369 C CA . SER A 1 460 ? 87.361 80.455 132.153 1.00 36.52 456 SER A CA 1
ATOM 3370 C C . SER A 1 460 ? 88.253 80.619 130.940 1.00 34.25 456 SER A C 1
ATOM 3371 O O . SER A 1 460 ? 88.259 81.682 130.332 1.00 32.72 456 SER A O 1
ATOM 3374 N N . ILE A 1 461 ? 89.005 79.574 130.598 1.00 32.95 457 ILE A N 1
ATOM 3375 C CA . ILE A 1 461 ? 89.851 79.600 129.413 1.00 34.97 457 ILE A CA 1
ATOM 3376 C C . ILE A 1 461 ? 90.249 78.198 128.983 1.00 36.27 457 ILE A C 1
ATOM 3377 O O . ILE A 1 461 ? 90.917 77.494 129.723 1.00 38.12 457 ILE A O 1
ATOM 3382 N N . ASN A 1 462 ? 89.845 77.819 127.769 1.00 38.87 458 ASN A N 1
ATOM 3383 C CA . ASN A 1 462 ? 89.908 76.443 127.288 1.00 40.13 458 ASN A CA 1
ATOM 3384 C C . ASN A 1 462 ? 90.858 76.301 126.125 1.00 38.70 458 ASN A C 1
ATOM 3385 O O . ASN A 1 462 ? 90.861 77.139 125.249 1.00 42.06 458 ASN A O 1
ATOM 3390 N N . TYR A 1 463 ? 91.643 75.228 126.115 1.00 37.78 459 TYR A N 1
ATOM 3391 C CA . TYR A 1 463 ? 92.445 74.843 124.965 1.00 39.33 459 TYR A CA 1
ATOM 3392 C C . TYR A 1 463 ? 91.930 73.491 124.490 1.00 39.30 459 TYR A C 1
ATOM 3393 O O . TYR A 1 463 ? 91.792 72.581 125.293 1.00 38.84 459 TYR A O 1
ATOM 3402 N N . GLU A 1 464 ? 91.647 73.353 123.195 1.00 40.53 460 GLU A N 1
ATOM 3403 C CA . GLU A 1 464 ? 91.014 72.141 122.664 1.00 43.46 460 GLU A CA 1
ATOM 3404 C C . GLU A 1 464 ? 91.698 71.669 121.405 1.00 40.60 460 GLU A C 1
ATOM 3405 O O . GLU A 1 464 ? 92.020 72.470 120.539 1.00 40.10 460 GLU A O 1
ATOM 3411 N N . LEU A 1 465 ? 91.905 70.364 121.298 1.00 40.81 461 LEU A N 1
ATOM 3412 C CA . LEU A 1 465 ? 92.453 69.761 120.083 1.00 41.40 461 LEU A CA 1
ATOM 3413 C C . LEU A 1 465 ? 91.534 68.619 119.705 1.00 41.76 461 LEU A C 1
ATOM 3414 O O . LEU A 1 465 ? 91.348 67.688 120.483 1.00 40.09 461 LEU A O 1
ATOM 3419 N N . GLY A 1 466 ? 90.944 68.704 118.515 1.00 43.56 462 GLY A N 1
ATOM 3420 C CA . GLY A 1 466 ? 89.942 67.730 118.088 1.00 42.14 462 GLY A CA 1
ATOM 3421 C C . GLY A 1 466 ? 89.898 67.484 116.600 1.00 39.67 462 GLY A C 1
ATOM 3422 O O . GLY A 1 466 ? 90.460 68.242 115.822 1.00 39.08 462 GLY A O 1
ATOM 3423 N N . THR A 1 467 ? 89.197 66.420 116.227 1.00 38.71 463 THR A N 1
ATOM 3424 C CA . THR A 1 467 ? 89.084 65.988 114.857 1.00 41.14 463 THR A CA 1
ATOM 3425 C C . THR A 1 467 ? 87.638 65.620 114.511 1.00 44.25 463 THR A C 1
ATOM 3426 O O . THR A 1 467 ? 86.880 65.219 115.383 1.00 45.86 463 THR A O 1
ATOM 3430 N N A ARG A 1 468 ? 87.283 65.755 113.235 0.50 46.40 464 ARG A N 1
ATOM 3431 N N B ARG A 1 468 ? 87.255 65.780 113.244 0.50 47.40 464 ARG A N 1
ATOM 3432 C CA A ARG A 1 468 ? 85.977 65.325 112.723 0.50 47.55 464 ARG A CA 1
ATOM 3433 C CA B ARG A 1 468 ? 85.944 65.310 112.755 0.50 49.07 464 ARG A CA 1
ATOM 3434 C C A ARG A 1 468 ? 86.122 64.620 111.375 0.50 47.50 464 ARG A C 1
ATOM 3435 C C B ARG A 1 468 ? 86.058 64.664 111.367 0.50 48.27 464 ARG A C 1
ATOM 3436 O O A ARG A 1 468 ? 86.872 65.074 110.514 0.50 47.57 464 ARG A O 1
ATOM 3437 O O B ARG A 1 468 ? 86.729 65.193 110.482 0.50 48.09 464 ARG A O 1
ATOM 3452 N N . TYR A 1 469 ? 85.372 63.536 111.192 1.00 47.63 465 TYR A N 1
ATOM 3453 C CA . TYR A 1 469 ? 85.405 62.766 109.966 1.00 49.18 465 TYR A CA 1
ATOM 3454 C C . TYR A 1 469 ? 83.988 62.526 109.483 1.00 52.17 465 TYR A C 1
ATOM 3455 O O . TYR A 1 469 ? 83.261 61.764 110.099 1.00 52.77 465 TYR A O 1
ATOM 3464 N N . GLU A 1 470 ? 83.598 63.169 108.381 1.00 56.43 466 GLU A N 1
ATOM 3465 C CA . GLU A 1 470 ? 82.219 63.104 107.879 1.00 58.90 466 GLU A CA 1
ATOM 3466 C C . GLU A 1 470 ? 82.107 62.478 106.470 1.00 60.31 466 GLU A C 1
ATOM 3467 O O . GLU A 1 470 ? 82.499 63.074 105.471 1.00 62.10 466 GLU A O 1
ATOM 3470 N N . THR A 1 471 ? 81.565 61.265 106.424 1.00 61.91 467 THR A N 1
ATOM 3471 C CA . THR A 1 471 ? 81.182 60.561 105.194 1.00 61.20 467 THR A CA 1
ATOM 3472 C C . THR A 1 471 ? 79.670 60.752 104.998 1.00 64.07 467 THR A C 1
ATOM 3473 O O . THR A 1 471 ? 79.028 61.492 105.756 1.00 63.59 467 THR A O 1
ATOM 3477 N N . ALA A 1 472 ? 79.108 60.133 103.964 1.00 67.00 468 ALA A N 1
ATOM 3478 C CA . ALA A 1 472 ? 77.656 60.077 103.784 1.00 67.14 468 ALA A CA 1
ATOM 3479 C C . ALA A 1 472 ? 77.021 59.187 104.846 1.00 66.73 468 ALA A C 1
ATOM 3480 O O . ALA A 1 472 ? 75.982 59.530 105.399 1.00 63.67 468 ALA A O 1
ATOM 3482 N N . ASP A 1 473 ? 77.663 58.050 105.118 1.00 68.50 469 ASP A N 1
ATOM 3483 C CA . ASP A 1 473 ? 77.153 57.041 106.065 1.00 70.88 469 ASP A CA 1
ATOM 3484 C C . ASP A 1 473 ? 77.761 57.093 107.469 1.00 67.54 469 ASP A C 1
ATOM 3485 O O . ASP A 1 473 ? 77.340 56.323 108.337 1.00 66.10 469 ASP A O 1
ATOM 3490 N N . VAL A 1 474 ? 78.745 57.969 107.691 1.00 63.60 470 VAL A N 1
ATOM 3491 C CA . VAL A 1 474 ? 79.501 57.975 108.949 1.00 60.16 470 VAL A CA 1
ATOM 3492 C C . VAL A 1 474 ? 79.903 59.386 109.422 1.00 59.54 470 VAL A C 1
ATOM 3493 O O . VAL A 1 474 ? 80.465 60.167 108.666 1.00 60.55 470 VAL A O 1
ATOM 3497 N N . THR A 1 475 ? 79.594 59.707 110.675 1.00 58.36 471 THR A N 1
ATOM 3498 C CA . THR A 1 475 ? 80.159 60.882 111.331 1.00 58.67 471 THR A CA 1
ATOM 3499 C C . THR A 1 475 ? 80.910 60.421 112.573 1.00 56.95 471 THR A C 1
ATOM 3500 O O . THR A 1 475 ? 80.364 59.696 113.403 1.00 57.90 471 THR A O 1
ATOM 3504 N N . LEU A 1 476 ? 82.171 60.827 112.675 1.00 54.29 472 LEU A N 1
ATOM 3505 C CA . LEU A 1 476 ? 82.995 60.535 113.834 1.00 52.25 472 LEU A CA 1
ATOM 3506 C C . LEU A 1 476 ? 83.601 61.849 114.276 1.00 51.07 472 LEU A C 1
ATOM 3507 O O . LEU A 1 476 ? 83.951 62.678 113.448 1.00 54.56 472 LEU A O 1
ATOM 3512 N N . GLN A 1 477 ? 83.712 62.038 115.582 1.00 49.06 473 GLN A N 1
ATOM 3513 C CA . GLN A 1 477 ? 84.103 63.314 116.155 1.00 47.25 473 GLN A CA 1
ATOM 3514 C C . GLN A 1 477 ? 84.721 63.027 117.508 1.00 45.45 473 GLN A C 1
ATOM 3515 O O . GLN A 1 477 ? 84.082 62.391 118.340 1.00 50.34 473 GLN A O 1
ATOM 3521 N N . ALA A 1 478 ? 85.960 63.453 117.728 1.00 40.83 474 ALA A N 1
ATOM 3522 C CA . ALA A 1 478 ? 86.612 63.251 119.015 1.00 36.86 474 ALA A CA 1
ATOM 3523 C C . ALA A 1 478 ? 87.429 64.472 119.335 1.00 35.24 474 ALA A C 1
ATOM 3524 O O . ALA A 1 478 ? 87.857 65.162 118.429 1.00 35.03 474 ALA A O 1
ATOM 3526 N N . ALA A 1 479 ? 87.627 64.752 120.620 1.00 35.48 475 ALA A N 1
ATOM 3527 C CA . ALA A 1 479 ? 88.407 65.921 121.040 1.00 34.24 475 ALA A CA 1
ATOM 3528 C C . ALA A 1 479 ? 89.076 65.702 122.389 1.00 34.04 475 ALA A C 1
ATOM 3529 O O . ALA A 1 479 ? 88.682 64.828 123.161 1.00 33.33 475 ALA A O 1
ATOM 3531 N N . THR A 1 480 ? 90.106 66.500 122.645 1.00 34.11 476 THR A N 1
ATOM 3532 C CA . THR A 1 480 ? 90.818 66.502 123.921 1.00 34.08 476 THR A CA 1
ATOM 3533 C C . THR A 1 480 ? 90.996 67.951 124.396 1.00 33.86 476 THR A C 1
ATOM 3534 O O . THR A 1 480 ? 91.179 68.865 123.580 1.00 34.80 476 THR A O 1
ATOM 3538 N N . PHE A 1 481 ? 90.913 68.184 125.701 1.00 33.54 477 PHE A N 1
ATOM 3539 C CA . PHE A 1 481 ? 90.707 69.550 126.159 1.00 36.12 477 PHE A CA 1
ATOM 3540 C C . PHE A 1 481 ? 91.018 69.803 127.614 1.00 35.10 477 PHE A C 1
ATOM 3541 O O . PHE A 1 481 ? 90.960 68.910 128.438 1.00 35.00 477 PHE A O 1
ATOM 3549 N N . TYR A 1 482 ? 91.293 71.064 127.909 1.00 34.98 478 TYR A N 1
ATOM 3550 C CA . TYR A 1 482 ? 91.694 71.503 129.222 1.00 36.63 478 TYR A CA 1
ATOM 3551 C C . TYR A 1 482 ? 91.067 72.880 129.421 1.00 38.06 478 TYR A C 1
ATOM 3552 O O . TYR A 1 482 ? 91.226 73.756 128.584 1.00 41.13 478 TYR A O 1
ATOM 3561 N N . THR A 1 483 ? 90.329 73.058 130.509 1.00 38.87 479 THR A N 1
ATOM 3562 C CA . THR A 1 483 ? 89.731 74.342 130.839 1.00 38.40 479 THR A CA 1
ATOM 3563 C C . THR A 1 483 ? 90.224 74.717 132.208 1.00 36.83 479 THR A C 1
ATOM 3564 O O . THR A 1 483 ? 90.349 73.861 133.078 1.00 35.13 479 THR A O 1
ATOM 3568 N N . HIS A 1 484 ? 90.496 75.996 132.397 1.00 35.93 480 HIS A N 1
ATOM 3569 C CA . HIS A 1 484 ? 90.951 76.496 133.667 1.00 37.32 480 HIS A CA 1
ATOM 3570 C C . HIS A 1 484 ? 90.025 77.619 134.044 1.00 36.32 480 HIS A C 1
ATOM 3571 O O . HIS A 1 484 ? 89.972 78.621 133.347 1.00 39.93 480 HIS A O 1
ATOM 3578 N N . THR A 1 485 ? 89.286 77.448 135.134 1.00 35.30 481 THR A N 1
ATOM 3579 C CA . THR A 1 485 ? 88.387 78.485 135.626 1.00 34.09 481 THR A CA 1
ATOM 3580 C C . THR A 1 485 ? 89.014 79.110 136.846 1.00 31.28 481 THR A C 1
ATOM 3581 O O . THR A 1 485 ? 89.725 78.427 137.572 1.00 29.31 481 THR A O 1
ATOM 3585 N N . LYS A 1 486 ? 88.758 80.394 137.073 1.00 30.13 482 LYS A N 1
ATOM 3586 C CA . LYS A 1 486 ? 89.361 81.097 138.205 1.00 35.94 482 LYS A CA 1
ATOM 3587 C C . LYS A 1 486 ? 88.482 82.223 138.726 1.00 34.98 482 LYS A C 1
ATOM 3588 O O . LYS A 1 486 ? 87.535 82.602 138.077 1.00 36.11 482 LYS A O 1
ATOM 3594 N N . ASP A 1 487 ? 88.815 82.749 139.901 1.00 38.34 483 ASP A N 1
ATOM 3595 C CA . ASP A 1 487 ? 87.951 83.670 140.642 1.00 41.46 483 ASP A CA 1
ATOM 3596 C C . ASP A 1 487 ? 86.509 83.171 140.676 1.00 40.07 483 ASP A C 1
ATOM 3597 O O . ASP A 1 487 ? 85.576 83.933 140.441 1.00 36.49 483 ASP A O 1
ATOM 3610 N N . GLN A 1 489 ? 82.873 81.999 141.568 1.00 48.17 485 GLN A N 1
ATOM 3611 C CA . GLN A 1 489 ? 81.893 82.453 142.531 1.00 50.46 485 GLN A CA 1
ATOM 3612 C C . GLN A 1 489 ? 81.263 81.249 143.249 1.00 50.94 485 GLN A C 1
ATOM 3613 O O . GLN A 1 489 ? 80.655 80.393 142.606 1.00 51.47 485 GLN A O 1
ATOM 3619 N N . LEU A 1 490 ? 81.411 81.194 144.581 1.00 51.46 486 LEU A N 1
ATOM 3620 C CA . LEU A 1 490 ? 81.015 80.019 145.377 1.00 50.06 486 LEU A CA 1
ATOM 3621 C C . LEU A 1 490 ? 80.207 80.327 146.657 1.00 49.78 486 LEU A C 1
ATOM 3622 O O . LEU A 1 490 ? 80.601 81.135 147.502 1.00 46.55 486 LEU A O 1
ATOM 3627 N N . GLN A 1 498 ? 75.597 83.901 155.222 1.00 88.89 494 GLN A N 1
ATOM 3628 C CA . GLN A 1 498 ? 76.036 83.329 153.947 1.00 90.11 494 GLN A CA 1
ATOM 3629 C C . GLN A 1 498 ? 76.605 84.433 153.037 1.00 88.25 494 GLN A C 1
ATOM 3630 O O . GLN A 1 498 ? 76.526 85.612 153.369 1.00 88.67 494 GLN A O 1
ATOM 3636 N N . THR A 1 499 ? 77.174 84.039 151.894 1.00 86.89 495 THR A N 1
ATOM 3637 C CA . THR A 1 499 ? 77.916 84.956 151.007 1.00 83.67 495 THR A CA 1
ATOM 3638 C C . THR A 1 499 ? 78.092 84.390 149.576 1.00 81.05 495 THR A C 1
ATOM 3639 O O . THR A 1 499 ? 77.978 83.171 149.342 1.00 79.89 495 THR A O 1
ATOM 3643 N N . LEU A 1 500 ? 78.334 85.289 148.622 1.00 76.68 496 LEU A N 1
ATOM 3644 C CA . LEU A 1 500 ? 78.797 84.895 147.293 1.00 75.03 496 LEU A CA 1
ATOM 3645 C C . LEU A 1 500 ? 79.976 85.776 146.904 1.00 74.70 496 LEU A C 1
ATOM 3646 O O . LEU A 1 500 ? 79.807 86.889 146.404 1.00 76.30 496 LEU A O 1
ATOM 3651 N N . SER A 1 501 ? 81.171 85.269 147.191 1.00 72.76 497 SER A N 1
ATOM 3652 C CA . SER A 1 501 ? 82.424 85.912 146.836 1.00 70.94 497 SER A CA 1
ATOM 3653 C C . SER A 1 501 ? 83.166 84.942 145.947 1.00 66.70 497 SER A C 1
ATOM 3654 O O . SER A 1 501 ? 82.761 83.790 145.829 1.00 64.23 497 SER A O 1
ATOM 3657 N N . ASN A 1 502 ? 84.253 85.410 145.338 1.00 63.64 498 ASN A N 1
ATOM 3658 C CA . ASN A 1 502 ? 85.042 84.581 144.425 1.00 61.59 498 ASN A CA 1
ATOM 3659 C C . ASN A 1 502 ? 86.304 84.065 145.077 1.00 56.94 498 ASN A C 1
ATOM 3660 O O . ASN A 1 502 ? 87.199 84.817 145.414 1.00 56.60 498 ASN A O 1
ATOM 3665 N N . ALA A 1 503 ? 86.366 82.757 145.218 1.00 53.11 499 ALA A N 1
ATOM 3666 C CA . ALA A 1 503 ? 87.382 82.142 146.008 1.00 52.79 499 ALA A CA 1
ATOM 3667 C C . ALA A 1 503 ? 87.482 80.702 145.548 1.00 51.89 499 ALA A C 1
ATOM 3668 O O . ALA A 1 503 ? 87.000 79.793 146.228 1.00 56.12 499 ALA A O 1
ATOM 3670 N N . GLY A 1 504 ? 88.083 80.485 144.384 1.00 46.99 500 GLY A N 1
ATOM 3671 C CA . GLY A 1 504 ? 88.089 79.150 143.815 1.00 44.16 500 GLY A CA 1
ATOM 3672 C C . GLY A 1 504 ? 88.799 79.061 142.493 1.00 42.09 500 GLY A C 1
ATOM 3673 O O . GLY A 1 504 ? 88.866 80.022 141.754 1.00 41.42 500 GLY A O 1
ATOM 3674 N N . LYS A 1 505 ? 89.338 77.890 142.209 1.00 40.64 501 LYS A N 1
ATOM 3675 C CA . LYS A 1 505 ? 90.053 77.645 140.980 1.00 43.24 501 LYS A CA 1
ATOM 3676 C C . LYS A 1 505 ? 89.817 76.202 140.658 1.00 40.44 501 LYS A C 1
ATOM 3677 O O . LYS A 1 505 ? 89.790 75.378 141.562 1.00 39.46 501 LYS A O 1
ATOM 3683 N N . ALA A 1 506 ? 89.648 75.893 139.380 1.00 40.06 502 ALA A N 1
ATOM 3684 C CA . ALA A 1 506 ? 89.344 74.533 138.966 1.00 40.43 502 ALA A CA 1
ATOM 3685 C C . ALA A 1 506 ? 90.033 74.217 137.657 1.00 40.36 502 ALA A C 1
ATOM 3686 O O . ALA A 1 506 ? 90.315 75.123 136.875 1.00 41.59 502 ALA A O 1
ATOM 3688 N N . ASP A 1 507 ? 90.312 72.940 137.430 1.00 38.29 503 ASP A N 1
ATOM 3689 C CA . ASP A 1 507 ? 90.961 72.516 136.207 1.00 42.74 503 ASP A CA 1
ATOM 3690 C C . ASP A 1 507 ? 90.237 71.309 135.676 1.00 42.05 503 ASP A C 1
ATOM 3691 O O . ASP A 1 507 ? 90.280 70.243 136.270 1.00 42.37 503 ASP A O 1
ATOM 3696 N N . ALA A 1 508 ? 89.572 71.472 134.547 1.00 43.02 504 ALA A N 1
ATOM 3697 C CA . ALA A 1 508 ? 88.865 70.365 133.929 1.00 43.34 504 ALA A CA 1
ATOM 3698 C C . ALA A 1 508 ? 89.635 69.959 132.698 1.00 42.20 504 ALA A C 1
ATOM 3699 O O . ALA A 1 508 ? 89.983 70.805 131.878 1.00 42.25 504 ALA A O 1
ATOM 3701 N N . THR A 1 509 ? 89.914 68.665 132.583 1.00 39.66 505 THR A N 1
ATOM 3702 C CA . THR A 1 509 ? 90.600 68.136 131.420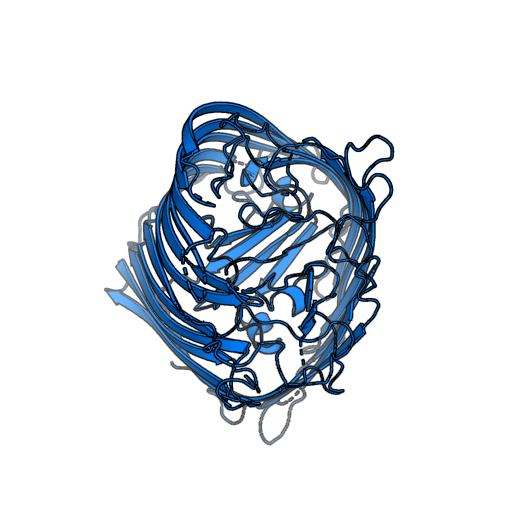 1.00 38.09 505 THR A CA 1
ATOM 3703 C C . THR A 1 509 ? 90.056 66.753 131.125 1.00 36.99 505 THR A C 1
ATOM 3704 O O . THR A 1 509 ? 89.762 66.010 132.049 1.00 38.89 505 THR A O 1
ATOM 3708 N N . GLY A 1 510 ? 89.929 66.403 129.848 1.00 35.87 506 GLY A N 1
ATOM 3709 C CA . GLY A 1 510 ? 89.349 65.124 129.468 1.00 34.09 506 GLY A CA 1
ATOM 3710 C C . GLY A 1 510 ? 89.373 64.877 127.974 1.00 34.60 506 GLY A C 1
ATOM 3711 O O . GLY A 1 510 ? 90.030 65.604 127.228 1.00 31.80 506 GLY A O 1
ATOM 3712 N N . VAL A 1 511 ? 88.640 63.842 127.553 1.00 35.64 507 VAL A N 1
ATOM 3713 C CA . VAL A 1 511 ? 88.514 63.459 126.144 1.00 34.33 507 VAL A CA 1
ATOM 3714 C C . VAL A 1 511 ? 87.091 62.972 125.833 1.00 36.71 507 VAL A C 1
ATOM 3715 O O . VAL A 1 511 ? 86.516 62.243 126.622 1.00 36.21 507 VAL A O 1
ATOM 3719 N N . GLU A 1 512 ? 86.539 63.385 124.688 1.00 39.88 508 GLU A N 1
ATOM 3720 C CA . GLU A 1 512 ? 85.192 62.989 124.252 1.00 42.44 508 GLU A CA 1
ATOM 3721 C C . GLU A 1 512 ? 85.275 62.311 122.901 1.00 41.61 508 GLU A C 1
ATOM 3722 O O . GLU A 1 512 ? 86.160 62.605 122.106 1.00 41.61 508 GLU A O 1
ATOM 3728 N N . LEU A 1 513 ? 84.336 61.405 122.658 1.00 43.52 509 LEU A N 1
ATOM 3729 C CA . LEU A 1 513 ? 84.159 60.743 121.379 1.00 45.18 509 LEU A CA 1
ATOM 3730 C C . LEU A 1 513 ? 82.660 60.611 121.117 1.00 50.11 509 LEU A C 1
ATOM 3731 O O . LEU A 1 513 ? 81.922 60.095 121.959 1.00 51.11 509 LEU A O 1
ATOM 3736 N N . GLU A 1 514 ? 82.212 61.094 119.962 1.00 54.44 510 GLU A N 1
ATOM 3737 C CA . GLU A 1 514 ? 80.854 60.863 119.486 1.00 58.65 510 GLU A CA 1
ATOM 3738 C C . GLU A 1 514 ? 80.951 60.282 118.076 1.00 54.98 510 GLU A C 1
ATOM 3739 O O . GLU A 1 514 ? 81.717 60.784 117.265 1.00 55.43 510 GLU A O 1
ATOM 3745 N N . ALA A 1 515 ? 80.192 59.225 117.787 1.00 53.47 511 ALA A N 1
ATOM 3746 C CA . ALA A 1 515 ? 80.228 58.582 116.467 1.00 52.22 511 ALA A CA 1
ATOM 3747 C C . ALA A 1 515 ? 78.865 58.021 116.084 1.00 54.00 511 ALA A C 1
ATOM 3748 O O . ALA A 1 515 ? 78.122 57.544 116.939 1.00 55.07 511 ALA A O 1
ATOM 3750 N N . LYS A 1 516 ? 78.556 58.066 114.789 1.00 57.17 512 LYS A N 1
ATOM 3751 C CA . LYS A 1 516 ? 77.232 57.697 114.258 1.00 59.36 512 LYS A CA 1
ATOM 3752 C C . LYS A 1 516 ? 77.389 56.975 112.922 1.00 53.61 512 LYS A C 1
ATOM 3753 O O . LYS A 1 516 ? 78.143 57.426 112.082 1.00 51.79 512 LYS A O 1
ATOM 3759 N N . TRP A 1 517 ? 76.690 55.862 112.724 1.00 51.96 513 TRP A N 1
ATOM 3760 C CA . TRP A 1 517 ? 76.903 55.016 111.537 1.00 52.36 513 TRP A CA 1
ATOM 3761 C C . TRP A 1 517 ? 75.608 54.437 110.991 1.00 53.79 513 TRP A C 1
ATOM 3762 O O . TRP A 1 517 ? 75.003 53.594 111.645 1.00 52.97 513 TRP A O 1
ATOM 3773 N N . ARG A 1 518 ? 75.201 54.875 109.792 1.00 57.00 514 ARG A N 1
ATOM 3774 C CA . ARG A 1 518 ? 74.028 54.286 109.100 1.00 59.87 514 ARG A CA 1
ATOM 3775 C C . ARG A 1 518 ? 74.450 53.015 108.370 1.00 57.00 514 ARG A C 1
ATOM 3776 O O . ARG A 1 518 ? 74.801 53.052 107.196 1.00 57.80 514 ARG A O 1
ATOM 3784 N N . PHE A 1 519 ? 74.414 51.891 109.071 1.00 54.50 515 PHE A N 1
ATOM 3785 C CA . PHE A 1 519 ? 74.961 50.663 108.525 1.00 55.62 515 PHE A CA 1
ATOM 3786 C C . PHE A 1 519 ? 74.104 50.155 107.376 1.00 58.41 515 PHE A C 1
ATOM 3787 O O . PHE A 1 519 ? 74.613 49.943 106.286 1.00 60.65 515 PHE A O 1
ATOM 3795 N N . ALA A 1 520 ? 72.805 49.995 107.609 1.00 62.78 516 ALA A N 1
ATOM 3796 C CA . ALA A 1 520 ? 71.836 49.715 106.539 1.00 64.39 516 ALA A CA 1
ATOM 3797 C C . ALA A 1 520 ? 71.185 51.032 106.088 1.00 66.18 516 ALA A C 1
ATOM 3798 O O . ALA A 1 520 ? 71.597 52.106 106.531 1.00 67.19 516 ALA A O 1
ATOM 3800 N N . PRO A 1 521 ? 70.195 50.963 105.175 1.00 68.63 517 PRO A N 1
ATOM 3801 C CA . PRO A 1 521 ? 69.330 52.124 104.922 1.00 67.69 517 PRO A CA 1
ATOM 3802 C C . PRO A 1 521 ? 68.116 52.110 105.850 1.00 65.31 517 PRO A C 1
ATOM 3803 O O . PRO A 1 521 ? 67.512 51.054 106.056 1.00 62.09 517 PRO A O 1
ATOM 3807 N N . GLY A 1 522 ? 67.787 53.274 106.413 1.00 64.46 518 GLY A N 1
ATOM 3808 C CA . GLY A 1 522 ? 66.734 53.393 107.434 1.00 64.83 518 GLY A CA 1
ATOM 3809 C C . GLY A 1 522 ? 67.176 53.146 108.881 1.00 63.88 518 GLY A C 1
ATOM 3810 O O . GLY A 1 522 ? 66.436 53.455 109.816 1.00 63.21 518 GLY A O 1
ATOM 3811 N N . TRP A 1 523 ? 68.376 52.589 109.064 1.00 61.71 519 TRP A N 1
ATOM 3812 C CA . TRP A 1 523 ? 68.926 52.283 110.382 1.00 58.34 519 TRP A CA 1
ATOM 3813 C C . TRP A 1 523 ? 70.144 53.139 110.679 1.00 58.93 519 TRP A C 1
ATOM 3814 O O . TRP A 1 523 ? 70.896 53.483 109.763 1.00 58.71 519 TRP A O 1
ATOM 3825 N N . SER A 1 524 ? 70.339 53.458 111.961 1.00 58.09 520 SER A N 1
ATOM 3826 C CA . SER A 1 524 ? 71.566 54.098 112.426 1.00 56.86 520 SER A CA 1
ATOM 3827 C C . SER A 1 524 ? 71.948 53.618 113.826 1.00 53.63 520 SER A C 1
ATOM 3828 O O . SER A 1 524 ? 71.098 53.153 114.596 1.00 49.64 520 SER A O 1
ATOM 3831 N N . TRP A 1 525 ? 73.240 53.747 114.125 1.00 51.64 521 TRP A N 1
ATOM 3832 C CA . TRP A 1 525 ? 73.828 53.307 115.377 1.00 50.87 521 TRP A CA 1
ATOM 3833 C C . TRP A 1 525 ? 74.650 54.452 115.955 1.00 49.64 521 TRP A C 1
ATOM 3834 O O . TRP A 1 525 ? 75.623 54.861 115.345 1.00 48.73 521 TRP A O 1
ATOM 3845 N N . ASP A 1 526 ? 74.237 54.995 117.104 1.00 50.53 522 ASP A N 1
ATOM 3846 C CA . ASP A 1 526 ? 74.969 56.092 117.763 1.00 51.83 522 ASP A CA 1
ATOM 3847 C C . ASP A 1 526 ? 75.811 55.468 118.840 1.00 47.82 522 ASP A C 1
ATOM 3848 O O . ASP A 1 526 ? 75.398 54.482 119.446 1.00 47.96 522 ASP A O 1
ATOM 3853 N N . ILE A 1 527 ? 76.974 56.060 119.090 1.00 43.37 523 ILE A N 1
ATOM 3854 C CA . ILE A 1 527 ? 77.794 55.704 120.235 1.00 39.96 523 ILE A CA 1
ATOM 3855 C C . ILE A 1 527 ? 78.449 56.960 120.762 1.00 40.54 523 ILE A C 1
ATOM 3856 O O . ILE A 1 527 ? 78.703 57.895 120.001 1.00 42.48 523 ILE A O 1
ATOM 3861 N N . ASN A 1 528 ? 78.700 57.007 122.065 1.00 40.56 524 ASN A N 1
ATOM 3862 C CA . ASN A 1 528 ? 79.430 58.136 122.640 1.00 40.41 524 ASN A CA 1
ATOM 3863 C C . ASN A 1 528 ? 80.000 57.848 124.016 1.00 39.01 524 ASN A C 1
ATOM 3864 O O . ASN A 1 528 ? 79.467 57.043 124.769 1.00 36.87 524 ASN A O 1
ATOM 3869 N N . GLY A 1 529 ? 81.073 58.556 124.336 1.00 37.80 525 GLY A N 1
ATOM 3870 C CA . GLY A 1 529 ? 81.778 58.364 125.584 1.00 36.47 525 GLY A CA 1
ATOM 3871 C C . GLY A 1 529 ? 82.649 59.564 125.874 1.00 35.18 525 GLY A C 1
ATOM 3872 O O . GLY A 1 529 ? 83.118 60.228 124.962 1.00 36.56 525 GLY A O 1
ATOM 3873 N N . ASN A 1 530 ? 82.845 59.848 127.152 1.00 33.74 526 ASN A N 1
ATOM 3874 C CA . ASN A 1 530 ? 83.720 60.908 127.579 1.00 33.09 526 ASN A CA 1
ATOM 3875 C C . ASN A 1 530 ? 84.326 60.505 128.900 1.00 32.06 526 ASN A C 1
ATOM 3876 O O . ASN A 1 530 ? 83.668 59.832 129.682 1.00 33.05 526 ASN A O 1
ATOM 3881 N N . VAL A 1 531 ? 85.585 60.877 129.125 1.00 32.72 527 VAL A N 1
ATOM 3882 C CA . VAL A 1 531 ? 86.249 60.676 130.410 1.00 31.09 527 VAL A CA 1
ATOM 3883 C C . VAL A 1 531 ? 86.894 61.979 130.835 1.00 33.91 527 VAL A C 1
ATOM 3884 O O . VAL A 1 531 ? 87.718 62.523 130.105 1.00 36.29 527 VAL A O 1
ATOM 3888 N N . ILE A 1 532 ? 86.507 62.477 132.009 1.00 35.63 528 ILE A N 1
ATOM 3889 C CA . ILE A 1 532 ? 86.906 63.801 132.468 1.00 38.15 528 ILE A CA 1
ATOM 3890 C C . ILE A 1 532 ? 87.392 63.748 133.906 1.00 37.76 528 ILE A C 1
ATOM 3891 O O . ILE A 1 532 ? 86.890 62.968 134.698 1.00 37.63 528 ILE A O 1
ATOM 3896 N N . ARG A 1 533 ? 88.390 64.565 134.225 1.00 39.68 529 ARG A N 1
ATOM 3897 C CA . ARG A 1 533 ? 88.771 64.819 135.601 1.00 44.67 529 ARG A CA 1
ATOM 3898 C C . ARG A 1 533 ? 88.678 66.315 135.802 1.00 42.33 529 ARG A C 1
ATOM 3899 O O . ARG A 1 533 ? 89.376 67.078 135.138 1.00 43.77 529 ARG A O 1
ATOM 3907 N N . SER A 1 534 ? 87.794 66.736 136.696 1.00 42.23 530 SER A N 1
ATOM 3908 C CA . SER A 1 534 ? 87.644 68.144 137.003 1.00 43.72 530 SER A CA 1
ATOM 3909 C C . SER A 1 534 ? 87.744 68.321 138.500 1.00 41.74 530 SER A C 1
ATOM 3910 O O . SER A 1 534 ? 86.885 67.856 139.230 1.00 43.41 530 SER A O 1
ATOM 3913 N N . GLU A 1 535 ? 88.803 68.992 138.936 1.00 41.12 531 GLU A N 1
ATOM 3914 C CA . GLU A 1 535 ? 89.147 69.143 140.342 1.00 42.17 531 GLU A CA 1
ATOM 3915 C C . GLU A 1 535 ? 89.472 70.593 140.631 1.00 38.99 531 GLU A C 1
ATOM 3916 O O . GLU A 1 535 ? 89.940 71.326 139.759 1.00 40.71 531 GLU A O 1
ATOM 3922 N N . PHE A 1 536 ? 89.250 71.004 141.866 1.00 35.94 532 PHE A N 1
ATOM 3923 C CA . PHE A 1 536 ? 89.736 72.294 142.302 1.00 34.75 532 PHE A CA 1
ATOM 3924 C C . PHE A 1 536 ? 91.261 72.231 142.408 1.00 35.31 532 PHE A C 1
ATOM 3925 O O . PHE A 1 536 ? 91.842 71.169 142.617 1.00 33.82 532 PHE A O 1
ATOM 3933 N N . THR A 1 537 ? 91.916 73.368 142.256 1.00 36.72 533 THR A N 1
ATOM 3934 C CA . THR A 1 537 ? 93.363 73.375 142.234 1.00 40.53 533 THR A CA 1
ATOM 3935 C C . THR A 1 537 ? 93.849 73.310 143.651 1.00 43.52 533 THR A C 1
ATOM 3936 O O . THR A 1 537 ? 93.119 73.680 144.552 1.00 43.55 533 THR A O 1
ATOM 3940 N N . ASN A 1 538 ? 95.088 72.867 143.847 1.00 49.41 534 ASN A N 1
ATOM 3941 C CA . ASN A 1 538 ? 95.676 72.790 145.193 1.00 52.04 534 ASN A CA 1
ATOM 3942 C C . ASN A 1 538 ? 95.791 74.123 145.917 1.00 51.92 534 ASN A C 1
ATOM 3943 O O . ASN A 1 538 ? 95.799 74.156 147.144 1.00 52.61 534 ASN A O 1
ATOM 3948 N N . ASP A 1 539 ? 95.874 75.213 145.161 1.00 51.64 535 ASP A N 1
ATOM 3949 C CA . ASP A 1 539 ? 95.936 76.554 145.740 1.00 52.71 535 ASP A CA 1
ATOM 3950 C C . ASP A 1 539 ? 94.564 77.229 145.792 1.00 48.72 535 ASP A C 1
ATOM 3951 O O . ASP A 1 539 ? 94.475 78.443 145.858 1.00 49.32 535 ASP A O 1
ATOM 3956 N N . SER A 1 540 ? 93.494 76.452 145.765 1.00 45.42 536 SER A N 1
ATOM 3957 C CA . SER A 1 540 ? 92.160 77.026 145.759 1.00 43.92 536 SER A CA 1
ATOM 3958 C C . SER A 1 540 ? 91.748 77.425 147.160 1.00 45.74 536 SER A C 1
ATOM 3959 O O . SER A 1 540 ? 91.934 76.672 148.119 1.00 47.07 536 SER A O 1
ATOM 3962 N N . GLU A 1 541 ? 91.145 78.598 147.283 1.00 47.42 537 GLU A N 1
ATOM 3963 C CA . GLU A 1 541 ? 90.711 79.066 148.586 1.00 49.55 537 GLU A CA 1
ATOM 3964 C C . GLU A 1 541 ? 89.640 78.138 149.191 1.00 46.31 537 GLU A C 1
ATOM 3965 O O . GLU A 1 541 ? 89.398 78.198 150.376 1.00 48.44 537 GLU A O 1
ATOM 3971 N N . LEU A 1 542 ? 89.019 77.270 148.391 1.00 45.36 538 LEU A N 1
ATOM 3972 C CA . LEU A 1 542 ? 88.000 76.332 148.886 1.00 43.35 538 LEU A CA 1
ATOM 3973 C C . LEU A 1 542 ? 88.015 74.975 148.189 1.00 40.04 538 LEU A C 1
ATOM 3974 O O . LEU A 1 542 ? 88.422 74.842 147.053 1.00 40.25 538 LEU A O 1
ATOM 3979 N N . TYR A 1 543 ? 87.556 73.961 148.896 1.00 39.06 539 TYR A N 1
ATOM 3980 C CA . TYR A 1 543 ? 87.505 72.591 148.382 1.00 38.04 539 TYR A CA 1
ATOM 3981 C C . TYR A 1 543 ? 88.761 72.141 147.657 1.00 36.85 539 TYR A C 1
ATOM 3982 O O . TYR A 1 543 ? 88.716 71.199 146.866 1.00 36.43 539 TYR A O 1
ATOM 3991 N N . HIS A 1 544 ? 89.890 72.774 147.952 1.00 36.47 540 HIS A N 1
ATOM 3992 C CA . HIS A 1 544 ? 91.114 72.452 147.239 1.00 37.47 540 HIS A CA 1
ATOM 3993 C C . HIS A 1 544 ? 91.296 70.941 147.125 1.00 35.74 540 HIS A C 1
ATOM 3994 O O . HIS A 1 544 ? 91.133 70.204 148.096 1.00 37.89 540 HIS A O 1
ATOM 4001 N N . GLY A 1 545 ? 91.581 70.481 145.917 1.00 34.93 541 GLY A N 1
ATOM 4002 C CA . GLY A 1 545 ? 91.893 69.079 145.691 1.00 35.50 541 GLY A CA 1
ATOM 4003 C C . GLY A 1 545 ? 90.683 68.233 145.393 1.00 34.20 541 GLY A C 1
ATOM 4004 O O . GLY A 1 545 ? 90.804 67.181 144.756 1.00 34.91 541 GLY A O 1
ATOM 4005 N N . ASN A 1 546 ? 89.515 68.695 145.831 1.00 32.92 542 ASN A N 1
ATOM 4006 C CA . ASN A 1 546 ? 88.281 67.940 145.637 1.00 32.21 542 ASN A CA 1
ATOM 4007 C C . ASN A 1 546 ? 87.792 67.991 144.201 1.00 30.50 542 ASN A C 1
ATOM 4008 O O . ASN A 1 546 ? 88.073 68.941 143.475 1.00 28.04 542 ASN A O 1
ATOM 4013 N N . ARG A 1 547 ? 87.057 66.956 143.807 1.00 30.47 543 ARG A N 1
ATOM 4014 C CA . ARG A 1 547 ? 86.360 66.933 142.529 1.00 30.80 543 ARG A CA 1
ATOM 4015 C C . ARG A 1 547 ? 85.358 68.067 142.501 1.00 30.33 543 ARG A C 1
ATOM 4016 O O . ARG A 1 547 ? 84.775 68.403 143.523 1.00 31.83 543 ARG A O 1
ATOM 4024 N N . VAL A 1 548 ? 85.189 68.670 141.328 1.00 31.09 544 VAL A N 1
ATOM 4025 C CA . VAL A 1 548 ? 84.148 69.651 141.092 1.00 28.48 544 VAL A CA 1
ATOM 4026 C C . VAL A 1 548 ? 82.815 68.910 141.010 1.00 29.58 544 VAL A C 1
ATOM 4027 O O . VAL A 1 548 ? 82.707 67.864 140.347 1.00 29.28 544 VAL A O 1
ATOM 4031 N N . PRO A 1 549 ? 81.798 69.431 141.701 1.00 27.95 545 PRO A N 1
ATOM 4032 C CA . PRO A 1 549 ? 80.519 68.762 141.731 1.00 29.36 545 PRO A CA 1
ATOM 4033 C C . PRO A 1 549 ? 79.731 68.798 140.411 1.00 32.89 545 PRO A C 1
ATOM 4034 O O . PRO A 1 549 ? 79.876 69.715 139.593 1.00 31.33 545 PRO A O 1
ATOM 4038 N N . PHE A 1 550 ? 78.888 67.779 140.259 1.00 36.74 546 PHE A N 1
ATOM 4039 C CA . PHE A 1 550 ? 78.005 67.570 139.122 1.00 37.62 546 PHE A CA 1
ATOM 4040 C C . PHE A 1 550 ? 78.749 67.212 137.843 1.00 35.00 546 PHE A C 1
ATOM 4041 O O . PHE A 1 550 ? 78.232 67.461 136.772 1.00 40.89 546 PHE A O 1
ATOM 4049 N N . VAL A 1 551 ? 79.934 66.618 137.929 1.00 30.24 547 VAL A N 1
ATOM 4050 C CA . VAL A 1 551 ? 80.693 66.288 136.725 1.00 26.41 547 VAL A CA 1
ATOM 4051 C C . VAL A 1 551 ? 81.070 64.832 136.694 1.00 25.27 547 VAL A C 1
ATOM 4052 O O . VAL A 1 551 ? 82.073 64.459 137.229 1.00 26.27 547 VAL A O 1
ATOM 4056 N N . PRO A 1 552 ? 80.263 63.986 136.082 1.00 29.09 548 PRO A N 1
ATOM 4057 C CA . PRO A 1 552 ? 80.624 62.570 136.132 1.00 32.01 548 PRO A CA 1
ATOM 4058 C C . PRO A 1 552 ? 82.032 62.305 135.631 1.00 33.81 548 PRO A C 1
ATOM 4059 O O . PRO A 1 552 ? 82.469 62.960 134.703 1.00 35.87 548 PRO A O 1
ATOM 4063 N N . ARG A 1 553 ? 82.729 61.368 136.272 1.00 37.91 549 ARG A N 1
ATOM 4064 C CA . ARG A 1 553 ? 84.132 61.073 135.976 1.00 42.76 549 ARG A CA 1
ATOM 4065 C C . ARG A 1 553 ? 84.229 60.622 134.549 1.00 40.31 549 ARG A C 1
ATOM 4066 O O . ARG A 1 553 ? 85.135 61.002 133.817 1.00 43.37 549 ARG A O 1
ATOM 4074 N N . TYR A 1 554 ? 83.283 59.778 134.173 1.00 39.18 550 TYR A N 1
ATOM 4075 C CA . TYR A 1 554 ? 83.194 59.272 132.828 1.00 37.74 550 TYR A CA 1
ATOM 4076 C C . TYR A 1 554 ? 81.731 59.053 132.505 1.00 38.65 550 TYR A C 1
ATOM 4077 O O . TYR A 1 554 ? 80.910 58.904 133.400 1.00 40.05 550 TYR A O 1
ATOM 4086 N N . GLY A 1 555 ? 81.404 59.062 131.223 1.00 38.93 551 GLY A N 1
ATOM 4087 C CA . GLY A 1 555 ? 80.041 58.804 130.788 1.00 39.45 551 GLY A CA 1
ATOM 4088 C C . GLY A 1 555 ? 80.080 58.275 129.379 1.00 38.66 551 GLY A C 1
ATOM 4089 O O . GLY A 1 555 ? 80.898 58.714 128.589 1.00 42.53 551 GLY A O 1
ATOM 4090 N N . ALA A 1 556 ? 79.227 57.313 129.064 1.00 36.04 552 ALA A N 1
ATOM 4091 C CA . ALA A 1 556 ? 79.138 56.835 127.703 1.00 33.95 552 ALA A CA 1
ATOM 4092 C C . ALA A 1 556 ? 77.735 56.338 127.446 1.00 34.93 552 ALA A C 1
ATOM 4093 O O . ALA A 1 556 ? 77.026 55.972 128.382 1.00 35.79 552 ALA A O 1
ATOM 4095 N N . GLY A 1 557 ? 77.331 56.360 126.178 1.00 34.84 553 GLY A N 1
ATOM 4096 C CA . GLY A 1 557 ? 76.019 55.881 125.768 1.00 34.03 553 GLY A CA 1
ATOM 4097 C C . GLY A 1 557 ? 76.019 55.390 124.336 1.00 34.20 553 GLY A C 1
ATOM 4098 O O . GLY A 1 557 ? 76.942 55.668 123.574 1.00 33.77 553 GLY A O 1
ATOM 4099 N N . SER A 1 558 ? 74.969 54.659 123.979 1.00 35.42 554 SER A N 1
ATOM 4100 C CA . SER A 1 558 ? 74.784 54.163 122.628 1.00 35.75 554 SER A CA 1
ATOM 4101 C C . SER A 1 558 ? 73.318 53.885 122.344 1.00 37.70 554 SER A C 1
ATOM 4102 O O . SER A 1 558 ? 72.523 53.686 123.267 1.00 36.39 554 SER A O 1
ATOM 4105 N N . SER A 1 559 ? 72.958 53.853 121.063 1.00 40.55 555 SER A N 1
ATOM 4106 C CA . SER A 1 559 ? 71.553 53.710 120.689 1.00 43.27 555 SER A CA 1
ATOM 4107 C C . SER A 1 559 ? 71.339 53.355 119.234 1.00 42.28 555 SER A C 1
ATOM 4108 O O . SER A 1 559 ? 71.689 54.121 118.347 1.00 44.21 555 SER A O 1
ATOM 4111 N N . VAL A 1 560 ? 70.721 52.209 119.000 1.00 42.31 556 VAL A N 1
ATOM 4112 C CA . VAL A 1 560 ? 70.333 51.811 117.667 1.00 42.17 556 VAL A CA 1
ATOM 4113 C C . VAL A 1 560 ? 68.864 52.097 117.469 1.00 43.23 556 VAL A C 1
ATOM 4114 O O . VAL A 1 560 ? 68.060 51.941 118.388 1.00 39.84 556 VAL A O 1
ATOM 4118 N N . ASN A 1 561 ? 68.523 52.526 116.260 1.00 47.01 557 ASN A N 1
ATOM 4119 C CA . ASN A 1 561 ? 67.128 52.709 115.863 1.00 48.93 557 ASN A CA 1
ATOM 4120 C C . ASN A 1 561 ? 66.995 52.586 114.362 1.00 47.83 557 ASN A C 1
ATOM 4121 O O . ASN A 1 561 ? 67.838 53.084 113.632 1.00 48.04 557 ASN A O 1
ATOM 4126 N N . GLY A 1 562 ? 65.948 51.910 113.907 1.00 49.09 558 GLY A N 1
ATOM 4127 C CA . GLY A 1 562 ? 65.704 51.768 112.480 1.00 50.09 558 GLY A CA 1
ATOM 4128 C C . GLY A 1 562 ? 64.242 51.606 112.106 1.00 50.69 558 GLY A C 1
ATOM 4129 O O . GLY A 1 562 ? 63.348 51.900 112.905 1.00 50.34 558 GLY A O 1
ATOM 4130 N N . VAL A 1 563 ? 64.023 51.143 110.870 1.00 51.03 559 VAL A N 1
ATOM 4131 C CA . VAL A 1 563 ? 62.695 50.923 110.309 1.00 49.21 559 VAL A CA 1
ATOM 4132 C C . VAL A 1 563 ? 62.574 49.526 109.723 1.00 48.70 559 VAL A C 1
ATOM 4133 O O . VAL A 1 563 ? 63.021 49.302 108.624 1.00 49.05 559 VAL A O 1
ATOM 4137 N N . ILE A 1 564 ? 61.982 48.586 110.450 1.00 51.31 560 ILE A N 1
ATOM 4138 C CA . ILE A 1 564 ? 61.507 47.343 109.841 1.00 55.11 560 ILE A CA 1
ATOM 4139 C C . ILE A 1 564 ? 60.337 47.757 108.960 1.00 59.52 560 ILE A C 1
ATOM 4140 O O . ILE A 1 564 ? 59.791 48.842 109.147 1.00 61.66 560 ILE A O 1
ATOM 4145 N N . ASP A 1 565 ? 59.952 46.917 108.000 1.00 64.10 561 ASP A N 1
ATOM 4146 C CA . ASP A 1 565 ? 58.804 47.215 107.136 1.00 65.92 561 ASP A CA 1
ATOM 4147 C C . ASP A 1 565 ? 57.894 46.016 107.074 1.00 64.72 561 ASP A C 1
ATOM 4148 O O . ASP A 1 565 ? 58.387 44.906 106.979 1.00 67.78 561 ASP A O 1
ATOM 4153 N N . THR A 1 566 ? 56.580 46.226 107.144 1.00 64.48 562 THR A N 1
ATOM 4154 C CA . THR A 1 566 ? 55.636 45.105 107.205 1.00 65.48 562 THR A CA 1
ATOM 4155 C C . THR A 1 566 ? 54.373 45.346 106.391 1.00 68.72 562 THR A C 1
ATOM 4156 O O . THR A 1 566 ? 54.121 46.464 105.928 1.00 68.56 562 THR A O 1
ATOM 4160 N N . ARG A 1 567 ? 53.594 44.269 106.237 1.00 71.51 563 ARG A N 1
ATOM 4161 C CA . ARG A 1 567 ? 52.278 44.302 105.589 1.00 71.39 563 ARG A CA 1
ATOM 4162 C C . ARG A 1 567 ? 51.306 45.233 106.326 1.00 71.35 563 ARG A C 1
ATOM 4163 O O . ARG A 1 567 ? 50.508 45.899 105.683 1.00 71.84 563 ARG A O 1
ATOM 4165 N N . TYR A 1 568 ? 51.390 45.292 107.657 1.00 71.42 564 TYR A N 1
ATOM 4166 C CA . TYR A 1 568 ? 50.552 46.200 108.464 1.00 72.45 564 TYR A CA 1
ATOM 4167 C C . TYR A 1 568 ? 51.012 47.677 108.527 1.00 67.86 564 TYR A C 1
ATOM 4168 O O . TYR A 1 568 ? 50.325 48.518 109.110 1.00 62.70 564 TYR A O 1
ATOM 4177 N N . GLY A 1 569 ? 52.161 47.991 107.935 1.00 63.75 565 GLY A N 1
ATOM 4178 C CA . GLY A 1 569 ? 52.714 49.347 107.979 1.00 61.22 565 GLY A CA 1
ATOM 4179 C C . GLY A 1 569 ? 54.046 49.323 108.694 1.00 58.47 565 GLY A C 1
ATOM 4180 O O . GLY A 1 569 ? 54.306 48.412 109.468 1.00 58.85 565 GLY A O 1
ATOM 4181 N N . ALA A 1 570 ? 54.887 50.321 108.446 1.00 55.14 566 ALA A N 1
ATOM 4182 C CA . ALA A 1 570 ? 56.250 50.328 108.979 1.00 53.51 566 ALA A CA 1
ATOM 4183 C C . ALA A 1 570 ? 56.301 50.298 110.514 1.00 53.33 566 ALA A C 1
ATOM 4184 O O . ALA A 1 570 ? 55.562 51.025 111.170 1.00 55.09 566 ALA A O 1
ATOM 4186 N N . LEU A 1 571 ? 57.160 49.438 111.069 1.00 52.85 567 LEU A N 1
ATOM 4187 C CA . LEU A 1 571 ? 57.518 49.459 112.498 1.00 51.70 567 LEU A CA 1
ATOM 4188 C C . LEU A 1 571 ? 58.860 50.161 112.649 1.00 52.54 567 LEU A C 1
ATOM 4189 O O . LEU A 1 571 ? 59.729 49.978 111.813 1.00 53.79 567 LEU A O 1
ATOM 4202 N N . PRO A 1 573 ? 61.692 50.493 115.624 1.00 46.60 569 PRO A N 1
ATOM 4203 C CA . PRO A 1 573 ? 62.094 50.265 116.986 1.00 45.00 569 PRO A CA 1
ATOM 4204 C C . PRO A 1 573 ? 63.362 51.033 117.304 1.00 41.09 569 PRO A C 1
ATOM 4205 O O . PRO A 1 573 ? 64.232 51.180 116.446 1.00 36.92 569 PRO A O 1
ATOM 4209 N N . ARG A 1 574 ? 63.442 51.515 118.538 1.00 37.70 570 ARG A N 1
ATOM 4210 C CA . ARG A 1 574 ? 64.606 52.203 119.032 1.00 35.55 570 ARG A CA 1
ATOM 4211 C C . ARG A 1 574 ? 65.013 51.574 120.342 1.00 32.95 570 ARG A C 1
ATOM 4212 O O . ARG A 1 574 ? 64.165 51.197 121.147 1.00 31.60 570 ARG A O 1
ATOM 4220 N N . LEU A 1 575 ? 66.320 51.450 120.534 1.00 31.62 571 LEU A N 1
ATOM 4221 C CA . LEU A 1 575 ? 66.900 50.921 121.765 1.00 30.70 571 LEU A CA 1
ATOM 4222 C C . LEU A 1 575 ? 68.007 51.895 122.153 1.00 29.03 571 LEU A C 1
ATOM 4223 O O . LEU A 1 575 ? 68.788 52.310 121.297 1.00 29.37 571 LEU A O 1
ATOM 4228 N N . ALA A 1 576 ? 68.060 52.298 123.416 1.00 26.47 572 ALA A N 1
ATOM 4229 C CA . ALA A 1 576 ? 69.041 53.287 123.820 1.00 27.08 572 ALA A CA 1
ATOM 4230 C C . ALA A 1 576 ? 69.546 53.011 125.221 1.00 30.31 572 ALA A C 1
ATOM 4231 O O . ALA A 1 576 ? 68.766 52.801 126.142 1.00 32.94 572 ALA A O 1
ATOM 4233 N N . VAL A 1 577 ? 70.863 53.019 125.374 1.00 32.20 573 VAL A N 1
ATOM 4234 C CA . VAL A 1 577 ? 71.489 52.778 126.659 1.00 32.61 573 VAL A CA 1
ATOM 4235 C C . VAL A 1 577 ? 72.273 54.038 127.066 1.00 32.71 573 VAL A C 1
ATOM 4236 O O . VAL A 1 577 ? 72.769 54.772 126.210 1.00 32.93 573 VAL A O 1
ATOM 4240 N N . ASN A 1 578 ? 72.341 54.312 128.363 1.00 32.72 574 ASN A N 1
ATOM 4241 C CA . ASN A 1 578 ? 73.115 55.446 128.859 1.00 33.57 574 ASN A CA 1
ATOM 4242 C C . ASN A 1 578 ? 73.774 55.106 130.171 1.00 34.73 574 ASN A C 1
ATOM 4243 O O . ASN A 1 578 ? 73.123 54.553 131.054 1.00 38.01 574 ASN A O 1
ATOM 4248 N N . LEU A 1 579 ? 75.056 55.459 130.287 1.00 34.24 575 LEU A N 1
ATOM 4249 C CA . LEU A 1 579 ? 75.868 55.210 131.477 1.00 33.24 575 LEU A CA 1
ATOM 4250 C C . LEU A 1 579 ? 76.414 56.541 131.986 1.00 32.19 575 LEU A C 1
ATOM 4251 O O . LEU A 1 579 ? 77.061 57.270 131.227 1.00 32.50 575 LEU A O 1
ATOM 4256 N N . VAL A 1 580 ? 76.153 56.848 133.258 1.00 30.87 576 VAL A N 1
ATOM 4257 C CA . VAL A 1 580 ? 76.631 58.083 133.887 1.00 31.74 576 VAL A CA 1
ATOM 4258 C C . VAL A 1 580 ? 77.541 57.752 135.058 1.00 32.01 576 VAL A C 1
ATOM 4259 O O . VAL A 1 580 ? 77.111 57.121 136.016 1.00 34.12 576 VAL A O 1
ATOM 4263 N N . GLY A 1 581 ? 78.792 58.196 135.001 1.00 33.51 577 GLY A N 1
ATOM 4264 C CA . GLY A 1 581 ? 79.788 57.836 136.028 1.00 35.48 577 GLY A CA 1
ATOM 4265 C C . GLY A 1 581 ? 79.570 58.478 137.390 1.00 35.62 577 GLY A C 1
ATOM 4266 O O . GLY A 1 581 ? 78.586 59.185 137.588 1.00 41.92 577 GLY A O 1
ATOM 4267 N N . PRO A 1 582 ? 80.474 58.223 138.351 1.00 32.19 578 PRO A N 1
ATOM 4268 C CA . PRO A 1 582 ? 80.325 58.740 139.694 1.00 30.50 578 PRO A CA 1
ATOM 4269 C C . PRO A 1 582 ? 80.521 60.216 139.762 1.00 28.62 578 PRO A C 1
ATOM 4270 O O . PRO A 1 582 ? 81.361 60.727 139.053 1.00 29.39 578 PRO A O 1
ATOM 4274 N N . HIS A 1 583 ? 79.766 60.889 140.621 1.00 27.71 579 HIS A N 1
ATOM 4275 C CA . HIS A 1 583 ? 79.929 62.328 140.794 1.00 30.30 579 HIS A CA 1
ATOM 4276 C C . HIS A 1 583 ? 79.529 62.734 142.203 1.00 29.13 579 HIS A C 1
ATOM 4277 O O . HIS A 1 583 ? 78.958 61.926 142.917 1.00 28.56 579 HIS A O 1
ATOM 4284 N N . TYR A 1 584 ? 79.847 63.970 142.587 1.00 28.78 580 TYR A N 1
ATOM 4285 C CA . TYR A 1 584 ? 79.525 64.509 143.908 1.00 32.99 580 TYR A CA 1
ATOM 4286 C C . TYR A 1 584 ? 78.584 65.700 143.775 1.00 31.75 580 TYR A C 1
ATOM 4287 O O . TYR A 1 584 ? 78.564 66.348 142.756 1.00 36.49 580 TYR A O 1
ATOM 4296 N N . PHE A 1 585 ? 77.826 66.020 144.808 1.00 30.74 581 PHE A N 1
ATOM 4297 C CA . PHE A 1 585 ? 76.953 67.183 144.751 1.00 30.46 581 PHE A CA 1
ATOM 4298 C C . PHE A 1 585 ? 77.493 68.380 145.505 1.00 31.39 581 PHE A C 1
ATOM 4299 O O . PHE A 1 585 ? 77.008 69.479 145.329 1.00 34.07 581 PHE A O 1
ATOM 4307 N N . ASP A 1 586 ? 78.495 68.187 146.345 1.00 33.38 582 ASP A N 1
ATOM 4308 C CA . ASP A 1 586 ? 79.006 69.283 147.157 1.00 33.68 582 ASP A CA 1
ATOM 4309 C C . ASP A 1 586 ? 80.462 69.542 146.901 1.00 31.94 582 ASP A C 1
ATOM 4310 O O . ASP A 1 586 ? 81.168 68.696 146.380 1.00 28.78 582 ASP A O 1
ATOM 4315 N N . GLY A 1 587 ? 80.918 70.723 147.279 1.00 35.06 583 GLY A N 1
ATOM 4316 C CA . GLY A 1 587 ? 82.352 71.023 147.223 1.00 39.10 583 GLY A CA 1
ATOM 4317 C C . GLY A 1 587 ? 83.177 70.114 148.132 1.00 38.95 583 GLY A C 1
ATOM 4318 O O . GLY A 1 587 ? 84.278 69.688 147.787 1.00 38.91 583 GLY A O 1
ATOM 4319 N N . ASP A 1 588 ? 82.624 69.801 149.296 1.00 37.65 584 ASP A N 1
ATOM 4320 C CA . ASP A 1 588 ? 83.309 68.977 150.266 1.00 36.79 584 ASP A CA 1
ATOM 4321 C C . ASP A 1 588 ? 83.340 67.486 149.890 1.00 34.08 584 ASP A C 1
ATOM 4322 O O . ASP A 1 588 ? 83.913 66.676 150.597 1.00 34.84 584 ASP A O 1
ATOM 4327 N N . ASN A 1 589 ? 82.730 67.116 148.781 1.00 33.34 585 ASN A N 1
ATOM 4328 C CA . ASN A 1 589 ? 82.795 65.742 148.307 1.00 35.42 585 ASN A CA 1
ATOM 4329 C C . ASN A 1 589 ? 82.357 64.705 149.336 1.00 35.79 585 ASN A C 1
ATOM 4330 O O . ASN A 1 589 ? 82.897 63.597 149.399 1.00 36.20 585 ASN A O 1
ATOM 4335 N N . GLN A 1 590 ? 81.359 65.066 150.126 1.00 36.87 586 GLN A N 1
ATOM 4336 C CA . GLN A 1 590 ? 80.826 64.185 151.146 1.00 38.53 586 GLN A CA 1
ATOM 4337 C C . GLN A 1 590 ? 79.571 63.470 150.652 1.00 36.45 586 GLN A C 1
ATOM 4338 O O . GLN A 1 590 ? 79.089 62.567 151.306 1.00 38.60 586 GLN A O 1
ATOM 4344 N N . LEU A 1 591 ? 79.053 63.871 149.494 1.00 35.23 587 LEU A N 1
ATOM 4345 C CA . LEU A 1 591 ? 77.783 63.364 148.980 1.00 33.41 587 LEU A CA 1
ATOM 4346 C C . LEU A 1 591 ? 77.926 62.792 147.563 1.00 31.74 587 LEU A C 1
ATOM 4347 O O . LEU A 1 591 ? 77.724 63.504 146.586 1.00 32.71 587 LEU A O 1
ATOM 4352 N N . ARG A 1 592 ? 78.251 61.511 147.439 1.00 29.01 588 ARG A N 1
ATOM 4353 C CA . ARG A 1 592 ? 78.534 60.938 146.120 1.00 28.76 588 ARG A CA 1
ATOM 4354 C C . ARG A 1 592 ? 77.436 60.055 145.582 1.00 28.61 588 ARG A C 1
ATOM 4355 O O . ARG A 1 592 ? 76.812 59.302 146.327 1.00 25.24 588 ARG A O 1
ATOM 4363 N N . GLN A 1 593 ? 77.261 60.096 144.261 1.00 32.59 589 GLN A N 1
ATOM 4364 C CA . GLN A 1 593 ? 76.245 59.287 143.608 1.00 33.89 589 GLN A CA 1
ATOM 4365 C C . GLN A 1 593 ? 76.803 57.957 143.175 1.00 34.82 589 GLN A C 1
ATOM 4366 O O . GLN A 1 593 ? 76.406 56.906 143.706 1.00 41.54 589 GLN A O 1
ATOM 4372 N N . GLY A 1 594 ? 77.691 57.968 142.199 1.00 30.44 590 GLY A N 1
ATOM 4373 C CA . GLY A 1 594 ? 78.271 56.697 141.796 1.00 33.24 590 GLY A CA 1
ATOM 4374 C C . GLY A 1 594 ? 77.410 55.950 140.809 1.00 31.40 590 GLY A C 1
ATOM 4375 O O . GLY A 1 594 ? 76.198 56.120 140.786 1.00 30.07 590 GLY A O 1
ATOM 4376 N N . THR A 1 595 ? 78.057 55.084 140.032 1.00 29.85 591 THR A N 1
ATOM 4377 C CA . THR A 1 595 ? 77.638 54.830 138.661 1.00 27.86 591 THR A CA 1
ATOM 4378 C C . THR A 1 595 ? 76.236 54.266 138.554 1.00 27.13 591 THR A C 1
ATOM 4379 O O . THR A 1 595 ? 75.756 53.611 139.459 1.00 26.43 591 THR A O 1
ATOM 4383 N N . TYR A 1 596 ? 75.569 54.590 137.455 1.00 26.88 592 TYR A N 1
ATOM 4384 C CA . TYR A 1 596 ? 74.306 53.977 137.107 1.00 28.66 592 TYR A CA 1
ATOM 4385 C C . TYR A 1 596 ? 74.168 53.947 135.603 1.00 28.61 592 TYR A C 1
ATOM 4386 O O . TYR A 1 596 ? 74.796 54.747 134.910 1.00 29.86 592 TYR A O 1
ATOM 4395 N N . ALA A 1 597 ? 73.376 53.012 135.095 1.00 27.29 593 ALA A N 1
ATOM 4396 C CA . ALA A 1 597 ? 73.055 53.000 133.676 1.00 29.32 593 ALA A CA 1
ATOM 4397 C C . ALA A 1 597 ? 71.572 52.745 133.518 1.00 34.01 593 ALA A C 1
ATOM 4398 O O . ALA A 1 597 ? 70.925 52.237 134.438 1.00 38.36 593 ALA A O 1
ATOM 4400 N N . THR A 1 598 ? 71.029 53.112 132.360 1.00 36.99 594 THR A N 1
ATOM 4401 C CA . THR A 1 598 ? 69.605 52.951 132.094 1.00 38.26 594 THR A CA 1
ATOM 4402 C C . THR A 1 598 ? 69.375 52.601 130.631 1.00 39.00 594 THR A C 1
ATOM 4403 O O . THR A 1 598 ? 70.028 53.158 129.744 1.00 40.30 594 THR A O 1
ATOM 4407 N N . LEU A 1 599 ? 68.441 51.682 130.396 1.00 39.36 595 LEU A N 1
ATOM 4408 C CA . LEU A 1 599 ? 68.082 51.235 129.060 1.00 39.22 595 LEU A CA 1
ATOM 4409 C C . LEU A 1 599 ? 66.715 51.793 128.762 1.00 39.95 595 LEU A C 1
ATOM 4410 O O . LEU A 1 599 ? 65.779 51.537 129.502 1.00 41.46 595 LEU A O 1
ATOM 4415 N N . ASP A 1 600 ? 66.609 52.576 127.695 1.00 42.44 596 ASP A N 1
ATOM 4416 C CA . ASP A 1 600 ? 65.336 53.105 127.228 1.00 43.36 596 ASP A CA 1
ATOM 4417 C C . ASP A 1 600 ? 64.997 52.351 125.952 1.00 41.13 596 ASP A C 1
ATOM 4418 O O . ASP A 1 600 ? 65.887 51.901 125.229 1.00 39.19 596 ASP A O 1
ATOM 4423 N N . SER A 1 601 ? 63.715 52.211 125.654 1.00 41.79 597 SER A N 1
ATOM 4424 C CA . SER A 1 601 ? 63.319 51.730 124.331 1.00 41.95 597 SER A CA 1
ATOM 4425 C C . SER A 1 601 ? 61.917 52.153 123.924 1.00 40.81 597 SER A C 1
ATOM 4426 O O . SER A 1 601 ? 61.088 52.535 124.751 1.00 39.31 597 SER A O 1
ATOM 4429 N N . SER A 1 602 ? 61.659 52.017 122.631 1.00 40.74 598 SER A N 1
ATOM 4430 C CA . SER A 1 602 ? 60.390 52.415 122.046 1.00 40.69 598 SER A CA 1
ATOM 4431 C C . SER A 1 602 ? 60.151 51.670 120.754 1.00 38.74 598 SER A C 1
ATOM 4432 O O . SER A 1 602 ? 61.091 51.250 120.093 1.00 38.52 598 SER A O 1
ATOM 4435 N N . LEU A 1 603 ? 58.879 51.516 120.412 1.00 37.36 599 LEU A N 1
ATOM 4436 C CA . LEU A 1 603 ? 58.479 50.949 119.146 1.00 36.15 599 LEU A CA 1
ATOM 4437 C C . LEU A 1 603 ? 57.393 51.833 118.508 1.00 36.78 599 LEU A C 1
ATOM 4438 O O . LEU A 1 603 ? 56.292 51.962 119.036 1.00 35.57 599 LEU A O 1
ATOM 4443 N N . GLY A 1 604 ? 57.718 52.450 117.376 1.00 37.82 600 GLY A N 1
ATOM 4444 C CA . GLY A 1 604 ? 56.736 53.192 116.584 1.00 38.40 600 GLY A CA 1
ATOM 4445 C C . GLY A 1 604 ? 55.992 52.323 115.581 1.00 37.70 600 GLY A C 1
ATOM 4446 O O . GLY A 1 604 ? 56.471 51.263 115.189 1.00 38.36 600 GLY A O 1
ATOM 4447 N N . TRP A 1 605 ? 54.817 52.778 115.160 1.00 36.66 601 TRP A N 1
ATOM 4448 C CA . TRP A 1 605 ? 54.034 52.060 114.165 1.00 36.29 601 TRP A CA 1
ATOM 4449 C C . TRP A 1 605 ? 53.279 53.040 113.297 1.00 36.61 601 TRP A C 1
ATOM 4450 O O . TRP A 1 605 ? 52.439 53.759 113.808 1.00 38.69 601 TRP A O 1
ATOM 4461 N N . GLN A 1 606 ? 53.568 53.056 111.993 1.00 37.17 602 GLN A N 1
ATOM 4462 C CA . GLN A 1 606 ? 52.836 53.899 111.024 1.00 35.89 602 GLN A CA 1
ATOM 4463 C C . GLN A 1 606 ? 51.534 53.260 110.578 1.00 33.61 602 GLN A C 1
ATOM 4464 O O . GLN A 1 606 ? 51.388 52.930 109.414 1.00 34.18 602 GLN A O 1
ATOM 4470 N N . ALA A 1 607 ? 50.589 53.123 111.506 1.00 32.88 603 ALA A N 1
ATOM 4471 C CA . ALA A 1 607 ? 49.308 52.469 111.261 1.00 32.19 603 ALA A CA 1
ATOM 4472 C C . ALA A 1 607 ? 48.680 52.919 109.950 1.00 33.15 603 ALA A C 1
ATOM 4473 O O . ALA A 1 607 ? 48.429 52.093 109.084 1.00 37.73 603 ALA A O 1
ATOM 4475 N N . THR A 1 608 ? 48.432 54.219 109.801 1.00 32.26 604 THR A N 1
ATOM 4476 C CA . THR A 1 608 ? 47.942 54.777 108.538 1.00 30.97 604 THR A CA 1
ATOM 4477 C C . THR A 1 608 ? 48.976 55.781 108.056 1.00 31.73 604 THR A C 1
ATOM 4478 O O . THR A 1 608 ? 49.979 55.985 108.722 1.00 33.62 604 THR A O 1
ATOM 4482 N N . GLU A 1 609 ? 48.766 56.398 106.901 1.00 33.53 605 GLU A N 1
ATOM 4483 C CA . GLU A 1 609 ? 49.847 57.167 106.289 1.00 34.90 605 GLU A CA 1
ATOM 4484 C C . GLU A 1 609 ? 50.093 58.432 107.074 1.00 36.54 605 GLU A C 1
ATOM 4485 O O . GLU A 1 609 ? 51.218 58.910 107.117 1.00 39.79 605 GLU A O 1
ATOM 4488 N N . ARG A 1 610 ? 49.055 58.972 107.707 1.00 38.79 606 ARG A N 1
ATOM 4489 C CA . ARG A 1 610 ? 49.211 60.207 108.477 1.00 40.83 606 ARG A CA 1
ATOM 4490 C C . ARG A 1 610 ? 49.245 59.995 109.974 1.00 42.00 606 ARG A C 1
ATOM 4491 O O . ARG A 1 610 ? 49.549 60.918 110.698 1.00 46.79 606 ARG A O 1
ATOM 4507 N N . ASN A 1 612 ? 50.804 57.985 113.191 1.00 40.84 608 ASN A N 1
ATOM 4508 C CA . ASN A 1 612 ? 51.800 57.121 113.790 1.00 37.82 608 ASN A CA 1
ATOM 4509 C C . ASN A 1 612 ? 51.551 56.974 115.278 1.00 33.71 608 ASN A C 1
ATOM 4510 O O . ASN A 1 612 ? 51.625 57.940 115.989 1.00 34.19 608 ASN A O 1
ATOM 4515 N N . ILE A 1 613 ? 51.259 55.761 115.733 1.00 34.16 609 ILE A N 1
ATOM 4516 C CA . ILE A 1 613 ? 51.169 55.427 117.159 1.00 34.19 609 ILE A CA 1
ATOM 4517 C C . ILE A 1 613 ? 52.466 54.781 117.643 1.00 35.14 609 ILE A C 1
ATOM 4518 O O . ILE A 1 613 ? 53.078 53.995 116.917 1.00 36.19 609 ILE A O 1
ATOM 4523 N N . SER A 1 614 ? 52.864 55.059 118.879 1.00 35.18 610 SER A N 1
ATOM 4524 C CA . SER A 1 614 ? 54.030 54.386 119.446 1.00 36.63 610 SER A CA 1
ATOM 4525 C C . SER A 1 614 ? 53.896 54.090 120.944 1.00 34.49 610 SER A C 1
ATOM 4526 O O . SER A 1 614 ? 53.138 54.747 121.653 1.00 34.24 610 SER A O 1
ATOM 4529 N N . VAL A 1 615 ? 54.627 53.070 121.395 1.00 32.92 611 VAL A N 1
ATOM 4530 C CA . VAL A 1 615 ? 54.744 52.744 122.812 1.00 30.94 611 VAL A CA 1
ATOM 4531 C C . VAL A 1 615 ? 56.210 52.736 123.185 1.00 30.97 611 VAL A C 1
ATOM 4532 O O . VAL A 1 615 ? 57.057 52.361 122.381 1.00 29.30 611 VAL A O 1
ATOM 4536 N N . TYR A 1 616 ? 56.493 53.182 124.404 1.00 32.27 612 TYR A N 1
ATOM 4537 C CA . TYR A 1 616 ? 57.851 53.362 124.875 1.00 32.28 612 TYR A CA 1
ATOM 4538 C C . TYR A 1 616 ? 57.916 53.127 126.355 1.00 32.10 612 TYR A C 1
ATOM 4539 O O . TYR A 1 616 ? 57.088 53.623 127.103 1.00 30.55 612 TYR A O 1
ATOM 4548 N N . VAL A 1 617 ? 58.893 52.343 126.772 1.00 33.99 613 VAL A N 1
ATOM 4549 C CA . VAL A 1 617 ? 59.261 52.282 128.168 1.00 35.80 613 VAL A CA 1
ATOM 4550 C C . VAL A 1 617 ? 60.659 52.801 128.246 1.00 38.57 613 VAL A C 1
ATOM 4551 O O . VAL A 1 617 ? 61.536 52.287 127.560 1.00 43.59 613 VAL A O 1
ATOM 4555 N N . ASP A 1 618 ? 60.890 53.812 129.065 1.00 39.92 614 ASP A N 1
ATOM 4556 C CA . ASP A 1 618 ? 62.255 54.248 129.262 1.00 43.28 614 ASP A CA 1
ATOM 4557 C C . ASP A 1 618 ? 62.650 54.121 130.736 1.00 40.82 614 ASP A C 1
ATOM 4558 O O . ASP A 1 618 ? 61.812 54.216 131.633 1.00 38.60 614 ASP A O 1
ATOM 4563 N N . ASN A 1 619 ? 63.945 53.881 130.940 1.00 40.50 615 ASN A N 1
ATOM 4564 C CA . ASN A 1 619 ? 64.496 53.203 132.126 1.00 38.58 615 ASN A CA 1
ATOM 4565 C C . ASN A 1 619 ? 63.782 51.904 132.429 1.00 37.28 615 ASN A C 1
ATOM 4566 O O . ASN A 1 619 ? 63.013 51.815 133.375 1.00 31.84 615 ASN A O 1
ATOM 4571 N N . LEU A 1 620 ? 64.081 50.893 131.625 1.00 39.24 616 LEU A N 1
ATOM 4572 C CA . LEU A 1 620 ? 63.331 49.646 131.628 1.00 40.39 616 LEU A CA 1
ATOM 4573 C C . LEU A 1 620 ? 63.490 48.905 132.927 1.00 38.12 616 LEU A C 1
ATOM 4574 O O . LEU A 1 620 ? 62.531 48.347 133.413 1.00 35.76 616 LEU A O 1
ATOM 4579 N N . PHE A 1 621 ? 64.694 48.921 133.492 1.00 38.84 617 PHE A N 1
ATOM 4580 C CA . PHE A 1 621 ? 64.996 48.143 134.694 1.00 39.23 617 PHE A CA 1
ATOM 4581 C C . PHE A 1 621 ? 64.787 48.908 136.009 1.00 38.61 617 PHE A C 1
ATOM 4582 O O . PHE A 1 621 ? 65.390 48.587 137.021 1.00 39.23 617 PHE A O 1
ATOM 4590 N N . ASP A 1 622 ? 63.935 49.926 135.988 1.00 41.14 618 ASP A N 1
ATOM 4591 C CA . ASP A 1 622 ? 63.581 50.720 137.179 1.00 41.10 618 ASP A CA 1
ATOM 4592 C C . ASP A 1 622 ? 64.758 50.996 138.085 1.00 38.81 618 ASP A C 1
ATOM 4593 O O . ASP A 1 622 ? 64.625 50.895 139.291 1.00 39.51 618 ASP A O 1
ATOM 4598 N N . ARG A 1 623 ? 65.904 51.341 137.503 1.00 38.55 619 ARG A N 1
ATOM 4599 C CA . ARG A 1 623 ? 67.076 51.725 138.280 1.00 38.69 619 ARG A CA 1
ATOM 4600 C C . ARG A 1 623 ? 66.835 53.061 138.957 1.00 36.37 619 ARG A C 1
ATOM 4601 O O . ARG A 1 623 ? 66.333 53.979 138.324 1.00 36.88 619 ARG A O 1
ATOM 4609 N N . ARG A 1 624 ? 67.188 53.180 140.234 1.00 34.66 620 ARG A N 1
ATOM 4610 C CA . ARG A 1 624 ? 67.089 54.466 140.916 1.00 35.44 620 ARG A CA 1
ATOM 4611 C C . ARG A 1 624 ? 68.440 55.108 141.181 1.00 34.16 620 ARG A C 1
ATOM 4612 O O . ARG A 1 624 ? 69.461 54.431 141.253 1.00 35.04 620 ARG A O 1
ATOM 4620 N N . TYR A 1 625 ? 68.431 56.423 141.335 1.00 31.11 621 TYR A N 1
ATOM 4621 C CA . TYR A 1 625 ? 69.653 57.151 141.573 1.00 34.28 621 TYR A CA 1
ATOM 4622 C C . TYR A 1 625 ? 69.344 58.559 142.031 1.00 31.33 621 TYR A C 1
ATOM 4623 O O . TYR A 1 625 ? 68.206 58.969 142.015 1.00 31.29 621 TYR A O 1
ATOM 4632 N N . ARG A 1 626 ? 70.354 59.302 142.441 1.00 28.77 622 ARG A N 1
ATOM 4633 C CA . ARG A 1 626 ? 70.104 60.578 143.048 1.00 32.13 622 ARG A CA 1
ATOM 4634 C C . ARG A 1 626 ? 70.370 61.702 142.080 1.00 32.33 622 ARG A C 1
ATOM 4635 O O . ARG A 1 626 ? 71.400 61.775 141.421 1.00 36.27 622 ARG A O 1
ATOM 4643 N N . THR A 1 627 ? 69.405 62.592 142.033 1.00 32.70 623 THR A N 1
ATOM 4644 C CA . THR A 1 627 ? 69.379 63.712 141.139 1.00 31.63 623 THR A CA 1
ATOM 4645 C C . THR A 1 627 ? 70.155 64.859 141.732 1.00 30.24 623 THR A C 1
ATOM 4646 O O . THR A 1 627 ? 70.823 65.602 141.024 1.00 30.88 623 THR A O 1
ATOM 4650 N N . TYR A 1 628 ? 70.058 64.989 143.048 1.00 30.86 624 TYR A N 1
ATOM 4651 C CA . TYR A 1 628 ? 70.616 66.120 143.781 1.00 29.05 624 TYR A CA 1
ATOM 4652 C C . TYR A 1 628 ? 70.581 65.839 145.265 1.00 28.51 624 TYR A C 1
ATOM 4653 O O . TYR A 1 628 ? 69.761 65.061 145.735 1.00 29.24 624 TYR A O 1
ATOM 4662 N N . GLY A 1 629 ? 71.472 66.484 145.997 1.00 29.46 625 GLY A N 1
ATOM 4663 C CA . GLY A 1 629 ? 71.514 66.349 147.441 1.00 29.19 625 GLY A CA 1
ATOM 4664 C C . GLY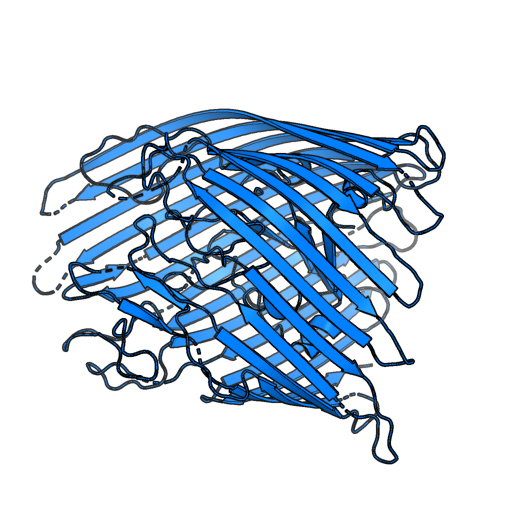 A 1 629 ? 72.182 67.524 148.113 1.00 28.42 625 GLY A C 1
ATOM 4665 O O . GLY A 1 629 ? 72.903 68.304 147.490 1.00 28.51 625 GLY A O 1
ATOM 4666 N N . TYR A 1 630 ? 71.920 67.662 149.396 1.00 29.08 626 TYR A N 1
ATOM 4667 C CA . TYR A 1 630 ? 72.595 68.667 150.189 1.00 32.36 626 TYR A CA 1
ATOM 4668 C C . TYR A 1 630 ? 72.480 68.219 151.621 1.00 33.05 626 TYR A C 1
ATOM 4669 O O . TYR A 1 630 ? 71.685 67.330 151.928 1.00 31.08 626 TYR A O 1
ATOM 4686 N N . ASN A 1 632 ? 71.366 69.027 155.224 1.00 32.07 628 ASN A N 1
ATOM 4687 C CA . ASN A 1 632 ? 70.617 69.873 156.112 1.00 31.44 628 ASN A CA 1
ATOM 4688 C C . ASN A 1 632 ? 71.033 69.493 157.503 1.00 33.10 628 ASN A C 1
ATOM 4689 O O . ASN A 1 632 ? 70.631 68.447 158.014 1.00 33.70 628 ASN A O 1
ATOM 4694 N N . GLY A 1 633 ? 71.851 70.354 158.107 1.00 34.85 629 GLY A N 1
ATOM 4695 C CA . GLY A 1 633 ? 72.430 70.089 159.412 1.00 33.13 629 GLY A CA 1
ATOM 4696 C C . GLY A 1 633 ? 73.276 68.848 159.302 1.00 31.39 629 GLY A C 1
ATOM 4697 O O . GLY A 1 633 ? 74.174 68.780 158.470 1.00 29.58 629 GLY A O 1
ATOM 4698 N N . SER A 1 634 ? 72.962 67.851 160.111 1.00 29.46 630 SER A N 1
ATOM 4699 C CA . SER A 1 634 ? 73.714 66.629 160.088 1.00 31.43 630 SER A CA 1
ATOM 4700 C C . SER A 1 634 ? 73.109 65.596 159.160 1.00 30.23 630 SER A C 1
ATOM 4701 O O . SER A 1 634 ? 73.725 64.558 158.948 1.00 32.29 630 SER A O 1
ATOM 4704 N N . SER A 1 635 ? 71.922 65.840 158.610 1.00 30.14 631 SER A N 1
ATOM 4705 C CA . SER A 1 635 ? 71.262 64.790 157.798 1.00 33.03 631 SER A CA 1
ATOM 4706 C C . SER A 1 635 ? 71.343 65.015 156.284 1.00 32.63 631 SER A C 1
ATOM 4707 O O . SER A 1 635 ? 70.808 65.986 155.756 1.00 33.75 631 SER A O 1
ATOM 4710 N N . ALA A 1 636 ? 72.036 64.101 155.605 1.00 32.54 632 ALA A N 1
ATOM 4711 C CA . ALA A 1 636 ? 72.099 64.084 154.154 1.00 30.00 632 ALA A CA 1
ATOM 4712 C C . ALA A 1 636 ? 70.712 63.797 153.637 1.00 27.79 632 ALA A C 1
ATOM 4713 O O . ALA A 1 636 ? 70.077 62.852 154.081 1.00 27.87 632 ALA A O 1
ATOM 4715 N N . VAL A 1 637 ? 70.248 64.633 152.714 1.00 25.79 633 VAL A N 1
ATOM 4716 C CA . VAL A 1 637 ? 68.983 64.423 152.017 1.00 23.23 633 VAL A CA 1
ATOM 4717 C C . VAL A 1 637 ? 69.198 64.549 150.531 1.00 23.29 633 VAL A C 1
ATOM 4718 O O . VAL A 1 637 ? 70.080 65.270 150.088 1.00 26.82 633 VAL A O 1
ATOM 4722 N N . ALA A 1 638 ? 68.373 63.850 149.768 1.00 23.58 634 ALA A N 1
ATOM 4723 C CA . ALA A 1 638 ? 68.573 63.711 148.343 1.00 22.87 634 ALA A CA 1
ATOM 4724 C C . ALA A 1 638 ? 67.242 63.718 147.653 1.00 21.86 634 ALA A C 1
ATOM 4725 O O . ALA A 1 638 ? 66.261 63.305 148.248 1.00 17.34 634 ALA A O 1
ATOM 4727 N N . GLN A 1 639 ? 67.223 64.216 146.414 1.00 25.36 635 GLN A N 1
ATOM 4728 C CA . GLN A 1 639 ? 66.098 64.027 145.480 1.00 29.13 635 GLN A CA 1
ATOM 4729 C C . GLN A 1 639 ? 66.467 62.862 144.595 1.00 29.62 635 GLN A C 1
ATOM 4730 O O . GLN A 1 639 ? 67.652 62.589 144.412 1.00 32.77 635 GLN A O 1
ATOM 4736 N N . VAL A 1 640 ? 65.471 62.165 144.062 1.00 29.66 636 VAL A N 1
ATOM 4737 C CA . VAL A 1 640 ? 65.711 60.895 143.378 1.00 31.69 636 VAL A CA 1
ATOM 4738 C C . VAL A 1 640 ? 64.940 60.828 142.084 1.00 34.80 636 VAL A C 1
ATOM 4739 O O . VAL A 1 640 ? 63.978 61.542 141.915 1.00 40.43 636 VAL A O 1
ATOM 4743 N N . ASN A 1 641 ? 65.350 59.962 141.171 1.00 38.93 637 ASN A N 1
ATOM 4744 C CA . ASN A 1 641 ? 64.693 59.881 139.884 1.00 42.65 637 ASN A CA 1
ATOM 4745 C C . ASN A 1 641 ? 63.356 59.184 140.042 1.00 49.97 637 ASN A C 1
ATOM 4746 O O . ASN A 1 641 ? 63.134 58.492 141.034 1.00 49.57 637 ASN A O 1
ATOM 4759 N N . GLY A 1 643 ? 61.865 56.921 138.207 1.00 55.78 639 GLY A N 1
ATOM 4760 C CA . GLY A 1 643 ? 61.958 55.487 138.060 1.00 53.91 639 GLY A CA 1
ATOM 4761 C C . GLY A 1 643 ? 61.791 55.126 136.610 1.00 51.69 639 GLY A C 1
ATOM 4762 O O . GLY A 1 643 ? 62.477 55.671 135.750 1.00 53.91 639 GLY A O 1
ATOM 4763 N N . ARG A 1 644 ? 60.878 54.205 136.347 1.00 47.51 640 ARG A N 1
ATOM 4764 C CA . ARG A 1 644 ? 60.602 53.761 135.008 1.00 45.13 640 ARG A CA 1
ATOM 4765 C C . ARG A 1 644 ? 59.292 54.354 134.627 1.00 43.57 640 ARG A C 1
ATOM 4766 O O . ARG A 1 644 ? 58.389 54.355 135.438 1.00 46.50 640 ARG A O 1
ATOM 4774 N N . THR A 1 645 ? 59.172 54.836 133.394 1.00 42.40 641 THR A N 1
ATOM 4775 C CA . THR A 1 645 ? 57.884 55.280 132.860 1.00 39.97 641 THR A CA 1
ATOM 4776 C C . THR A 1 645 ? 57.622 54.513 131.589 1.00 36.28 641 THR A C 1
ATOM 4777 O O . THR A 1 645 ? 58.517 54.411 130.752 1.00 35.90 641 THR A O 1
ATOM 4781 N N . VAL A 1 646 ? 56.413 53.959 131.465 1.00 32.82 642 VAL A N 1
ATOM 4782 C CA . VAL A 1 646 ? 55.919 53.390 130.205 1.00 30.12 642 VAL A CA 1
ATOM 4783 C C . VAL A 1 646 ? 54.871 54.327 129.678 1.00 29.99 642 VAL A C 1
ATOM 4784 O O . VAL A 1 646 ? 54.228 55.028 130.451 1.00 32.07 642 VAL A O 1
ATOM 4788 N N . GLY A 1 647 ? 54.680 54.348 128.367 1.00 30.31 643 GLY A N 1
ATOM 4789 C CA . GLY A 1 647 ? 53.735 55.293 127.773 1.00 29.32 643 GLY A CA 1
ATOM 4790 C C . GLY A 1 647 ? 53.349 55.015 126.334 1.00 28.40 643 GLY A C 1
ATOM 4791 O O . GLY A 1 647 ? 54.025 54.289 125.616 1.00 25.60 643 GLY A O 1
ATOM 4792 N N . ILE A 1 648 ? 52.244 55.619 125.926 1.00 28.93 644 ILE A N 1
ATOM 4793 C CA . ILE A 1 648 ? 51.714 55.489 124.587 1.00 29.22 644 ILE A CA 1
ATOM 4794 C C . ILE A 1 648 ? 51.570 56.909 124.029 1.00 28.89 644 ILE A C 1
ATOM 4795 O O . ILE A 1 648 ? 51.066 57.791 124.711 1.00 26.00 644 ILE A O 1
ATOM 4800 N N . ASN A 1 649 ? 52.053 57.131 122.810 1.00 30.45 645 ASN A N 1
ATOM 4801 C CA . ASN A 1 649 ? 52.121 58.467 122.230 1.00 32.65 645 ASN A CA 1
ATOM 4802 C C . ASN A 1 649 ? 51.804 58.463 120.740 1.00 30.91 645 ASN A C 1
ATOM 4803 O O . ASN A 1 649 ? 52.553 57.917 119.941 1.00 29.95 645 ASN A O 1
ATOM 4808 N N . THR A 1 650 ? 50.722 59.129 120.364 1.00 31.42 646 THR A N 1
ATOM 4809 C CA . THR A 1 650 ? 50.230 59.089 118.987 1.00 32.94 646 THR A CA 1
ATOM 4810 C C . THR A 1 650 ? 50.197 60.457 118.280 1.00 30.78 646 THR A C 1
ATOM 4811 O O . THR A 1 650 ? 49.855 61.470 118.876 1.00 32.69 646 THR A O 1
ATOM 4815 N N . ARG A 1 651 ? 50.527 60.474 116.994 1.00 28.56 647 ARG A N 1
ATOM 4816 C CA . ARG A 1 651 ? 50.612 61.714 116.259 1.00 29.59 647 ARG A CA 1
ATOM 4817 C C . ARG A 1 651 ? 49.980 61.628 114.903 1.00 27.55 647 ARG A C 1
ATOM 4818 O O . ARG A 1 651 ? 50.570 61.090 114.001 1.00 31.66 647 ARG A O 1
ATOM 4826 N N . ILE A 1 652 ? 48.791 62.191 114.756 1.00 28.44 648 ILE A N 1
ATOM 4827 C CA . ILE A 1 652 ? 48.205 62.436 113.447 1.00 27.16 648 ILE A CA 1
ATOM 4828 C C . ILE A 1 652 ? 48.778 63.725 112.907 1.00 26.54 648 ILE A C 1
ATOM 4829 O O . ILE A 1 652 ? 48.809 64.705 113.631 1.00 25.59 648 ILE A O 1
ATOM 4834 N N . ASP A 1 653 ? 49.215 63.770 111.657 1.00 27.77 649 ASP A N 1
ATOM 4835 C CA . ASP A 1 653 ? 49.639 65.074 111.129 1.00 33.33 649 ASP A CA 1
ATOM 4836 C C . ASP A 1 653 ? 48.808 65.535 109.963 1.00 31.61 649 ASP A C 1
ATOM 4837 O O . ASP A 1 653 ? 48.345 64.737 109.177 1.00 30.21 649 ASP A O 1
ATOM 4842 N N . PHE A 1 654 ? 48.636 66.850 109.892 1.00 31.95 650 PHE A N 1
ATOM 4843 C CA . PHE A 1 654 ? 47.675 67.462 109.017 1.00 33.89 650 PHE A CA 1
ATOM 4844 C C . PHE A 1 654 ? 48.276 67.599 107.640 1.00 35.94 650 PHE A C 1
ATOM 4845 O O . PHE A 1 654 ? 49.477 67.455 107.480 1.00 33.00 650 PHE A O 1
ATOM 4853 N N . PHE A 1 655 ? 47.411 67.908 106.669 1.00 41.25 651 PHE A N 1
ATOM 4854 C CA . PHE A 1 655 ? 47.779 68.175 105.279 1.00 43.14 651 PHE A CA 1
ATOM 4855 C C . PHE A 1 655 ? 48.707 67.098 104.717 1.00 47.52 651 PHE A C 1
ATOM 4856 O O . PHE A 1 655 ? 48.383 66.429 103.737 1.00 53.26 651 PHE A O 1
#

Solvent-accessible surface area: 26971 Å² total

Nearest PDB structures (foldseek):
  4epa-assembly1_A  TM=1.002E+00  e=0.000E+00  Yersinia pestis
  4rdt-assembly2_B  TM=6.991E-01  e=3.019E-22  Neisseria meningitidis MC58
  4rdt-assembly1_A  TM=6.995E-01  e=3.750E-22  Neisseria meningitidis MC58
  3qq2-assembly1_A-2  TM=3.082E-01  e=4.664E-02  Bordetella pertussis
  8q0g-assembly1_P  TM=2.122E-01  e=3.964E-02  Escherichia coli

Secondary structure (DSSP, 8-state):
--SSS-TTSHHHHSS-EEEEEHHHHHHTT--BGGGGGGTSTT-B--BS----B--BBTTB---S-TTS-SEEEEETTEEPPGGGSS-B--SEEEEEEEES--TTTT-TT-SSEEEEEEEPPP-SS-EEEEEEEEEGGGEEEEEEEEEEEEETTTEEEEEEEEEEEE-----TTT----TT-EEEEEEEEEEEE--TTSSB--EEEEEEEEEE-----EETT--S-------TT------EEEEEEEE--EEE-SS-EEEEEEEEEEEEE---EEETTEEE--EEEEEEEEEEEEE---SS-SB--EEEEEEEEEEEEEEEE-----EEEEEEEEEEEEEEEEEEEEE-SSS-EEEEEEEEEEEEEEEEEEE-----EEEEEEEEEEEEEEEEEEE--BTTEEEEEEEE--EE--B--SS--SSS---PBPPEEEEEEEEEEEEE-SSEEEEEEEEEEEEE----------EEEEEEEEEEEEE--SSS-EEEEEEEEEEEEE-TT-SSSTTSBPTT--SEEEEEEEE-----TT----EEEEEEE---BSSTT---B---EEEEEEEEEE--S---EEEEEESTT----EEEE--TT--EEEE---EEEEEE--B--

Organism: Yersinia pestis (NCBI:txid632)

InterPro domains:
  IPR000531 TonB-dependent receptor-like, beta-barrel [PF00593] (221-638)
  IPR010105 TonB-dependent siderophore receptor [TIGR01783] (50-672)
  IPR012910 TonB-dependent receptor, plug domain [PF07715] (48-149)
  IPR036942 TonB-dependent receptor-like, beta-barrel domain superfamily [G3DSA:2.40.170.20] (35-673)
  IPR039426 TonB-dependent receptor-like [PS52016] (41-672)
  IPR039426 TonB-dependent receptor-like [PTHR32552] (22-672)

Foldseek 3Di:
DLLQFECPFQSNPQFDKDKDFPVRCVQQPVFKLQSCCQPDPQWHWFDALHLFIFIDGLQDTDAQHGQQTLEFEDEQLHTDGSSCNTDTDWAFGMKMWTAAADCFRRNASAGGHYIYTYGDDAAADKWWWWKKKAKPLGWIKIKTKTWHDPPHQFKIKMKMWMWGKDWDAQEPQPGDTTADIKIKIKIKMKMKTHHNPFFKIIKMKMKMKMKHFTSWFDFQVQFVDRYTPDDHPWDTWIMKMKIKMKDKMWGDDPWKIKIKIKMKMKMKDWTWGDDPPKIKTIKIKIKMKIKIKMWTDDDDDQKTMKMKIKMKMKMKDWIFIPVVGDKTKIKIKIKIKIKIKDKMKGCPDVFKIKIKMKMKMKMKMKMWMWMEVHHTAIAIDIDIDMDMWMKIKMWGDDPFKIKMKMKGKHKHAWYWDPDDDGDDYTDIAGMKIKIKIKIWMWGDDPFKIKIKMWMKMKIAFFHVDTYTFWIKIKTWMKIWMKGPPDPFKMKIKIKIAMFMATDCPTRALHGGTRFPRFRMWMKMKMDGWDADPQAIKKIKIKIKTAKGARDSVRPRIWGIDMFIWMKMWGCRDVQIKIKIKTRPVQDKTFSHWDDVPGIITHMDGIMIMMMDMGIDD

Sequence (617 aa):
TASKQSSRSASANNVSSTVVSAPELSDAGVTASDKLPRVLPGLNIENSGNLFSTISLRGVSSAQDFYNPAVTLYVDGVPQLSTNTIQALTDVQSVELLRGPQGTLYGKSAQGGIINIVTQQPDSTPRGYIEGGVSSRDSYRSKFNLSGPIQDGLLYGSVTLLRQVDDGDINPATGSDDLGGTRASIGNVKLRLAPDDQPWEGFAASRECTRATQDAYVGWNDIKGRKLSISDGSPDPYRRCTDSQTLSGKYTTDDWVFNLISAWQQQHYSRTFPSGSLIVNPQRWNQDVQELRAATLGDARTVDVFGLYRQNTREKLNSAYDPTPYLSSTGYTTAETLAAYSDLTWHLTDRFDIGGGVRFSHDKSSTQYHGSLGNPFGDQGKSNDDQVLGQLSAGYLTDDWRVYTRVAQGYKPSGYNIVPTAGLDAKPFVAEKSINYELGTRRYETADVTLQAATFYTHTKDQLQTLSNAGKADATGVELEAKWRFAPGWSWDINGNVIRSEFTNDSELYHGNRVPFVPRYGAGSSVNGVIDTRYGALPRLAVNLVGPHYFDGDNQLRQGTYATLDSSLGWQATERNISVYVDNLFDRRYRTYGYNGSSAVAQVNGRTVGINTRIDFF